Protein AF-0000000072324370 (afdb_homodimer)

InterPro domains:
  IPR004619 Type III pantothenate kinase [MF_01274] (1-252)
  IPR004619 Type III pantothenate kinase [PF03309] (3-207)
  IPR004619 Type III pantothenate kinase [PTHR34265] (1-249)
  IPR004619 Type III pantothenate kinase [TIGR00671] (3-248)
  IPR043129 ATPase, nucleotide binding domain [SSF53067] (1-124)
  IPR043129 ATPase, nucleotide binding domain [SSF53067] (126-250)

Organism: Xylanibacter ruminicola (strain ATCC 19189 / DSM 19721 / CIP 105475 / JCM 8958 / 23) (NCBI:txid264731)

Radius of gyration: 25.78 Å; Cα contacts (8 Å, |Δi|>4): 1146; chains: 2; bounding box: 40×77×63 Å

Nearest PDB structures (foldseek):
  9b78-assembly1_A  TM=9.210E-01  e=8.647E-25  Mycobacterium tuberculosis
  3djc-assembly2_C  TM=9.187E-01  e=6.298E-24  Legionella pneumophila subsp. pneumophila str. Philadelphia 1
  3djc-assembly2_E  TM=9.188E-01  e=9.079E-23  Legionella pneumophila subsp. pneumophila str. Philadelphia 1
  3djc-assembly2_D  TM=9.187E-01  e=5.880E-23  Legionella pneumophila subsp. pneumophila str. Philadelphia 1
  9cku-assembly1_F  TM=8.834E-01  e=1.028E-22  Mycobacterium tuberculosis

pLDDT: mean 96.61, std 3.07, range [70.56, 98.94]

Secondary structure (DSSP, 8-state):
-EEEEEE-SSEEEEEEE-TTS-EEEEEEEE--TT--HHHHHHHHHHHHHHTT--GGG--EEEEEES-HHHHHHHHHHHHHHHSPPPEE--GGGGTTT-EE-SS-GGGS-HHHHHHHHHHHHHT-SSEEEEEESSEEEEEEE-TTSEEEEEEEEE-HHHHHHHHHHH-TT---------S-SSBSSHHHHHHIIIIIHHHHHHHHHHHHHGGGSSSPPEEEEEETTHHHHHTT-SS--EE-TTHHHHHHHHT-/-EEEEEE-SSEEEEEEE-TTS-EEEEEEEE--TT--HHHHHHHHHHHHHHTT--GGG--EEEEEES-HHHHHHHHHHHHHHHSPPPEE--GGGGTTT-EE-SS-GGGS-HHHHHHHHHHHHHT-SSEEEEEESSEEEEEEE-TTSEEEEEEEEE-HHHHHHHHHHH-TT---------S-SSBSSHHHHHHIIIIIHHHHHHHHHHHHHGGGSSSPPEEEEEETTHHHHHTT-SS--EE-TTHHHHHHHHT-

Structure (mmCIF, N/CA/C/O backbone):
data_AF-0000000072324370-model_v1
#
loop_
_entity.id
_entity.type
_entity.pdbx_description
1 polymer 'Type III pantothenate kinase'
#
loop_
_atom_site.group_PDB
_atom_site.id
_atom_site.type_symbol
_atom_site.label_atom_id
_atom_site.label_alt_id
_atom_site.label_comp_id
_atom_site.label_asym_id
_atom_site.label_entity_id
_atom_site.label_seq_id
_atom_site.pdbx_PDB_ins_code
_atom_site.Cartn_x
_atom_site.Cartn_y
_atom_site.Cartn_z
_atom_site.occupancy
_atom_site.B_iso_or_equiv
_atom_site.auth_seq_id
_atom_site.auth_comp_id
_atom_site.auth_asym_id
_atom_site.auth_atom_id
_atom_site.pdbx_PDB_model_num
ATOM 1 N N . MET A 1 1 ? 8.258 -31.766 -23.531 1 94.06 1 MET A N 1
ATOM 2 C CA . MET A 1 1 ? 8.375 -30.547 -22.734 1 94.06 1 MET A CA 1
ATOM 3 C C . MET A 1 1 ? 7.016 -29.875 -22.562 1 94.06 1 MET A C 1
ATOM 5 O O . MET A 1 1 ? 6.211 -29.844 -23.5 1 94.06 1 MET A O 1
ATOM 9 N N . HIS A 1 2 ? 6.73 -29.484 -21.391 1 97.06 2 HIS A N 1
ATOM 10 C CA . HIS A 1 2 ? 5.496 -28.781 -21.062 1 97.06 2 HIS A CA 1
ATOM 11 C C . HIS A 1 2 ? 5.758 -27.297 -20.844 1 97.06 2 HIS A C 1
ATOM 13 O O . HIS A 1 2 ? 6.574 -26.922 -20 1 97.06 2 HIS A O 1
ATOM 19 N N . ILE A 1 3 ? 5.121 -26.422 -21.625 1 98 3 ILE A N 1
ATOM 20 C CA . ILE A 1 3 ? 5.238 -24.969 -21.438 1 98 3 ILE A CA 1
ATOM 21 C C . ILE A 1 3 ? 4.121 -24.469 -20.531 1 98 3 ILE A C 1
ATOM 23 O O . ILE A 1 3 ? 2.947 -24.797 -20.75 1 98 3 ILE A O 1
ATOM 27 N N . LEU A 1 4 ? 4.5 -23.812 -19.531 1 98.5 4 LEU A N 1
ATOM 28 C CA . LEU A 1 4 ? 3.57 -23.188 -18.594 1 98.5 4 LEU A CA 1
ATOM 29 C C . LEU A 1 4 ? 3.646 -21.672 -18.656 1 98.5 4 LEU A C 1
ATOM 31 O O . LEU A 1 4 ? 4.738 -21.094 -18.656 1 98.5 4 LEU A O 1
ATOM 35 N N . ILE A 1 5 ? 2.482 -21 -18.781 1 98.69 5 ILE A N 1
ATOM 36 C CA . ILE A 1 5 ? 2.457 -19.547 -18.969 1 98.69 5 ILE A CA 1
ATOM 37 C C . ILE A 1 5 ? 1.538 -18.906 -17.938 1 98.69 5 ILE A C 1
ATOM 39 O O . ILE A 1 5 ? 0.413 -19.375 -17.719 1 98.69 5 ILE A O 1
ATOM 43 N N . ASP A 1 6 ? 2.023 -17.953 -17.281 1 98.5 6 ASP A N 1
ATOM 44 C CA . ASP A 1 6 ? 1.23 -17.109 -16.391 1 98.5 6 ASP A CA 1
ATOM 45 C C . ASP A 1 6 ? 1.073 -15.703 -16.953 1 98.5 6 ASP A C 1
ATOM 47 O O . ASP A 1 6 ? 2.043 -14.945 -17.031 1 98.5 6 ASP A O 1
ATOM 51 N N . ILE A 1 7 ? -0.132 -15.398 -17.312 1 98.25 7 ILE A N 1
ATOM 52 C CA . ILE A 1 7 ? -0.44 -14.078 -17.844 1 98.25 7 ILE A CA 1
ATOM 53 C C . ILE A 1 7 ? -1.009 -13.195 -16.734 1 98.25 7 ILE A C 1
ATOM 55 O O . ILE A 1 7 ? -2.201 -13.258 -16.422 1 98.25 7 ILE A O 1
ATOM 59 N N . GLY A 1 8 ? -0.142 -12.367 -16.203 1 96.75 8 GLY A N 1
ATOM 60 C CA . GLY A 1 8 ? -0.555 -11.383 -15.211 1 96.75 8 GLY A CA 1
ATOM 61 C C . GLY A 1 8 ? -0.783 -10 -15.797 1 96.75 8 GLY A C 1
ATOM 62 O O . GLY A 1 8 ? -0.516 -9.773 -16.984 1 96.75 8 GLY A O 1
ATOM 63 N N . ASN A 1 9 ? -1.2 -9.055 -14.992 1 95.19 9 ASN A N 1
ATOM 64 C CA . ASN A 1 9 ? -1.53 -7.699 -15.43 1 95.19 9 ASN A CA 1
ATOM 65 C C . ASN A 1 9 ? -0.285 -6.934 -15.867 1 95.19 9 ASN A C 1
ATOM 67 O O . ASN A 1 9 ? -0.354 -6.086 -16.766 1 95.19 9 ASN A O 1
ATOM 71 N N . SER A 1 10 ? 0.785 -7.27 -15.25 1 94.69 10 SER A N 1
ATOM 72 C CA . SER A 1 10 ? 2.018 -6.531 -15.508 1 94.69 10 SER A CA 1
ATOM 73 C C . SER A 1 10 ? 2.939 -7.309 -16.438 1 94.69 10 SER A C 1
ATOM 75 O O . SER A 1 10 ? 3.525 -6.738 -17.359 1 94.69 10 SER A O 1
ATOM 77 N N . THR A 1 11 ? 3.021 -8.594 -16.141 1 96.31 11 THR A N 1
ATOM 78 C CA . THR A 1 11 ? 4.027 -9.391 -16.844 1 96.31 11 THR A CA 1
ATOM 79 C C . THR A 1 11 ? 3.463 -10.75 -17.234 1 96.31 11 THR A C 1
ATOM 81 O O . THR A 1 11 ? 2.547 -11.266 -16.594 1 96.31 11 THR A O 1
ATOM 84 N N . VAL A 1 12 ? 3.957 -11.258 -18.328 1 98.19 12 VAL A N 1
ATOM 85 C CA . VAL A 1 12 ? 3.785 -12.648 -18.719 1 98.19 12 VAL A CA 1
ATOM 86 C C . VAL A 1 12 ? 5.043 -13.445 -18.359 1 98.19 12 VAL A C 1
ATOM 88 O O . VAL A 1 12 ? 6.156 -13.047 -18.719 1 98.19 12 VAL A O 1
ATOM 91 N N . VAL A 1 13 ? 4.82 -14.477 -17.625 1 98.44 13 VAL A N 1
ATOM 92 C CA . VAL A 1 13 ? 5.945 -15.344 -17.281 1 98.44 13 VAL A CA 1
ATOM 93 C C . VAL A 1 13 ? 5.766 -16.703 -17.938 1 98.44 13 VAL A C 1
ATOM 95 O O . VAL A 1 13 ? 4.688 -17.297 -17.875 1 98.44 13 VAL A O 1
ATOM 98 N N . VAL A 1 14 ? 6.824 -17.172 -18.594 1 98.62 14 VAL A N 1
ATOM 99 C CA . VAL A 1 14 ? 6.824 -18.453 -19.281 1 98.62 14 VAL A CA 1
ATOM 100 C C . VAL A 1 14 ? 7.828 -19.391 -18.609 1 98.62 14 VAL A C 1
ATOM 102 O O . VAL A 1 14 ? 8.961 -19 -18.328 1 98.62 14 VAL A O 1
ATOM 105 N N . ALA A 1 15 ? 7.375 -20.594 -18.359 1 98.5 15 ALA A N 1
ATOM 106 C CA . ALA A 1 15 ? 8.242 -21.609 -17.766 1 98.5 15 ALA A CA 1
ATOM 107 C C . ALA A 1 15 ? 8.305 -22.875 -18.609 1 98.5 15 ALA A C 1
ATOM 109 O O . ALA A 1 15 ? 7.293 -23.281 -19.188 1 98.5 15 ALA A O 1
ATOM 110 N N . LEU A 1 16 ? 9.469 -23.453 -18.75 1 98 16 LEU A N 1
ATOM 111 C CA . LEU A 1 16 ? 9.695 -24.75 -19.391 1 98 16 LEU A CA 1
ATOM 112 C C . LEU A 1 16 ? 9.797 -25.859 -18.344 1 98 16 LEU A C 1
ATOM 114 O O . LEU A 1 16 ? 10.711 -25.859 -17.516 1 98 16 LEU A O 1
ATOM 118 N N . ALA A 1 17 ? 8.852 -26.781 -18.359 1 97.44 17 ALA A N 1
ATOM 119 C CA . ALA A 1 17 ? 8.852 -27.891 -17.406 1 97.44 17 ALA A CA 1
ATOM 120 C C . ALA A 1 17 ? 9.211 -29.203 -18.094 1 97.44 17 ALA A C 1
ATOM 122 O O . ALA A 1 17 ? 8.758 -29.469 -19.219 1 97.44 17 ALA A O 1
ATOM 123 N N . ASP A 1 18 ? 10.008 -30.031 -17.422 1 95.31 18 ASP A N 1
ATOM 124 C CA . ASP A 1 18 ? 10.289 -31.359 -17.953 1 95.31 18 ASP A CA 1
ATOM 125 C C . ASP A 1 18 ? 9.195 -32.344 -17.578 1 95.31 18 ASP A C 1
ATOM 127 O O . ASP A 1 18 ? 8.156 -31.969 -17.031 1 95.31 18 ASP A O 1
ATOM 131 N N . ASP A 1 19 ? 9.461 -33.656 -17.875 1 92.44 19 ASP A N 1
ATOM 132 C CA . ASP A 1 19 ? 8.43 -34.688 -17.734 1 92.44 19 ASP A CA 1
ATOM 133 C C . ASP A 1 19 ? 8.109 -34.938 -16.266 1 92.44 19 ASP A C 1
ATOM 135 O O . ASP A 1 19 ? 7.047 -35.469 -15.93 1 92.44 19 ASP A O 1
ATOM 139 N N . GLN A 1 20 ? 9 -34.531 -15.352 1 93.38 20 GLN A N 1
ATOM 140 C CA . GLN A 1 20 ? 8.812 -34.75 -13.922 1 93.38 20 GLN A CA 1
ATOM 141 C C . GLN A 1 20 ? 8.258 -33.5 -13.25 1 93.38 20 GLN A C 1
ATOM 143 O O . GLN A 1 20 ? 7.973 -33.5 -12.047 1 93.38 20 GLN A O 1
ATOM 148 N N . GLY A 1 21 ? 8.07 -32.406 -13.984 1 93.69 21 GLY A N 1
ATOM 149 C CA . GLY A 1 21 ? 7.5 -31.188 -13.445 1 93.69 21 GLY A CA 1
ATOM 150 C C . GLY A 1 21 ? 8.547 -30.219 -12.945 1 93.69 21 GLY A C 1
ATOM 151 O O . GLY A 1 21 ? 8.211 -29.156 -12.406 1 93.69 21 GLY A O 1
ATOM 152 N N . ASN A 1 22 ? 9.797 -30.562 -13.148 1 95.94 22 ASN A N 1
ATOM 153 C CA . ASN A 1 22 ? 10.859 -29.641 -12.781 1 95.94 22 ASN A CA 1
ATOM 154 C C . ASN A 1 22 ? 10.938 -28.453 -13.75 1 95.94 22 ASN A C 1
ATOM 156 O O . ASN A 1 22 ? 10.891 -28.641 -14.969 1 95.94 22 ASN A O 1
ATOM 160 N N . ILE A 1 23 ? 11.047 -27.25 -13.18 1 96.94 23 ILE A N 1
ATOM 161 C CA . ILE A 1 23 ? 11.148 -26.047 -14.016 1 96.94 23 ILE A CA 1
ATOM 162 C C . ILE A 1 23 ? 12.594 -25.844 -14.453 1 96.94 23 ILE A C 1
ATOM 164 O O . ILE A 1 23 ? 13.469 -25.578 -13.625 1 96.94 23 ILE A O 1
ATOM 168 N N . ALA A 1 24 ? 12.828 -25.906 -15.695 1 94.5 24 ALA A N 1
ATOM 169 C CA . ALA A 1 24 ? 14.172 -25.797 -16.25 1 94.5 24 ALA A CA 1
ATOM 170 C C . ALA A 1 24 ? 14.578 -24.344 -16.453 1 94.5 24 ALA A C 1
ATOM 172 O O . ALA A 1 24 ? 15.672 -23.938 -16.062 1 94.5 24 ALA A O 1
ATOM 173 N N . ASP A 1 25 ? 13.734 -23.625 -17.125 1 96.25 25 ASP A N 1
ATOM 174 C CA . ASP A 1 25 ? 14 -22.234 -17.469 1 96.25 25 ASP A CA 1
ATOM 175 C C . ASP A 1 25 ? 12.719 -21.406 -17.438 1 96.25 25 ASP A C 1
ATOM 177 O O . ASP A 1 25 ? 11.617 -21.938 -17.562 1 96.25 25 ASP A O 1
ATOM 181 N N . THR A 1 26 ? 12.945 -20.172 -17.172 1 98 26 THR A N 1
ATOM 182 C CA . THR A 1 26 ? 11.844 -19.219 -17.25 1 98 26 THR A CA 1
ATOM 183 C C . THR A 1 26 ? 12.281 -17.922 -17.938 1 98 26 THR A C 1
ATOM 185 O O . THR A 1 26 ? 13.469 -17.625 -17.984 1 98 26 THR A O 1
ATOM 188 N N . TRP A 1 27 ? 11.336 -17.219 -18.562 1 97.75 27 TRP A N 1
ATOM 189 C CA . TRP A 1 27 ? 11.523 -15.844 -19 1 97.75 27 TRP A CA 1
ATOM 190 C C . TRP A 1 27 ? 10.227 -15.055 -18.891 1 97.75 27 TRP A C 1
ATOM 192 O O . TRP A 1 27 ? 9.164 -15.625 -18.625 1 97.75 27 TRP A O 1
ATOM 202 N N . ARG A 1 28 ? 10.336 -13.773 -18.922 1 97.69 28 ARG A N 1
ATOM 203 C CA . ARG A 1 28 ? 9.148 -12.93 -18.766 1 97.69 28 ARG A CA 1
ATOM 204 C C . ARG A 1 28 ? 9.195 -11.734 -19.719 1 97.69 28 ARG A C 1
ATOM 206 O O . ARG A 1 28 ? 10.266 -11.359 -20.188 1 97.69 28 ARG A O 1
ATOM 213 N N . PHE A 1 29 ? 8.141 -11.195 -20.031 1 97.81 29 PHE A N 1
ATOM 214 C CA . PHE A 1 29 ? 7.98 -9.961 -20.797 1 97.81 29 PHE A CA 1
ATOM 215 C C . PHE A 1 29 ? 6.707 -9.234 -20.375 1 97.81 29 PHE A C 1
ATOM 217 O O . PHE A 1 29 ? 5.859 -9.805 -19.688 1 97.81 29 PHE A O 1
ATOM 224 N N . LYS A 1 30 ? 6.578 -7.965 -20.734 1 96.69 30 LYS A N 1
ATOM 225 C CA . LYS A 1 30 ? 5.473 -7.117 -20.312 1 96.69 30 LYS A CA 1
ATOM 226 C C . LYS A 1 30 ? 4.152 -7.57 -20.922 1 96.69 30 LYS A C 1
ATOM 228 O O . LYS A 1 30 ? 4.109 -7.941 -22.109 1 96.69 30 LYS A O 1
ATOM 233 N N . THR A 1 31 ? 3.158 -7.578 -20.125 1 97.12 31 THR A N 1
ATOM 234 C CA . THR A 1 31 ? 1.815 -7.758 -20.672 1 97.12 31 THR A CA 1
ATOM 235 C C . THR A 1 31 ? 1.363 -6.512 -21.422 1 97.12 31 THR A C 1
ATOM 237 O O . THR A 1 31 ? 1.278 -5.426 -20.844 1 97.12 31 THR A O 1
ATOM 240 N N . LYS A 1 32 ? 1.104 -6.637 -22.719 1 96.19 32 LYS A N 1
ATOM 241 C CA . LYS A 1 32 ? 0.636 -5.523 -23.531 1 96.19 32 LYS A CA 1
ATOM 242 C C . LYS A 1 32 ? -0.744 -5.812 -24.125 1 96.19 32 LYS A C 1
ATOM 244 O O . LYS A 1 32 ? -0.862 -6.5 -25.141 1 96.19 32 LYS A O 1
ATOM 249 N N . LYS A 1 33 ? -1.77 -5.242 -23.609 1 94 33 LYS A N 1
ATOM 250 C CA . LYS A 1 33 ? -3.164 -5.535 -23.922 1 94 33 LYS A CA 1
ATOM 251 C C . LYS A 1 33 ? -3.521 -5.039 -25.328 1 94 33 LYS A C 1
ATOM 253 O O . LYS A 1 33 ? -4.477 -5.527 -25.938 1 94 33 LYS A O 1
ATOM 258 N N . GLU A 1 34 ? -2.732 -4.055 -25.75 1 94.62 34 GLU A N 1
ATOM 259 C CA . GLU A 1 34 ? -3.062 -3.414 -27.016 1 94.62 34 GLU A CA 1
ATOM 260 C C . GLU A 1 34 ? -2.295 -4.055 -28.172 1 94.62 34 GLU A C 1
ATOM 262 O O . GLU A 1 34 ? -2.477 -3.672 -29.328 1 94.62 34 GLU A O 1
ATOM 267 N N . GLU A 1 35 ? -1.523 -5.012 -27.875 1 95.12 35 GLU A N 1
ATOM 268 C CA . GLU A 1 35 ? -0.708 -5.641 -28.906 1 95.12 35 GLU A CA 1
ATOM 269 C C . GLU A 1 35 ? -1.427 -6.836 -29.531 1 95.12 35 GLU A C 1
ATOM 271 O O . GLU A 1 35 ? -2.49 -7.242 -29.047 1 95.12 35 GLU A O 1
ATOM 276 N N . THR A 1 36 ? -0.885 -7.324 -30.641 1 95.75 36 THR A N 1
ATOM 277 C CA . THR A 1 36 ? -1.5 -8.398 -31.422 1 95.75 36 THR A CA 1
ATOM 278 C C . THR A 1 36 ? -0.78 -9.719 -31.172 1 95.75 36 THR A C 1
ATOM 280 O O . THR A 1 36 ? 0.209 -9.773 -30.438 1 95.75 36 THR A O 1
ATOM 283 N N . ALA A 1 37 ? -1.317 -10.742 -31.859 1 97.75 37 ALA A N 1
ATOM 284 C CA . ALA A 1 37 ? -0.711 -12.07 -31.797 1 97.75 37 ALA A CA 1
ATOM 285 C C . ALA A 1 37 ? 0.749 -12.031 -32.25 1 97.75 37 ALA A C 1
ATOM 287 O O . ALA A 1 37 ? 1.582 -12.773 -31.719 1 97.75 37 ALA A O 1
ATOM 288 N N . SER A 1 38 ? 1.112 -11.109 -33.156 1 97.94 38 SER A N 1
ATOM 289 C CA . SER A 1 38 ? 2.479 -10.992 -33.656 1 97.94 38 SER A CA 1
ATOM 290 C C . SER A 1 38 ? 3.447 -10.641 -32.531 1 97.94 38 SER A C 1
ATOM 292 O O . SER A 1 38 ? 4.574 -11.141 -32.5 1 97.94 38 SER A O 1
ATOM 294 N N . PHE A 1 39 ? 3.025 -9.75 -31.672 1 98.12 39 PHE A N 1
ATOM 295 C CA . PHE A 1 39 ? 3.85 -9.359 -30.531 1 98.12 39 PHE A CA 1
ATOM 296 C C . PHE A 1 39 ? 4.133 -10.555 -29.641 1 98.12 39 PHE A C 1
ATOM 298 O O . PHE A 1 39 ? 5.289 -10.812 -29.281 1 98.12 39 PHE A O 1
ATOM 305 N N . TYR A 1 40 ? 3.135 -11.289 -29.266 1 98.31 40 TYR A N 1
ATOM 306 C CA . TYR A 1 40 ? 3.279 -12.43 -28.359 1 98.31 40 TYR A CA 1
ATOM 307 C C . TYR A 1 40 ? 4.059 -13.555 -29.016 1 98.31 40 TYR A C 1
ATOM 309 O O . TYR A 1 40 ? 4.84 -14.25 -28.359 1 98.31 40 TYR A O 1
ATOM 317 N N . ARG A 1 41 ? 3.805 -13.797 -30.297 1 98.06 41 ARG A N 1
ATOM 318 C CA . ARG A 1 41 ? 4.578 -14.781 -31.047 1 98.06 41 ARG A CA 1
ATOM 319 C C . ARG A 1 41 ? 6.066 -14.453 -31 1 98.06 41 ARG A C 1
ATOM 321 O O . ARG A 1 41 ? 6.895 -15.344 -30.812 1 98.06 41 ARG A O 1
ATOM 328 N N . TYR A 1 42 ? 6.355 -13.156 -31.188 1 98.25 42 TYR A N 1
ATOM 329 C CA . TYR A 1 42 ? 7.742 -12.711 -31.156 1 98.25 42 TYR A CA 1
ATOM 330 C C . TYR A 1 42 ? 8.375 -12.977 -29.781 1 98.25 42 TYR A C 1
ATOM 332 O O . TYR A 1 42 ? 9.453 -13.555 -29.703 1 98.25 42 TYR A O 1
ATOM 340 N N . GLU A 1 43 ? 7.711 -12.562 -28.719 1 98.31 43 GLU A N 1
ATOM 341 C CA . GLU A 1 43 ? 8.234 -12.719 -27.359 1 98.31 43 GLU A CA 1
ATOM 342 C C . GLU A 1 43 ? 8.414 -14.188 -27 1 98.31 43 GLU A C 1
ATOM 344 O O . GLU A 1 43 ? 9.414 -14.562 -26.391 1 98.31 43 GLU A O 1
ATOM 349 N N . LEU A 1 44 ? 7.445 -15.016 -27.391 1 98.19 44 LEU A N 1
ATOM 350 C CA . LEU A 1 44 ? 7.543 -16.453 -27.141 1 98.19 44 LEU A CA 1
ATOM 351 C C . LEU A 1 44 ? 8.711 -17.062 -27.906 1 98.19 44 LEU A C 1
ATOM 353 O O . LEU A 1 44 ? 9.477 -17.844 -27.359 1 98.19 44 LEU A O 1
ATOM 357 N N . ARG A 1 45 ? 8.82 -16.688 -29.141 1 97.69 45 ARG A N 1
ATOM 358 C CA . ARG A 1 45 ? 9.883 -17.203 -29.984 1 97.69 45 ARG A CA 1
ATOM 359 C C . ARG A 1 45 ? 11.25 -16.844 -29.438 1 97.69 45 ARG A C 1
ATOM 361 O O . ARG A 1 45 ? 12.188 -17.641 -29.5 1 97.69 45 ARG A O 1
ATOM 368 N N . GLN A 1 46 ? 11.375 -15.641 -28.984 1 97.75 46 GLN A N 1
ATOM 369 C CA . GLN A 1 46 ? 12.648 -15.188 -28.438 1 97.75 46 GLN A CA 1
ATOM 370 C C . GLN A 1 46 ? 13.086 -16.078 -27.266 1 97.75 46 GLN A C 1
ATOM 372 O O . GLN A 1 46 ? 14.258 -16.438 -27.172 1 97.75 46 GLN A O 1
ATOM 377 N N . GLY A 1 47 ? 12.188 -16.391 -26.422 1 97.31 47 GLY A N 1
ATOM 378 C CA . GLY A 1 47 ? 12.508 -17.266 -25.297 1 97.31 47 GLY A CA 1
ATOM 379 C C . GLY A 1 47 ? 12.836 -18.688 -25.719 1 97.31 47 GLY A C 1
ATOM 380 O O . GLY A 1 47 ? 13.797 -19.281 -25.219 1 97.31 47 GLY A O 1
ATOM 381 N N . LEU A 1 48 ? 12.047 -19.234 -26.594 1 97 48 LEU A N 1
ATOM 382 C CA . LEU A 1 48 ? 12.297 -20.594 -27.094 1 97 48 LEU A CA 1
ATOM 383 C C . LEU A 1 48 ? 13.672 -20.688 -27.75 1 97 48 LEU A C 1
ATOM 385 O O . LEU A 1 48 ? 14.398 -21.656 -27.516 1 97 48 LEU A O 1
ATOM 389 N N . ARG A 1 49 ? 13.977 -19.672 -28.531 1 97.25 49 ARG A N 1
ATOM 390 C CA . ARG A 1 49 ? 15.281 -19.641 -29.188 1 97.25 49 ARG A CA 1
ATOM 391 C C . ARG A 1 49 ? 16.406 -19.531 -28.156 1 97.25 49 ARG A C 1
ATOM 393 O O . ARG A 1 49 ? 17.422 -20.219 -28.281 1 97.25 49 ARG A O 1
ATOM 400 N N . LYS A 1 50 ? 16.219 -18.703 -27.25 1 97.62 50 LYS A N 1
ATOM 401 C CA . LYS A 1 50 ? 17.234 -18.484 -26.219 1 97.62 50 LYS A CA 1
ATOM 402 C C . LYS A 1 50 ? 17.578 -19.797 -25.531 1 97.62 50 LYS A C 1
ATOM 404 O O . LYS A 1 50 ? 18.75 -20.031 -25.203 1 97.62 50 LYS A O 1
ATOM 409 N N . TYR A 1 51 ? 16.562 -20.625 -25.344 1 96.88 51 TYR A N 1
ATOM 410 C CA . TYR A 1 51 ? 16.797 -21.828 -24.547 1 96.88 51 TYR A CA 1
ATOM 411 C C . TYR A 1 51 ? 16.891 -23.062 -25.438 1 96.88 51 TYR A C 1
ATOM 413 O O . TYR A 1 51 ? 16.875 -24.188 -24.938 1 96.88 51 TYR A O 1
ATOM 421 N N . GLY A 1 52 ? 16.859 -22.859 -26.719 1 96.12 52 GLY A N 1
ATOM 422 C CA . GLY A 1 52 ? 17.078 -23.922 -27.672 1 96.12 52 GLY A CA 1
ATOM 423 C C . GLY A 1 52 ? 15.93 -24.906 -27.766 1 96.12 52 GLY A C 1
ATOM 424 O O . GLY A 1 52 ? 16.141 -26.109 -27.953 1 96.12 52 GLY A O 1
ATOM 425 N N . VAL A 1 53 ? 14.758 -24.453 -27.578 1 96 53 VAL A N 1
ATOM 426 C CA . VAL A 1 53 ? 13.578 -25.312 -27.625 1 96 53 VAL A CA 1
ATOM 427 C C . VAL A 1 53 ? 12.906 -25.203 -28.984 1 96 53 VAL A C 1
ATOM 429 O O . VAL A 1 53 ? 12.602 -24.094 -29.453 1 96 53 VAL A O 1
ATOM 432 N N . GLU A 1 54 ? 12.672 -26.25 -29.641 1 95.5 54 GLU A N 1
ATOM 433 C CA . GLU A 1 54 ? 11.969 -26.281 -30.922 1 95.5 54 GLU A CA 1
ATOM 434 C C . GLU A 1 54 ? 10.492 -26.609 -30.734 1 95.5 54 GLU A C 1
ATOM 436 O O . GLU A 1 54 ? 10.109 -27.219 -29.734 1 95.5 54 GLU A O 1
ATOM 441 N N . ALA A 1 55 ? 9.742 -26.188 -31.688 1 92.12 55 ALA A N 1
ATOM 442 C CA . ALA A 1 55 ? 8.305 -26.422 -31.625 1 92.12 55 ALA A CA 1
ATOM 443 C C . ALA A 1 55 ? 8 -27.906 -31.422 1 92.12 55 ALA A C 1
ATOM 445 O O . ALA A 1 55 ? 7.07 -28.25 -30.688 1 92.12 55 ALA A O 1
ATOM 446 N N . ALA A 1 56 ? 8.766 -28.734 -32.094 1 91.88 56 ALA A N 1
ATOM 447 C CA . ALA A 1 56 ? 8.539 -30.188 -32.062 1 91.88 56 ALA A CA 1
ATOM 448 C C . ALA A 1 56 ? 8.789 -30.75 -30.656 1 91.88 56 ALA A C 1
ATOM 450 O O . ALA A 1 56 ? 8.305 -31.828 -30.328 1 91.88 56 ALA A O 1
ATOM 451 N N . ASP A 1 57 ? 9.5 -30.047 -29.797 1 94.25 57 ASP A N 1
ATOM 452 C CA . ASP A 1 57 ? 9.836 -30.469 -28.438 1 94.25 57 ASP A CA 1
ATOM 453 C C . ASP A 1 57 ? 8.664 -30.219 -27.484 1 94.25 57 ASP A C 1
ATOM 455 O O . ASP A 1 57 ? 8.641 -30.75 -26.375 1 94.25 57 ASP A O 1
ATOM 459 N N . ILE A 1 58 ? 7.742 -29.422 -27.906 1 95.88 58 ILE A N 1
ATOM 460 C CA . ILE A 1 58 ? 6.668 -28.969 -27.031 1 95.88 58 ILE A CA 1
ATOM 461 C C . ILE A 1 58 ? 5.492 -29.938 -27.125 1 95.88 58 ILE A C 1
ATOM 463 O O . ILE A 1 58 ? 4.953 -30.172 -28.203 1 95.88 58 ILE A O 1
ATOM 467 N N . GLN A 1 59 ? 5.07 -30.484 -26.016 1 95.56 59 GLN A N 1
ATOM 468 C CA . GLN A 1 59 ? 4.004 -31.484 -25.984 1 95.56 59 GLN A CA 1
ATOM 469 C C . GLN A 1 59 ? 2.691 -30.875 -25.5 1 95.56 59 GLN A C 1
ATOM 471 O O . GLN A 1 59 ? 1.61 -31.312 -25.891 1 95.56 59 GLN A O 1
ATOM 476 N N . LYS A 1 60 ? 2.811 -29.969 -24.609 1 96.19 60 LYS A N 1
ATOM 477 C CA . LYS A 1 60 ? 1.643 -29.391 -23.953 1 96.19 60 LYS A CA 1
ATOM 478 C C . LYS A 1 60 ? 1.914 -27.938 -23.547 1 96.19 60 LYS A C 1
ATOM 480 O O . LYS A 1 60 ? 3.053 -27.578 -23.234 1 96.19 60 LYS A O 1
ATOM 485 N N . ILE A 1 61 ? 0.904 -27.094 -23.641 1 97.94 61 ILE A N 1
ATOM 486 C CA . ILE A 1 61 ? 0.983 -25.719 -23.172 1 97.94 61 ILE A CA 1
ATOM 487 C C . ILE A 1 61 ? -0.205 -25.422 -22.266 1 97.94 61 ILE A C 1
ATOM 489 O O . ILE A 1 61 ? -1.359 -25.609 -22.656 1 97.94 61 ILE A O 1
ATOM 493 N N . THR A 1 62 ? 0.025 -25.047 -21.031 1 98.25 62 THR A N 1
ATOM 494 C CA . THR A 1 62 ? -1.002 -24.656 -20.078 1 98.25 62 THR A CA 1
ATOM 495 C C . THR A 1 62 ? -0.846 -23.188 -19.688 1 98.25 62 THR A C 1
ATOM 497 O O . THR A 1 62 ? 0.267 -22.719 -19.438 1 98.25 62 THR A O 1
ATOM 500 N N . ILE A 1 63 ? -1.977 -22.438 -19.656 1 98.5 63 ILE A N 1
ATOM 501 C CA . ILE A 1 63 ? -1.943 -21 -19.422 1 98.5 63 ILE A CA 1
ATOM 502 C C . ILE A 1 63 ? -2.82 -20.641 -18.219 1 98.5 63 ILE A C 1
ATOM 504 O O . ILE A 1 63 ? -3.992 -21.031 -18.172 1 98.5 63 ILE A O 1
ATOM 508 N N . SER A 1 64 ? -2.264 -20.031 -17.25 1 98.12 64 SER A N 1
ATOM 509 C CA . SER A 1 64 ? -3.016 -19.266 -16.266 1 98.12 64 SER A CA 1
ATOM 510 C C . SER A 1 64 ? -3.105 -17.797 -16.656 1 98.12 64 SER A C 1
ATOM 512 O O . SER A 1 64 ? -2.088 -17.156 -16.922 1 98.12 64 SER A O 1
ATOM 514 N N . SER A 1 65 ? -4.344 -17.25 -16.734 1 97.75 65 SER A N 1
ATOM 515 C CA . SER A 1 65 ? -4.477 -15.867 -17.172 1 97.75 65 SER A CA 1
ATOM 516 C C . SER A 1 65 ? -5.484 -15.109 -16.312 1 97.75 65 SER A C 1
ATOM 518 O O . SER A 1 65 ? -6.578 -15.609 -16.047 1 97.75 65 SER A O 1
ATOM 520 N N . VAL A 1 66 ? -5.059 -13.961 -15.914 1 96.31 66 VAL A N 1
ATOM 521 C CA . VAL A 1 66 ? -5.996 -13.062 -15.258 1 96.31 66 VAL A CA 1
ATOM 522 C C . VAL A 1 66 ? -6.199 -11.812 -16.109 1 96.31 66 VAL A C 1
ATOM 524 O O . VAL A 1 66 ? -6.652 -10.781 -15.609 1 96.31 66 VAL A O 1
ATOM 527 N N . VAL A 1 67 ? -5.801 -11.852 -17.359 1 96.56 67 VAL A N 1
ATOM 528 C CA . VAL A 1 67 ? -5.961 -10.781 -18.328 1 96.56 67 VAL A CA 1
ATOM 529 C C . VAL A 1 67 ? -6.668 -11.305 -19.578 1 96.56 67 VAL A C 1
ATOM 531 O O . VAL A 1 67 ? -6.059 -11.406 -20.641 1 96.56 67 VAL A O 1
ATOM 534 N N . PRO A 1 68 ? -7.918 -11.445 -19.484 1 95.12 68 PRO A N 1
ATOM 535 C CA . PRO A 1 68 ? -8.664 -12.047 -20.594 1 95.12 68 PRO A CA 1
ATOM 536 C C . PRO A 1 68 ? -8.461 -11.305 -21.906 1 95.12 68 PRO A C 1
ATOM 538 O O . PRO A 1 68 ? -8.547 -11.906 -22.984 1 95.12 68 PRO A O 1
ATOM 541 N N . GLU A 1 69 ? -8.109 -10.047 -21.844 1 95.56 69 GLU A N 1
ATOM 542 C CA . GLU A 1 69 ? -7.938 -9.211 -23.016 1 95.56 69 GLU A CA 1
ATOM 543 C C . GLU A 1 69 ? -6.84 -9.75 -23.922 1 95.56 69 GLU A C 1
ATOM 545 O O . GLU A 1 69 ? -6.816 -9.461 -25.125 1 95.56 69 GLU A O 1
ATOM 550 N N . VAL A 1 70 ? -5.965 -10.586 -23.359 1 97.12 70 VAL A N 1
ATOM 551 C CA . VAL A 1 70 ? -4.781 -10.992 -24.109 1 97.12 70 VAL A CA 1
ATOM 552 C C . VAL A 1 70 ? -4.91 -12.461 -24.516 1 97.12 70 VAL A C 1
ATOM 554 O O . VAL A 1 70 ? -4.129 -12.953 -25.328 1 97.12 70 VAL A O 1
ATOM 557 N N . ASN A 1 71 ? -5.938 -13.148 -24.109 1 97.94 71 ASN A N 1
ATOM 558 C CA . ASN A 1 71 ? -6.027 -14.602 -24.219 1 97.94 71 ASN A CA 1
ATOM 559 C C . ASN A 1 71 ? -6.078 -15.047 -25.688 1 97.94 71 ASN A C 1
ATOM 561 O O . ASN A 1 71 ? -5.363 -15.977 -26.078 1 97.94 71 ASN A O 1
ATOM 565 N N . ASP A 1 72 ? -6.906 -14.344 -26.469 1 98.12 72 ASP A N 1
ATOM 566 C CA . ASP A 1 72 ? -7.082 -14.758 -27.859 1 98.12 72 ASP A CA 1
ATOM 567 C C . ASP A 1 72 ? -5.789 -14.586 -28.641 1 98.12 72 ASP A C 1
ATOM 569 O O . ASP A 1 72 ? -5.402 -15.469 -29.406 1 98.12 72 ASP A O 1
ATOM 573 N N . ASP A 1 73 ? -5.156 -13.469 -28.469 1 98.5 73 ASP A N 1
ATOM 574 C CA . ASP A 1 73 ? -3.908 -13.195 -29.172 1 98.5 73 ASP A CA 1
ATOM 575 C C . ASP A 1 73 ? -2.811 -14.164 -28.75 1 98.5 73 ASP A C 1
ATOM 577 O O . ASP A 1 73 ? -2.016 -14.625 -29.562 1 98.5 73 ASP A O 1
ATOM 581 N N . MET A 1 74 ? -2.775 -14.5 -27.516 1 98.62 74 MET A N 1
ATOM 582 C CA . MET A 1 74 ? -1.798 -15.453 -27 1 98.62 74 MET A CA 1
ATOM 583 C C . MET A 1 74 ? -2.035 -16.844 -27.578 1 98.62 74 MET A C 1
ATOM 585 O O . MET A 1 74 ? -1.092 -17.5 -28.016 1 98.62 74 MET A O 1
ATOM 589 N N . ALA A 1 75 ? -3.268 -17.234 -27.562 1 98.56 75 ALA A N 1
ATOM 590 C CA . ALA A 1 75 ? -3.619 -18.547 -28.109 1 98.56 75 ALA A CA 1
ATOM 591 C C . ALA A 1 75 ? -3.225 -18.641 -29.578 1 98.56 75 ALA A C 1
ATOM 593 O O . ALA A 1 75 ? -2.676 -19.656 -30.016 1 98.56 75 ALA A O 1
ATOM 594 N N . GLN A 1 76 ? -3.535 -17.609 -30.312 1 98.62 76 GLN A N 1
ATOM 595 C CA . GLN A 1 76 ? -3.178 -17.594 -31.734 1 98.62 76 GLN A CA 1
ATOM 596 C C . GLN A 1 76 ? -1.664 -17.641 -31.922 1 98.62 76 GLN A C 1
ATOM 598 O O . GLN A 1 76 ? -1.167 -18.359 -32.781 1 98.62 76 GLN A O 1
ATOM 603 N N . ALA A 1 77 ? -0.96 -16.906 -31.109 1 98.44 77 ALA A N 1
ATOM 604 C CA . ALA A 1 77 ? 0.499 -16.891 -31.188 1 98.44 77 ALA A CA 1
ATOM 605 C C . ALA A 1 77 ? 1.068 -18.297 -30.969 1 98.44 77 ALA A C 1
ATOM 607 O O . ALA A 1 77 ? 1.977 -18.719 -31.688 1 98.44 77 ALA A O 1
ATOM 608 N N . ILE A 1 78 ? 0.527 -18.953 -30 1 98.25 78 ILE A N 1
ATOM 609 C CA . ILE A 1 78 ? 0.991 -20.297 -29.641 1 98.25 78 ILE A CA 1
ATOM 610 C C . ILE A 1 78 ? 0.695 -21.266 -30.781 1 98.25 78 ILE A C 1
ATOM 612 O O . ILE A 1 78 ? 1.564 -22.031 -31.188 1 98.25 78 ILE A O 1
ATOM 616 N N . THR A 1 79 ? -0.499 -21.188 -31.297 1 97.88 79 THR A N 1
ATOM 617 C CA . THR A 1 79 ? -0.893 -22.062 -32.375 1 97.88 79 THR A CA 1
ATOM 618 C C . THR A 1 79 ? -0.006 -21.844 -33.594 1 97.88 79 THR A C 1
ATOM 620 O O . THR A 1 79 ? 0.443 -22.797 -34.25 1 97.88 79 THR A O 1
ATOM 623 N N . ASP A 1 80 ? 0.237 -20.625 -33.875 1 97.31 80 ASP A N 1
ATOM 624 C CA . ASP A 1 80 ? 1.094 -20.281 -35 1 97.31 80 ASP A CA 1
ATOM 625 C C . ASP A 1 80 ? 2.496 -20.859 -34.844 1 97.31 80 ASP A C 1
ATOM 627 O O . ASP A 1 80 ? 3.107 -21.312 -35.781 1 97.31 80 ASP A O 1
ATOM 631 N N . LEU A 1 81 ? 2.977 -20.797 -33.688 1 96.44 81 LEU A N 1
ATOM 632 C CA . LEU A 1 81 ? 4.367 -21.125 -33.406 1 96.44 81 LEU A CA 1
ATOM 633 C C . LEU A 1 81 ? 4.547 -22.641 -33.25 1 96.44 81 LEU A C 1
ATOM 635 O O . LEU A 1 81 ? 5.602 -23.172 -33.594 1 96.44 81 LEU A O 1
ATOM 639 N N . THR A 1 82 ? 3.535 -23.375 -32.75 1 96.5 82 THR A N 1
ATOM 640 C CA . THR A 1 82 ? 3.783 -24.734 -32.312 1 96.5 82 THR A CA 1
ATOM 641 C C . THR A 1 82 ? 2.814 -25.703 -33 1 96.5 82 THR A C 1
ATOM 643 O O . THR A 1 82 ? 3.029 -26.922 -32.969 1 96.5 82 THR A O 1
ATOM 646 N N . GLY A 1 83 ? 1.72 -25.172 -33.469 1 96.44 83 GLY A N 1
ATOM 647 C CA . GLY A 1 83 ? 0.664 -26.016 -34 1 96.44 83 GLY A CA 1
ATOM 648 C C . GLY A 1 83 ? -0.238 -26.594 -32.938 1 96.44 83 GLY A C 1
ATOM 649 O O . GLY A 1 83 ? -1.201 -27.297 -33.25 1 96.44 83 GLY A O 1
ATOM 650 N N . LEU A 1 84 ? 0.002 -26.297 -31.703 1 97.38 84 LEU A N 1
ATOM 651 C CA . LEU A 1 84 ? -0.77 -26.828 -30.578 1 97.38 84 LEU A CA 1
ATOM 652 C C . LEU A 1 84 ? -1.797 -25.812 -30.109 1 97.38 84 LEU A C 1
ATOM 654 O O . LEU A 1 84 ? -1.583 -24.609 -30.219 1 97.38 84 LEU A O 1
ATOM 658 N N . GLN A 1 85 ? -2.93 -26.281 -29.594 1 97.31 85 GLN A N 1
ATOM 659 C CA . GLN A 1 85 ? -3.883 -25.453 -28.875 1 97.31 85 GLN A CA 1
ATOM 660 C C . GLN A 1 85 ? -3.566 -25.422 -27.391 1 97.31 85 GLN A C 1
ATOM 662 O O . GLN A 1 85 ? -3.479 -26.469 -26.734 1 97.31 85 GLN A O 1
ATOM 667 N N . PRO A 1 86 ? -3.387 -24.266 -26.859 1 97.94 86 PRO A N 1
ATOM 668 C CA . PRO A 1 86 ? -3.096 -24.219 -25.422 1 97.94 86 PRO A CA 1
ATOM 669 C C . PRO A 1 86 ? -4.309 -24.547 -24.562 1 97.94 86 PRO A C 1
ATOM 671 O O . PRO A 1 86 ? -5.449 -24.359 -25 1 97.94 86 PRO A O 1
ATOM 674 N N . HIS A 1 87 ? -4.051 -25.109 -23.422 1 97.75 87 HIS A N 1
ATOM 675 C CA . HIS A 1 87 ? -5.074 -25.344 -22.406 1 97.75 87 HIS A CA 1
ATOM 676 C C . HIS A 1 87 ? -5.141 -24.188 -21.422 1 97.75 87 HIS A C 1
ATOM 678 O O . HIS A 1 87 ? -4.16 -23.891 -20.734 1 97.75 87 HIS A O 1
ATOM 684 N N . PHE A 1 88 ? -6.289 -23.469 -21.359 1 97.75 88 PHE A N 1
ATOM 685 C CA . PHE A 1 88 ? -6.477 -22.422 -20.375 1 97.75 88 PHE A CA 1
ATOM 686 C C . PHE A 1 88 ? -6.945 -23.016 -19.047 1 97.75 88 PHE A C 1
ATOM 688 O O . PHE A 1 88 ? -8.039 -23.578 -18.969 1 97.75 88 PHE A O 1
ATOM 695 N N . PHE A 1 89 ? -6.078 -22.875 -18.047 1 97.19 89 PHE A N 1
ATOM 696 C CA . PHE A 1 89 ? -6.305 -23.359 -16.703 1 97.19 89 PHE A CA 1
ATOM 697 C C . PHE A 1 89 ? -7.598 -22.781 -16.125 1 97.19 89 PHE A C 1
ATOM 699 O O . PHE A 1 89 ? -7.883 -21.594 -16.297 1 97.19 89 PHE A O 1
ATOM 706 N N . SER A 1 90 ? -8.422 -23.672 -15.531 1 95.12 90 SER A N 1
ATOM 707 C CA . SER A 1 90 ? -9.711 -23.266 -14.984 1 95.12 90 SER A CA 1
ATOM 708 C C . SER A 1 90 ? -10 -23.969 -13.664 1 95.12 90 SER A C 1
ATOM 710 O O . SER A 1 90 ? -9.18 -24.75 -13.18 1 95.12 90 SER A O 1
ATOM 712 N N . ILE A 1 91 ? -11.086 -23.625 -13.102 1 94.56 91 ILE A N 1
ATOM 713 C CA . ILE A 1 91 ? -11.484 -24.188 -11.812 1 94.56 91 ILE A CA 1
ATOM 714 C C . ILE A 1 91 ? -11.68 -25.703 -11.945 1 94.56 91 ILE A C 1
ATOM 716 O O . ILE A 1 91 ? -11.414 -26.453 -11 1 94.56 91 ILE A O 1
ATOM 720 N N . ALA A 1 92 ? -12.078 -26.125 -13.102 1 94.81 92 ALA A N 1
ATOM 721 C CA . ALA A 1 92 ? -12.297 -27.547 -13.352 1 94.81 92 ALA A CA 1
ATOM 722 C C . ALA A 1 92 ? -11.008 -28.344 -13.172 1 94.81 92 ALA A C 1
ATOM 724 O O . ALA A 1 92 ? -11.047 -29.516 -12.773 1 94.81 92 ALA A O 1
ATOM 725 N N . ASP A 1 93 ? -9.914 -27.703 -13.359 1 96.12 93 ASP A N 1
ATOM 726 C CA . ASP A 1 93 ? -8.617 -28.375 -13.297 1 96.12 93 ASP A CA 1
ATOM 727 C C . ASP A 1 93 ? -8.219 -28.641 -11.844 1 96.12 93 ASP A C 1
ATOM 729 O O . ASP A 1 93 ? -7.293 -29.422 -11.594 1 96.12 93 ASP A O 1
ATOM 733 N N . ALA A 1 94 ? -8.883 -28.031 -10.93 1 95.5 94 ALA A N 1
ATOM 734 C CA . ALA A 1 94 ? -8.578 -28.203 -9.508 1 95.5 94 ALA A CA 1
ATOM 735 C C . ALA A 1 94 ? -9.297 -29.422 -8.945 1 95.5 94 ALA A C 1
ATOM 737 O O . ALA A 1 94 ? -9.023 -29.844 -7.816 1 95.5 94 ALA A O 1
ATOM 738 N N . GLN A 1 95 ? -10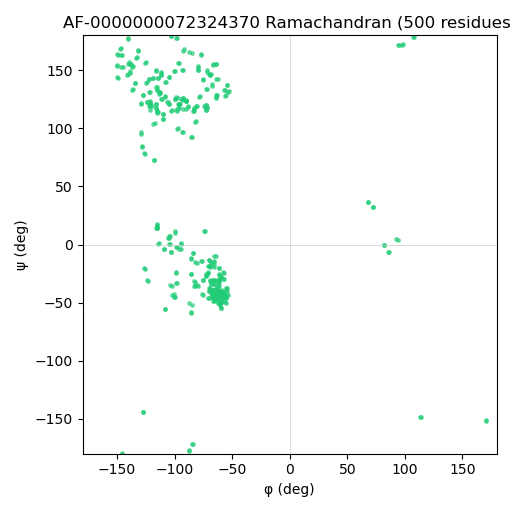.258 -29.953 -9.727 1 93.56 95 GLN A N 1
ATOM 739 C CA . GLN A 1 95 ? -11.07 -31.078 -9.25 1 93.56 95 GLN A CA 1
ATOM 740 C C . GLN A 1 95 ? -10.188 -32.25 -8.82 1 93.56 95 GLN A C 1
ATOM 742 O O . GLN A 1 95 ? -9.289 -32.656 -9.555 1 93.56 95 GLN A O 1
ATOM 747 N N . GLY A 1 96 ? -10.453 -32.719 -7.594 1 94.44 96 GLY A N 1
ATOM 748 C CA . GLY A 1 96 ? -9.719 -33.875 -7.09 1 94.44 96 GLY A CA 1
ATOM 749 C C . GLY A 1 96 ? -8.398 -33.5 -6.441 1 94.44 96 GLY A C 1
ATOM 750 O O . GLY A 1 96 ? -7.723 -34.344 -5.859 1 94.44 96 GLY A O 1
ATOM 751 N N . ILE A 1 97 ? -7.992 -32.281 -6.5 1 97.19 97 ILE A N 1
ATOM 752 C CA . ILE A 1 97 ? -6.734 -31.828 -5.91 1 97.19 97 ILE A CA 1
ATOM 753 C C . ILE A 1 97 ? -7.02 -30.984 -4.672 1 97.19 97 ILE A C 1
ATOM 755 O O . ILE A 1 97 ? -6.547 -31.297 -3.576 1 97.19 97 ILE A O 1
ATOM 759 N N . ILE A 1 98 ? -7.816 -29.938 -4.848 1 97.31 98 ILE A N 1
ATOM 760 C CA . ILE A 1 98 ? -8.32 -29.156 -3.727 1 97.31 98 ILE A CA 1
ATOM 761 C C . ILE A 1 98 ? -9.789 -28.812 -3.955 1 97.31 98 ILE A C 1
ATOM 763 O O . ILE A 1 98 ? -10.266 -28.812 -5.094 1 97.31 98 ILE A O 1
ATOM 767 N N . SER A 1 99 ? -10.477 -28.578 -2.896 1 97.62 99 SER A N 1
ATOM 768 C CA . SER A 1 99 ? -11.828 -28.031 -2.961 1 97.62 99 SER A CA 1
ATOM 769 C C . SER A 1 99 ? -11.82 -26.516 -2.844 1 97.62 99 SER A C 1
ATOM 771 O O . SER A 1 99 ? -10.891 -25.938 -2.275 1 97.62 99 SER A O 1
ATOM 773 N N . ILE A 1 100 ? -12.781 -25.891 -3.453 1 97.5 100 ILE A N 1
ATOM 774 C CA . ILE A 1 100 ? -12.883 -24.438 -3.441 1 97.5 100 ILE A CA 1
ATOM 775 C C . ILE A 1 100 ? -14.148 -24.016 -2.703 1 97.5 100 ILE A C 1
ATOM 777 O O . ILE A 1 100 ? -15.258 -24.359 -3.121 1 97.5 100 ILE A O 1
ATOM 781 N N . ASP A 1 101 ? -13.984 -23.359 -1.599 1 97.06 101 ASP A N 1
ATOM 782 C CA . ASP A 1 101 ? -15.109 -22.891 -0.795 1 97.06 101 ASP A CA 1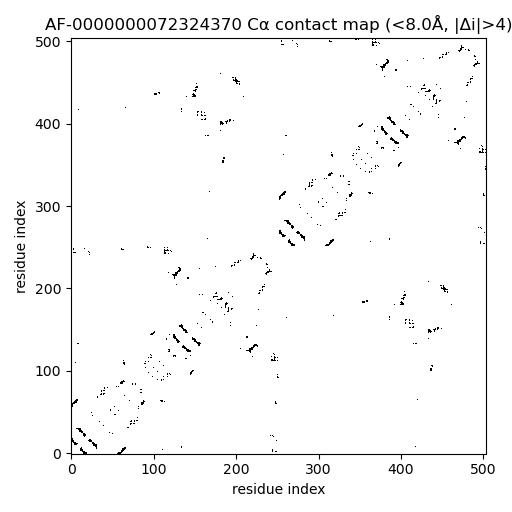
ATOM 783 C C . ASP A 1 101 ? -15.125 -21.359 -0.689 1 97.06 101 ASP A C 1
ATOM 785 O O . ASP A 1 101 ? -14.859 -20.812 0.378 1 97.06 101 ASP A O 1
ATOM 789 N N . VAL A 1 102 ? -15.5 -20.688 -1.825 1 96.25 102 VAL A N 1
ATOM 790 C CA . VAL A 1 102 ? -15.68 -19.25 -1.878 1 96.25 102 VAL A CA 1
ATOM 791 C C . VAL A 1 102 ? -17 -18.906 -2.557 1 96.25 102 VAL A C 1
ATOM 793 O O . VAL A 1 102 ? -17.672 -19.797 -3.105 1 96.25 102 VAL A O 1
ATOM 796 N N . GLU A 1 103 ? -17.453 -17.734 -2.475 1 95.12 103 GLU A N 1
ATOM 797 C CA . GLU A 1 103 ? -18.781 -17.328 -2.941 1 95.12 103 GLU A CA 1
ATOM 798 C C . GLU A 1 103 ? -18.891 -17.422 -4.461 1 95.12 103 GLU A C 1
ATOM 800 O O . GLU A 1 103 ? -19.906 -17.859 -4.992 1 95.12 103 GLU A O 1
ATOM 805 N N . SER A 1 104 ? -17.875 -16.953 -5.215 1 89.62 104 SER A N 1
ATOM 806 C CA . SER A 1 104 ? -17.875 -17.016 -6.676 1 89.62 104 SER A CA 1
ATOM 807 C C . SER A 1 104 ? -16.594 -17.656 -7.199 1 89.62 104 SER A C 1
ATOM 809 O O . SER A 1 104 ? -15.734 -16.984 -7.766 1 89.62 104 SER A O 1
ATOM 811 N N . PRO A 1 105 ? -16.656 -18.953 -7.227 1 92.25 105 PRO A N 1
ATOM 812 C CA . PRO A 1 105 ? -15.445 -19.688 -7.605 1 92.25 105 PRO A CA 1
ATOM 813 C C . PRO A 1 105 ? -14.977 -19.344 -9.023 1 92.25 105 PRO A C 1
ATOM 815 O O . PRO A 1 105 ? -13.773 -19.359 -9.297 1 92.25 105 PRO A O 1
ATOM 818 N N . THR A 1 106 ? -15.883 -19.031 -9.875 1 86.75 106 THR A N 1
ATOM 819 C CA . THR A 1 106 ? -15.539 -18.75 -11.266 1 86.75 106 THR A CA 1
ATOM 820 C C . THR A 1 106 ? -14.766 -17.453 -11.391 1 86.75 106 THR A C 1
ATOM 822 O O . THR A 1 106 ? -14.078 -17.219 -12.383 1 86.75 106 THR A O 1
ATOM 825 N N . GLN A 1 107 ? -14.859 -16.594 -10.367 1 88.31 107 GLN A N 1
ATOM 826 C CA . GLN A 1 107 ? -14.195 -15.297 -10.391 1 88.31 107 GLN A CA 1
ATOM 827 C C . GLN A 1 107 ? -12.836 -15.359 -9.703 1 88.31 107 GLN A C 1
ATOM 829 O O . GLN A 1 107 ? -12.07 -14.398 -9.734 1 88.31 107 GLN A O 1
ATOM 834 N N . LEU A 1 108 ? -12.594 -16.516 -9.172 1 94 108 LEU A N 1
ATOM 835 C CA . LEU A 1 108 ? -11.312 -16.703 -8.5 1 94 108 LEU A CA 1
ATOM 836 C C . LEU A 1 108 ? -10.164 -16.578 -9.5 1 94 108 LEU A C 1
ATOM 838 O O . LEU A 1 108 ? -10.188 -17.188 -10.57 1 94 108 LEU A O 1
ATOM 842 N N . GLY A 1 109 ? -9.211 -15.688 -9.172 1 95.25 109 GLY A N 1
ATOM 843 C CA . GLY A 1 109 ? -8.031 -15.57 -10.016 1 95.25 109 GLY A CA 1
ATOM 844 C C . GLY A 1 109 ? -7.336 -16.891 -10.258 1 95.25 109 GLY A C 1
ATOM 845 O O . GLY A 1 109 ? -7.047 -17.625 -9.312 1 95.25 109 GLY A O 1
ATOM 846 N N . LYS A 1 110 ? -7.055 -17.125 -11.469 1 96.81 110 LYS A N 1
ATOM 847 C CA . LYS A 1 110 ? -6.441 -18.406 -11.844 1 96.81 110 LYS A CA 1
ATOM 848 C C . LYS A 1 110 ? -5.043 -18.531 -11.25 1 96.81 110 LYS A C 1
ATOM 850 O O . LYS A 1 110 ? -4.598 -19.641 -10.93 1 96.81 110 LYS A O 1
ATOM 855 N N . ASP A 1 111 ? -4.383 -17.438 -11.102 1 97.5 111 ASP A N 1
ATOM 856 C CA . ASP A 1 111 ? -3.061 -17.438 -10.484 1 97.5 111 ASP A CA 1
ATOM 857 C C . ASP A 1 111 ? -3.145 -17.859 -9.016 1 97.5 111 ASP A C 1
ATOM 859 O O . ASP A 1 111 ? -2.324 -18.641 -8.539 1 97.5 111 ASP A O 1
ATOM 863 N N . ARG A 1 112 ? -4.133 -17.375 -8.312 1 97.94 112 ARG A N 1
ATOM 864 C CA . ARG A 1 112 ? -4.32 -17.719 -6.906 1 97.94 112 ARG A CA 1
ATOM 865 C C . ARG A 1 112 ? -4.645 -19.203 -6.754 1 97.94 112 ARG A C 1
ATOM 867 O O . ARG A 1 112 ? -4.164 -19.859 -5.828 1 97.94 112 ARG A O 1
ATOM 874 N N . LEU A 1 113 ? -5.504 -19.656 -7.664 1 98 113 LEU A N 1
ATOM 875 C CA . LEU A 1 113 ? -5.855 -21.078 -7.648 1 98 113 LEU A CA 1
ATOM 876 C C . LEU A 1 113 ? -4.629 -21.938 -7.918 1 98 113 LEU A C 1
ATOM 878 O O . LEU A 1 113 ? -4.41 -22.953 -7.234 1 98 113 LEU A O 1
ATOM 882 N N . ALA A 1 114 ? -3.855 -21.578 -8.875 1 98.56 114 ALA A N 1
ATOM 883 C CA . ALA A 1 114 ? -2.635 -22.312 -9.195 1 98.56 114 ALA A CA 1
ATOM 884 C C . ALA A 1 114 ? -1.673 -22.328 -8.016 1 98.56 114 ALA A C 1
ATOM 886 O O . ALA A 1 114 ? -1.067 -23.359 -7.707 1 98.56 114 ALA A O 1
ATOM 887 N N . ASP A 1 115 ? -1.51 -21.203 -7.383 1 98.75 115 ASP A N 1
ATOM 888 C CA . ASP A 1 115 ? -0.676 -21.109 -6.191 1 98.75 115 ASP A CA 1
ATOM 889 C C . ASP A 1 115 ? -1.157 -22.078 -5.105 1 98.75 115 ASP A C 1
ATOM 891 O O . ASP A 1 115 ? -0.349 -22.734 -4.457 1 98.75 115 ASP A O 1
ATOM 895 N N . ALA A 1 116 ? -2.465 -22.094 -4.902 1 98.69 116 ALA A N 1
ATOM 896 C CA . ALA A 1 116 ? -3.053 -22.953 -3.883 1 98.69 116 ALA A CA 1
ATOM 897 C C . ALA A 1 116 ? -2.754 -24.422 -4.168 1 98.69 116 ALA A C 1
ATOM 899 O O . ALA A 1 116 ? -2.379 -25.172 -3.264 1 98.69 116 ALA A O 1
ATOM 900 N N . ILE A 1 117 ? -2.934 -24.812 -5.398 1 98.69 117 ILE A N 1
ATOM 901 C CA . ILE A 1 117 ? -2.658 -26.188 -5.805 1 98.69 117 ILE A CA 1
ATOM 902 C C . ILE A 1 117 ? -1.181 -26.5 -5.59 1 98.69 117 ILE A C 1
ATOM 904 O O . ILE A 1 117 ? -0.838 -27.547 -5.043 1 98.69 117 ILE A O 1
ATOM 908 N N . GLY A 1 118 ? -0.298 -25.547 -6.008 1 98.62 118 GLY A N 1
ATOM 909 C CA . GLY A 1 118 ? 1.127 -25.734 -5.785 1 98.62 118 GLY A CA 1
ATOM 910 C C . GLY A 1 118 ? 1.484 -25.922 -4.324 1 98.62 118 GLY A C 1
ATOM 911 O O . GLY A 1 118 ? 2.271 -26.797 -3.98 1 98.62 118 GLY A O 1
ATOM 912 N N . ALA A 1 119 ? 0.895 -25.172 -3.469 1 98.81 119 ALA A N 1
ATOM 913 C CA . ALA A 1 119 ? 1.168 -25.25 -2.037 1 98.81 119 ALA A CA 1
ATOM 914 C C . ALA A 1 119 ? 0.704 -26.594 -1.471 1 98.81 119 ALA A C 1
ATOM 916 O O . ALA A 1 119 ? 1.463 -27.281 -0.782 1 98.81 119 ALA A O 1
ATOM 917 N N . ALA A 1 120 ? -0.51 -26.953 -1.802 1 98.5 120 ALA A N 1
ATOM 918 C CA . ALA A 1 120 ? -1.101 -28.172 -1.258 1 98.5 120 ALA A CA 1
ATOM 919 C C . ALA A 1 120 ? -0.332 -29.406 -1.72 1 98.5 120 ALA A C 1
ATOM 921 O O . ALA A 1 120 ? -0.101 -30.328 -0.937 1 98.5 120 ALA A O 1
ATOM 922 N N . CYS A 1 121 ? 0.089 -29.406 -2.914 1 97.94 121 CYS A N 1
ATOM 923 C CA . CYS A 1 121 ? 0.695 -30.594 -3.502 1 97.94 121 CYS A CA 1
ATOM 924 C C . CYS A 1 121 ? 2.168 -30.703 -3.125 1 97.94 121 CYS A C 1
ATOM 926 O O . CYS A 1 121 ? 2.682 -31.797 -2.908 1 97.94 121 CYS A O 1
ATOM 928 N N . CYS A 1 122 ? 2.863 -29.578 -3.021 1 97.94 122 CYS A N 1
ATOM 929 C CA . CYS A 1 122 ? 4.316 -29.625 -2.879 1 97.94 122 CYS A CA 1
ATOM 930 C C . CYS A 1 122 ? 4.723 -29.469 -1.418 1 97.94 122 CYS A C 1
ATOM 932 O O . CYS A 1 122 ? 5.812 -29.906 -1.029 1 97.94 122 CYS A O 1
ATOM 934 N N . TYR A 1 123 ? 3.91 -28.875 -0.569 1 98.44 123 TYR A N 1
ATOM 935 C CA . TYR A 1 123 ? 4.32 -28.594 0.801 1 98.44 123 TYR A CA 1
ATOM 936 C C . TYR A 1 123 ? 3.357 -29.219 1.802 1 98.44 123 TYR A C 1
ATOM 938 O O . TYR A 1 123 ? 3.752 -29.578 2.914 1 98.44 123 TYR A O 1
ATOM 946 N N . GLY A 1 124 ? 2.094 -29.312 1.377 1 98.31 124 GLY A N 1
ATOM 947 C CA . GLY A 1 124 ? 1.096 -29.875 2.273 1 98.31 124 GLY A CA 1
ATOM 948 C C . GLY A 1 124 ? 0.141 -28.828 2.83 1 98.31 124 GLY A C 1
ATOM 949 O O . GLY A 1 124 ? 0.178 -27.672 2.426 1 98.31 124 GLY A O 1
ATOM 950 N N . VAL A 1 125 ? -0.833 -29.266 3.656 1 98.38 125 VAL A N 1
ATOM 951 C CA . VAL A 1 125 ? -1.863 -28.422 4.242 1 98.38 125 VAL A CA 1
ATOM 952 C C . VAL A 1 125 ? -1.864 -28.578 5.762 1 98.38 125 VAL A C 1
ATOM 954 O O . VAL A 1 125 ? -1.408 -29.594 6.285 1 98.38 125 VAL A O 1
ATOM 957 N N . PRO A 1 126 ? -2.357 -27.609 6.547 1 98.69 126 PRO A N 1
ATOM 958 C CA . PRO A 1 126 ? -2.828 -26.297 6.078 1 98.69 126 PRO A CA 1
ATOM 959 C C . PRO A 1 126 ? -1.701 -25.438 5.523 1 98.69 126 PRO A C 1
ATOM 961 O O . PRO A 1 126 ? -0.533 -25.641 5.859 1 98.69 126 PRO A O 1
ATOM 964 N N . ALA A 1 127 ? -2.059 -24.5 4.637 1 98.88 127 ALA A N 1
ATOM 965 C CA . ALA A 1 127 ? -1.043 -23.656 4.012 1 98.88 127 ALA A CA 1
ATOM 966 C C . ALA A 1 127 ? -1.537 -22.219 3.867 1 98.88 127 ALA A C 1
ATOM 968 O O . ALA A 1 127 ? -2.738 -21.984 3.717 1 98.88 127 ALA A O 1
ATOM 969 N N . ILE A 1 128 ? -0.686 -21.281 3.979 1 98.94 128 ILE A N 1
ATOM 970 C CA . ILE A 1 128 ? -0.859 -19.875 3.648 1 98.94 128 ILE A CA 1
ATOM 971 C C . ILE A 1 128 ? 0.08 -19.484 2.508 1 98.94 128 ILE A C 1
ATOM 973 O O . ILE A 1 128 ? 1.296 -19.672 2.607 1 98.94 128 ILE A O 1
ATOM 977 N N . VAL A 1 129 ? -0.493 -19.016 1.427 1 98.94 129 VAL A N 1
ATOM 978 C CA . VAL A 1 129 ? 0.301 -18.641 0.263 1 98.94 129 VAL A CA 1
ATOM 979 C C . VAL A 1 129 ? 0.312 -17.125 0.121 1 98.94 129 VAL A C 1
ATOM 981 O O . VAL A 1 129 ? -0.745 -16.484 0.104 1 98.94 129 VAL A O 1
ATOM 984 N N . ILE A 1 130 ? 1.46 -16.531 0.026 1 98.94 130 ILE A N 1
ATOM 985 C CA . ILE A 1 130 ? 1.63 -15.102 -0.183 1 98.94 130 ILE A CA 1
ATOM 986 C C . ILE A 1 130 ? 2.277 -14.852 -1.543 1 98.94 130 ILE A C 1
ATOM 988 O O . ILE A 1 130 ? 3.434 -15.219 -1.764 1 98.94 130 ILE A O 1
ATOM 992 N N . ASP A 1 131 ? 1.588 -14.266 -2.43 1 98.75 131 ASP A N 1
ATOM 993 C CA . ASP A 1 131 ? 2.088 -13.984 -3.771 1 98.75 131 ASP A CA 1
ATOM 994 C C . ASP A 1 131 ? 2.309 -12.484 -3.973 1 98.75 131 ASP A C 1
ATOM 996 O O . ASP A 1 131 ? 1.349 -11.727 -4.113 1 98.75 131 ASP A O 1
ATOM 1000 N N . PHE A 1 132 ? 3.557 -12.094 -4.023 1 98.12 132 PHE A N 1
ATOM 1001 C CA . PHE A 1 132 ? 3.92 -10.688 -4.219 1 98.12 132 PHE A CA 1
ATOM 1002 C C . PHE A 1 132 ? 3.953 -10.344 -5.703 1 98.12 132 PHE A C 1
ATOM 1004 O O . PHE A 1 132 ? 4.996 -10.453 -6.348 1 98.12 132 PHE A O 1
ATOM 1011 N N . GLY A 1 133 ? 2.883 -9.859 -6.273 1 95.62 133 GLY A N 1
ATOM 1012 C CA . GLY A 1 133 ? 2.785 -9.445 -7.664 1 95.62 133 GLY A CA 1
ATOM 1013 C C . GLY A 1 133 ? 2.246 -8.039 -7.832 1 95.62 133 GLY A C 1
ATOM 1014 O O . GLY A 1 133 ? 2.605 -7.137 -7.074 1 95.62 133 GLY A O 1
ATOM 1015 N N . THR A 1 134 ? 1.435 -7.875 -8.961 1 95.25 134 THR A N 1
ATOM 1016 C CA . THR A 1 134 ? 0.724 -6.617 -9.148 1 95.25 134 THR A CA 1
ATOM 1017 C C . THR A 1 134 ? -0.112 -6.281 -7.918 1 95.25 134 THR A C 1
ATOM 1019 O O . THR A 1 134 ? -0.173 -5.121 -7.5 1 95.25 134 THR A O 1
ATOM 1022 N N . ALA A 1 135 ? -0.72 -7.254 -7.465 1 97.06 135 ALA A N 1
ATOM 1023 C CA . ALA A 1 135 ? -1.287 -7.277 -6.121 1 97.06 135 ALA A CA 1
ATOM 1024 C C . ALA A 1 135 ? -0.548 -8.273 -5.23 1 97.06 135 ALA A C 1
ATOM 1026 O O . ALA A 1 135 ? 0.054 -9.234 -5.727 1 97.06 135 ALA A O 1
ATOM 1027 N N . THR A 1 136 ? -0.453 -8.008 -3.988 1 98.44 136 THR A N 1
ATOM 1028 C CA . THR A 1 136 ? -0.052 -9.047 -3.039 1 98.44 136 THR A CA 1
ATOM 1029 C C . THR A 1 136 ? -1.268 -9.82 -2.539 1 98.44 136 THR A C 1
ATOM 1031 O O . THR A 1 136 ? -2.188 -9.234 -1.962 1 98.44 136 THR A O 1
ATOM 1034 N N . THR A 1 137 ? -1.295 -11.086 -2.793 1 98.56 137 THR A N 1
ATOM 1035 C CA . THR A 1 137 ? -2.436 -11.898 -2.379 1 98.56 137 THR A CA 1
ATOM 1036 C C . THR A 1 137 ? -2.021 -12.914 -1.32 1 98.56 137 THR A C 1
ATOM 1038 O O . THR A 1 137 ? -0.899 -13.422 -1.349 1 98.56 137 THR A O 1
ATOM 1041 N N . ILE A 1 138 ? -2.906 -13.125 -0.419 1 98.88 138 ILE A N 1
ATOM 1042 C CA . ILE A 1 138 ? -2.762 -14.195 0.56 1 98.88 138 ILE A CA 1
ATOM 1043 C C . ILE A 1 138 ? -3.887 -15.219 0.379 1 98.88 138 ILE A C 1
ATOM 1045 O O . ILE A 1 138 ? -5.066 -14.859 0.412 1 98.88 138 ILE A O 1
ATOM 1049 N N . GLY A 1 139 ? -3.521 -16.391 0.063 1 98.75 139 GLY A N 1
ATOM 1050 C CA . GLY A 1 139 ? -4.469 -17.484 -0.03 1 98.75 139 GLY A CA 1
ATOM 1051 C C . GLY A 1 139 ? -4.391 -18.453 1.146 1 98.75 139 GLY A C 1
ATOM 1052 O O . GLY A 1 139 ? -3.305 -18.734 1.655 1 98.75 139 GLY A O 1
ATOM 1053 N N . VAL A 1 140 ? -5.551 -18.969 1.544 1 98.88 140 VAL A N 1
ATOM 1054 C CA . VAL A 1 140 ? -5.621 -19.844 2.713 1 98.88 140 VAL A CA 1
ATOM 1055 C C . VAL A 1 140 ? -6.203 -21.203 2.314 1 98.88 140 VAL A C 1
ATOM 1057 O O . VAL A 1 140 ? -7.316 -21.266 1.787 1 98.88 140 VAL A O 1
ATOM 1060 N N . ILE A 1 141 ? -5.441 -22.203 2.5 1 98.81 141 ILE A N 1
ATOM 1061 C CA . ILE A 1 141 ? -5.887 -23.578 2.33 1 98.81 141 ILE A CA 1
ATOM 1062 C C . ILE A 1 141 ? -5.93 -24.281 3.689 1 98.81 141 ILE A C 1
ATOM 1064 O O . ILE A 1 141 ? -4.922 -24.344 4.391 1 98.81 141 ILE A O 1
ATOM 1068 N N . ASP A 1 142 ? -7.047 -24.844 4.055 1 98.69 142 ASP A N 1
ATOM 1069 C CA . ASP A 1 142 ? -7.168 -25.391 5.398 1 98.69 142 ASP A CA 1
ATOM 1070 C C . ASP A 1 142 ? -6.668 -26.844 5.438 1 98.69 142 ASP A C 1
ATOM 1072 O O . ASP A 1 142 ? -6.148 -27.344 4.445 1 98.69 142 ASP A O 1
ATOM 1076 N N . GLU A 1 143 ? -6.773 -27.484 6.582 1 98.31 143 GLU A N 1
ATOM 1077 C CA . GLU A 1 143 ? -6.215 -28.812 6.84 1 98.31 143 GLU A CA 1
ATOM 1078 C C . GLU A 1 143 ? -6.941 -29.891 6.039 1 98.31 143 GLU A C 1
ATOM 1080 O O . GLU A 1 143 ? -6.449 -31 5.895 1 98.31 143 GLU A O 1
ATOM 1085 N N . ASN A 1 144 ? -8.086 -29.578 5.504 1 98.31 144 ASN A N 1
ATOM 1086 C CA . ASN A 1 144 ? -8.867 -30.516 4.703 1 98.31 144 ASN A CA 1
ATOM 1087 C C . ASN A 1 144 ? -8.672 -30.281 3.209 1 98.31 144 ASN A C 1
ATOM 1089 O O . ASN A 1 144 ? -9.477 -30.734 2.395 1 98.31 144 ASN A O 1
ATOM 1093 N N . ARG A 1 145 ? -7.711 -29.453 2.811 1 98.31 145 ARG A N 1
ATOM 1094 C CA . ARG A 1 145 ? -7.383 -29.125 1.427 1 98.31 145 ARG A CA 1
ATOM 1095 C C . ARG A 1 145 ? -8.5 -28.312 0.779 1 98.31 145 ARG A C 1
ATOM 1097 O O . ARG A 1 145 ? -8.844 -28.531 -0.383 1 98.31 145 ARG A O 1
ATOM 1104 N N . VAL A 1 146 ? -9.062 -27.484 1.534 1 98.44 146 VAL A N 1
ATOM 1105 C CA . VAL A 1 146 ? -10.094 -26.562 1.037 1 98.44 146 VAL A CA 1
ATOM 1106 C C . VAL A 1 146 ? -9.523 -25.156 0.93 1 98.44 146 VAL A C 1
ATOM 1108 O O . VAL A 1 146 ? -9.008 -24.609 1.908 1 98.44 146 VAL A O 1
ATOM 1111 N N . PHE A 1 147 ? -9.609 -24.641 -0.266 1 98.56 147 PHE A N 1
ATOM 1112 C CA . PHE A 1 147 ? -9.305 -23.219 -0.439 1 98.56 147 PHE A CA 1
ATOM 1113 C C . PHE A 1 147 ? -10.414 -22.359 0.138 1 98.56 147 PHE A C 1
ATOM 1115 O O . PHE A 1 147 ? -11.539 -22.359 -0.371 1 98.56 147 PHE A O 1
ATOM 1122 N N . ARG A 1 148 ? -10.07 -21.547 1.085 1 98.25 148 ARG A N 1
ATOM 1123 C CA . ARG A 1 148 ? -11.086 -20.844 1.866 1 98.25 148 ARG A CA 1
ATOM 1124 C C . ARG A 1 148 ? -11.203 -19.391 1.427 1 98.25 148 ARG A C 1
ATOM 1126 O O . ARG A 1 148 ? -12.094 -18.672 1.883 1 98.25 148 ARG A O 1
ATOM 1133 N N . GLY A 1 149 ? -10.344 -18.922 0.543 1 98.06 149 GLY A N 1
ATOM 1134 C CA . GLY A 1 149 ? -10.258 -17.531 0.165 1 98.06 149 GLY A CA 1
ATOM 1135 C C . GLY A 1 149 ? -8.969 -16.875 0.597 1 98.06 149 GLY A C 1
ATOM 1136 O O . GLY A 1 149 ? -7.906 -17.5 0.574 1 98.06 149 GLY A O 1
ATOM 1137 N N . GLY A 1 150 ? -9.117 -15.57 0.876 1 98.25 150 GLY A N 1
ATOM 1138 C CA . GLY A 1 150 ? -7.867 -14.93 1.248 1 98.25 150 GLY A CA 1
ATOM 1139 C C . GLY A 1 150 ? -7.969 -13.422 1.344 1 98.25 150 GLY A C 1
ATOM 1140 O O . GLY A 1 150 ? -8.977 -12.891 1.809 1 98.25 150 GLY A O 1
ATOM 1141 N N . ILE A 1 151 ? -6.887 -12.836 1.098 1 98.62 151 ILE A N 1
ATOM 1142 C CA . ILE A 1 151 ? -6.688 -11.398 1.262 1 98.62 151 ILE A CA 1
ATOM 1143 C C . ILE A 1 151 ? -5.977 -10.828 0.037 1 98.62 151 ILE A C 1
ATOM 1145 O O . ILE A 1 151 ? -5.059 -11.453 -0.502 1 98.62 151 ILE A O 1
ATOM 1149 N N . ILE A 1 152 ? -6.391 -9.648 -0.43 1 98.06 152 ILE A N 1
ATOM 1150 C CA . ILE A 1 152 ? -5.742 -8.961 -1.544 1 98.06 152 ILE A CA 1
ATOM 1151 C C . ILE A 1 152 ? -5.266 -7.582 -1.097 1 98.06 152 ILE A C 1
ATOM 1153 O O . ILE A 1 152 ? -6.055 -6.785 -0.582 1 98.06 152 ILE A O 1
ATOM 1157 N N . ILE A 1 153 ? -4.016 -7.312 -1.24 1 98.25 153 ILE A N 1
ATOM 1158 C CA . ILE A 1 153 ? -3.354 -6.066 -0.871 1 98.25 153 ILE A CA 1
ATOM 1159 C C . ILE A 1 153 ? -2.742 -5.418 -2.111 1 98.25 153 ILE A C 1
ATOM 1161 O O . ILE A 1 153 ? -2.266 -6.113 -3.012 1 98.25 153 ILE A O 1
ATOM 1165 N N . PRO A 1 154 ? -2.773 -4.09 -2.184 1 97.88 154 PRO A N 1
ATOM 1166 C CA . PRO A 1 154 ? -2.021 -3.486 -3.285 1 97.88 154 PRO A CA 1
ATOM 1167 C C . PRO A 1 154 ? -0.562 -3.934 -3.318 1 97.88 154 PRO A C 1
ATOM 1169 O O . PRO A 1 154 ? 0.081 -4.035 -2.27 1 97.88 154 PRO A O 1
ATOM 1172 N N . GLY A 1 155 ? -0.061 -4.219 -4.453 1 98 155 GLY A N 1
ATOM 1173 C CA . GLY A 1 155 ? 1.295 -4.723 -4.602 1 98 155 GLY A CA 1
ATOM 1174 C C . GLY A 1 155 ? 2.352 -3.729 -4.164 1 98 155 GLY A C 1
ATOM 1175 O O . GLY A 1 155 ? 2.154 -2.516 -4.27 1 98 155 GLY A O 1
ATOM 1176 N N . VAL A 1 156 ? 3.461 -4.223 -3.803 1 97.94 156 VAL A N 1
ATOM 1177 C CA . VAL A 1 156 ? 4.559 -3.416 -3.281 1 97.94 156 VAL A CA 1
ATOM 1178 C C . VAL A 1 156 ? 4.988 -2.387 -4.328 1 97.94 156 VAL A C 1
ATOM 1180 O O . VAL A 1 156 ? 4.973 -1.183 -4.062 1 97.94 156 VAL A O 1
ATOM 1183 N N . LYS A 1 157 ? 5.309 -2.797 -5.488 1 96.94 157 LYS A N 1
ATOM 1184 C CA . LYS A 1 157 ? 5.762 -1.901 -6.551 1 96.94 157 LYS A CA 1
ATOM 1185 C C . LYS A 1 157 ? 4.617 -1.03 -7.059 1 96.94 157 LYS A C 1
ATOM 1187 O O . LYS A 1 157 ? 4.816 0.145 -7.375 1 96.94 157 LYS A O 1
ATOM 1192 N N . THR A 1 158 ? 3.441 -1.689 -7.16 1 96.81 158 THR A N 1
ATOM 1193 C CA . THR A 1 158 ? 2.256 -0.953 -7.582 1 96.81 158 THR A CA 1
ATOM 1194 C C . THR A 1 158 ? 2.023 0.26 -6.684 1 96.81 158 THR A C 1
ATOM 1196 O O . THR A 1 158 ? 1.818 1.372 -7.176 1 96.81 158 THR A O 1
ATOM 1199 N N . SER A 1 159 ? 2.115 0.073 -5.422 1 97.5 159 SER A N 1
ATOM 1200 C CA . SER A 1 159 ? 1.874 1.127 -4.441 1 97.5 159 SER A CA 1
ATOM 1201 C C . SER A 1 159 ? 2.988 2.168 -4.461 1 97.5 159 SER A C 1
ATOM 1203 O O . SER A 1 159 ? 2.725 3.371 -4.422 1 97.5 159 SER A O 1
ATOM 1205 N N . MET A 1 160 ? 4.195 1.718 -4.48 1 96.69 160 MET A N 1
ATOM 1206 C CA . MET A 1 160 ? 5.34 2.623 -4.469 1 96.69 160 MET A CA 1
ATOM 1207 C C . MET A 1 160 ? 5.348 3.512 -5.707 1 96.69 160 MET A C 1
ATOM 1209 O O . MET A 1 160 ? 5.605 4.715 -5.609 1 96.69 160 MET A O 1
ATOM 1213 N N . ASN A 1 161 ? 5.078 2.922 -6.863 1 96 161 ASN A N 1
ATOM 1214 C CA . ASN A 1 161 ? 5.023 3.688 -8.102 1 96 161 ASN A CA 1
ATOM 1215 C C . ASN A 1 161 ? 3.91 4.727 -8.07 1 96 161 ASN A C 1
ATOM 1217 O O . ASN A 1 161 ? 4.082 5.844 -8.57 1 96 161 ASN A O 1
ATOM 1221 N N . ALA A 1 162 ? 2.812 4.328 -7.516 1 95.88 162 ALA A N 1
ATOM 1222 C CA . ALA A 1 162 ? 1.687 5.25 -7.398 1 95.88 162 ALA A CA 1
ATOM 1223 C C . ALA A 1 162 ? 2.043 6.441 -6.508 1 95.88 162 ALA A C 1
ATOM 1225 O O . ALA A 1 162 ? 1.705 7.582 -6.824 1 95.88 162 ALA A O 1
ATOM 1226 N N . LEU A 1 163 ? 2.721 6.164 -5.402 1 95.75 163 LEU A N 1
ATOM 1227 C CA . LEU A 1 163 ? 3.133 7.219 -4.484 1 95.75 163 LEU A CA 1
ATOM 1228 C C . LEU A 1 163 ? 4.09 8.188 -5.168 1 95.75 163 LEU A C 1
ATOM 1230 O O . LEU A 1 163 ? 3.908 9.406 -5.086 1 95.75 163 LEU A O 1
ATOM 1234 N N . SER A 1 164 ? 5.047 7.668 -5.855 1 94.75 164 SER A N 1
ATOM 1235 C CA . SER A 1 164 ? 6.043 8.492 -6.527 1 94.75 164 SER A CA 1
ATOM 1236 C C . SER A 1 164 ? 5.414 9.328 -7.633 1 94.75 164 SER A C 1
ATOM 1238 O O . SER A 1 164 ? 5.848 10.453 -7.887 1 94.75 164 SER A O 1
ATOM 1240 N N . ALA A 1 165 ? 4.449 8.781 -8.273 1 92.31 165 ALA A N 1
ATOM 1241 C CA . ALA A 1 165 ? 3.775 9.484 -9.367 1 92.31 165 ALA A CA 1
ATOM 1242 C C . ALA A 1 165 ? 2.896 10.609 -8.836 1 92.31 165 ALA A C 1
ATOM 1244 O O . ALA A 1 165 ? 2.701 11.625 -9.508 1 92.31 165 ALA A O 1
ATOM 1245 N N . ARG A 1 166 ? 2.398 10.547 -7.637 1 90.31 166 ARG A N 1
ATOM 1246 C CA . ARG A 1 166 ? 1.386 11.469 -7.129 1 90.31 166 ARG A CA 1
ATOM 1247 C C . ARG A 1 166 ? 2.018 12.562 -6.277 1 90.31 166 ARG A C 1
ATOM 1249 O O . ARG A 1 166 ? 1.511 13.68 -6.219 1 90.31 166 ARG A O 1
ATOM 1256 N N . ALA A 1 167 ? 3.055 12.195 -5.617 1 87.56 167 ALA A N 1
ATOM 1257 C CA . ALA A 1 167 ? 3.605 13.125 -4.637 1 87.56 167 ALA A CA 1
ATOM 1258 C C . ALA A 1 167 ? 4.75 13.938 -5.238 1 87.56 167 ALA A C 1
ATOM 1260 O O . ALA A 1 167 ? 5.773 13.383 -5.637 1 87.56 167 ALA A O 1
ATOM 1261 N N . SER A 1 168 ? 4.637 15.281 -5.262 1 84.31 168 SER A N 1
ATOM 1262 C CA . SER A 1 168 ? 5.582 16.203 -5.887 1 84.31 168 SER A CA 1
ATOM 1263 C C . SER A 1 168 ? 6.973 16.062 -5.281 1 84.31 168 SER A C 1
ATOM 1265 O O . SER A 1 168 ? 7.977 16.281 -5.957 1 84.31 168 SER A O 1
ATOM 1267 N N . GLN A 1 169 ? 7.059 15.656 -4.066 1 84.94 169 GLN A N 1
ATOM 1268 C CA . GLN A 1 169 ? 8.352 15.711 -3.393 1 84.94 169 GLN A CA 1
ATOM 1269 C C . GLN A 1 169 ? 8.859 14.305 -3.055 1 84.94 169 GLN A C 1
ATOM 1271 O O . GLN A 1 169 ? 9.742 14.148 -2.217 1 84.94 169 GLN A O 1
ATOM 1276 N N . LEU A 1 170 ? 8.281 13.289 -3.627 1 87.31 170 LEU A N 1
ATOM 1277 C CA . LEU A 1 170 ? 8.703 11.914 -3.344 1 87.31 170 LEU A CA 1
ATOM 1278 C C . LEU A 1 170 ? 9.148 11.211 -4.617 1 87.31 170 LEU A C 1
ATOM 1280 O O . LEU A 1 170 ? 8.336 10.945 -5.504 1 87.31 170 LEU A O 1
ATOM 1284 N N . PRO A 1 171 ? 10.406 10.836 -4.723 1 87.25 171 PRO A N 1
ATOM 1285 C CA . PRO A 1 171 ? 10.977 10.242 -5.934 1 87.25 171 PRO A CA 1
ATOM 1286 C C . PRO A 1 171 ? 10.758 8.727 -6 1 87.25 171 PRO A C 1
ATOM 1288 O O . PRO A 1 171 ? 10.352 8.117 -5.012 1 87.25 171 PRO A O 1
ATOM 1291 N N . ALA A 1 172 ? 10.977 8.211 -7.199 1 89.12 172 ALA A N 1
ATOM 1292 C CA . ALA A 1 172 ? 11.133 6.762 -7.297 1 89.12 172 ALA A CA 1
ATOM 1293 C C . ALA A 1 172 ? 12.344 6.281 -6.504 1 89.12 172 ALA A C 1
ATOM 1295 O O . ALA A 1 172 ? 13.367 6.965 -6.449 1 89.12 172 ALA A O 1
ATOM 1296 N N . ILE A 1 173 ? 12.172 5.148 -5.895 1 90.25 173 ILE A N 1
ATOM 1297 C CA . ILE A 1 173 ? 13.266 4.66 -5.062 1 90.25 173 ILE A CA 1
ATOM 1298 C C . ILE A 1 173 ? 13.523 3.188 -5.367 1 90.25 173 ILE A C 1
ATOM 1300 O O . ILE A 1 173 ? 12.672 2.506 -5.941 1 90.25 173 ILE A O 1
ATOM 1304 N N . THR A 1 174 ? 14.719 2.732 -4.988 1 92.94 174 THR A N 1
ATOM 1305 C CA . THR A 1 174 ? 14.984 1.301 -4.934 1 92.94 174 THR A CA 1
ATOM 1306 C C . THR A 1 174 ? 14.32 0.673 -3.711 1 92.94 174 THR A C 1
ATOM 1308 O O . THR A 1 174 ? 14.312 1.265 -2.629 1 92.94 174 THR A O 1
ATOM 1311 N N . ILE A 1 175 ? 13.812 -0.471 -3.865 1 95.12 175 ILE A N 1
ATOM 1312 C CA . ILE A 1 175 ? 13.164 -1.159 -2.758 1 95.12 175 ILE A CA 1
ATOM 1313 C C . ILE A 1 175 ? 14.164 -2.061 -2.043 1 95.12 175 ILE A C 1
ATOM 1315 O O . ILE A 1 175 ? 14.406 -3.193 -2.469 1 95.12 175 ILE A O 1
ATOM 1319 N N . GLU A 1 176 ? 14.68 -1.562 -1.024 1 95 176 GLU A N 1
ATOM 1320 C CA . GLU A 1 176 ? 15.633 -2.289 -0.192 1 95 176 GLU A CA 1
ATOM 1321 C C . GLU A 1 176 ? 15.547 -1.84 1.264 1 95 176 GLU A C 1
ATOM 1323 O O . GLU A 1 176 ? 15.117 -0.721 1.551 1 95 176 GLU A O 1
ATOM 1328 N N . LYS A 1 177 ? 15.945 -2.787 2.17 1 93.5 177 LYS A N 1
ATOM 1329 C CA . LYS A 1 177 ? 15.891 -2.465 3.592 1 93.5 177 LYS A CA 1
ATOM 1330 C C . LYS A 1 177 ? 16.828 -1.311 3.93 1 93.5 177 LYS A C 1
ATOM 1332 O O . LYS A 1 177 ? 18.016 -1.348 3.594 1 93.5 177 LYS A O 1
ATOM 1337 N N . PRO A 1 178 ? 16.281 -0.281 4.625 1 94.5 178 PRO A N 1
ATOM 1338 C CA . PRO A 1 178 ? 17.156 0.83 5.023 1 94.5 178 PRO A CA 1
ATOM 1339 C C . PRO A 1 178 ? 18.031 0.489 6.227 1 94.5 178 PRO A C 1
ATOM 1341 O O . PRO A 1 178 ? 17.797 -0.521 6.898 1 94.5 178 PRO A O 1
ATOM 1344 N N . GLN A 1 179 ? 19 1.263 6.402 1 92.69 179 GLN A N 1
ATOM 1345 C CA . GLN A 1 179 ? 19.906 1.083 7.535 1 92.69 179 GLN A CA 1
ATOM 1346 C C . GLN A 1 179 ? 19.172 1.269 8.859 1 92.69 179 GLN A C 1
ATOM 1348 O O . GLN A 1 179 ? 19.453 0.569 9.836 1 92.69 179 GLN A O 1
ATOM 1353 N N . HIS A 1 180 ? 18.281 2.227 8.867 1 94.38 180 HIS A N 1
ATOM 1354 C CA . HIS A 1 180 ? 17.547 2.551 10.094 1 94.38 180 HIS A CA 1
ATOM 1355 C C . HIS A 1 180 ? 16.047 2.422 9.883 1 94.38 180 HIS A C 1
ATOM 1357 O O . HIS A 1 180 ? 15.523 2.775 8.82 1 94.38 180 HIS A O 1
ATOM 1363 N N . LEU A 1 181 ? 15.375 1.902 10.969 1 97.44 181 LEU A N 1
ATOM 1364 C CA . LEU A 1 181 ? 13.914 1.858 10.953 1 97.44 181 LEU A CA 1
ATOM 1365 C C . LEU A 1 181 ? 13.328 3.26 10.82 1 97.44 181 LEU A C 1
ATOM 1367 O O . LEU A 1 181 ? 12.469 3.504 9.969 1 97.44 181 LEU A O 1
ATOM 1371 N N . ILE A 1 182 ? 13.836 4.109 11.742 1 98.44 182 ILE A N 1
ATOM 1372 C CA . ILE A 1 182 ? 13.461 5.52 11.664 1 98.44 182 ILE A CA 1
ATOM 1373 C C . ILE A 1 182 ? 14.328 6.227 10.625 1 98.44 182 ILE A C 1
ATOM 1375 O O . ILE A 1 182 ? 15.5 6.504 10.875 1 98.44 182 ILE A O 1
ATOM 1379 N N . GLY A 1 183 ? 13.688 6.523 9.469 1 97.56 183 GLY A N 1
ATOM 1380 C CA . GLY A 1 183 ? 14.43 7.207 8.422 1 97.56 183 GLY A CA 1
ATOM 1381 C C . GLY A 1 183 ? 14.781 8.641 8.773 1 97.56 183 GLY A C 1
ATOM 1382 O O .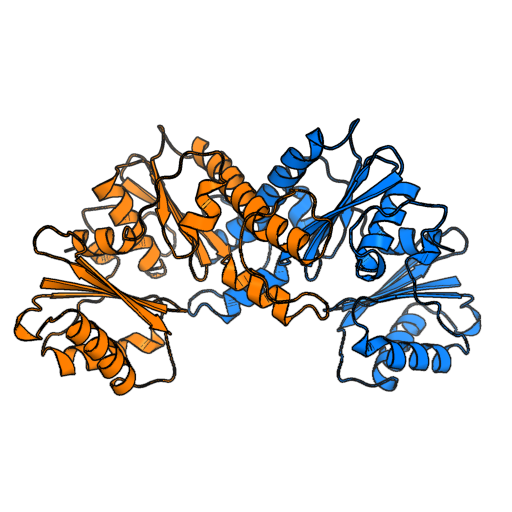 GLY A 1 183 ? 13.984 9.344 9.391 1 97.56 183 GLY A O 1
ATOM 1383 N N . ARG A 1 184 ? 15.953 9.078 8.289 1 96.44 184 ARG A N 1
ATOM 1384 C CA . ARG A 1 184 ? 16.422 10.43 8.562 1 96.44 184 ARG A CA 1
ATOM 1385 C C . ARG A 1 184 ? 16.469 11.266 7.285 1 96.44 184 ARG A C 1
ATOM 1387 O O . ARG A 1 184 ? 16.891 12.414 7.301 1 96.44 184 ARG A O 1
ATOM 1394 N N . ASN A 1 185 ? 16.078 10.672 6.18 1 94.88 185 ASN A N 1
ATOM 1395 C CA . ASN A 1 185 ? 15.859 11.305 4.887 1 94.88 185 ASN A CA 1
ATOM 1396 C C . ASN A 1 185 ? 14.727 10.625 4.117 1 94.88 185 ASN A C 1
ATOM 1398 O O . ASN A 1 185 ? 14.25 9.562 4.516 1 94.88 185 ASN A O 1
ATOM 1402 N N . THR A 1 186 ? 14.312 11.273 3.053 1 93.69 186 THR A N 1
ATOM 1403 C CA . THR A 1 186 ? 13.133 10.836 2.322 1 93.69 186 THR A CA 1
ATOM 1404 C C . THR A 1 186 ? 13.305 9.398 1.834 1 93.69 186 THR A C 1
ATOM 1406 O O . THR A 1 186 ? 12.398 8.578 1.987 1 93.69 186 THR A O 1
ATOM 1409 N N . LEU A 1 187 ? 14.461 9.086 1.281 1 94.44 187 LEU A N 1
ATOM 1410 C CA . LEU A 1 187 ? 14.734 7.758 0.748 1 94.44 187 LEU A CA 1
ATOM 1411 C C . LEU A 1 187 ? 14.594 6.695 1.835 1 94.44 187 LEU A C 1
ATOM 1413 O O . LEU A 1 187 ? 13.891 5.699 1.65 1 94.44 187 LEU A O 1
ATOM 1417 N N . GLU A 1 188 ? 15.211 6.93 2.967 1 96.38 188 GLU A N 1
ATOM 1418 C CA . GLU A 1 188 ? 15.18 5.965 4.062 1 96.38 188 GLU A CA 1
ATOM 1419 C C . GLU A 1 188 ? 13.773 5.824 4.633 1 96.38 188 GLU A C 1
ATOM 1421 O O . GLU A 1 188 ? 13.359 4.727 5.012 1 96.38 188 GLU A O 1
ATOM 1426 N N . CYS A 1 189 ? 13.094 6.93 4.734 1 97.5 189 CYS A N 1
ATOM 1427 C CA . CYS A 1 189 ? 11.719 6.883 5.223 1 97.5 189 CYS A CA 1
ATOM 1428 C C . CYS A 1 189 ? 10.859 5.988 4.336 1 97.5 189 CYS A C 1
ATOM 1430 O O . CYS A 1 189 ? 10.094 5.168 4.836 1 97.5 189 CYS A O 1
ATOM 1432 N N . MET A 1 190 ? 10.992 6.172 3.02 1 97.19 190 MET A N 1
ATOM 1433 C CA . MET A 1 190 ? 10.195 5.414 2.061 1 97.19 190 MET A CA 1
ATOM 1434 C C . MET A 1 190 ? 10.594 3.941 2.061 1 97.19 190 MET A C 1
ATOM 1436 O O . MET A 1 190 ? 9.734 3.059 2.018 1 97.19 190 MET A O 1
ATOM 1440 N N . GLN A 1 191 ? 11.883 3.699 2.137 1 97.75 191 GLN A N 1
ATOM 1441 C CA . GLN A 1 191 ? 12.367 2.322 2.188 1 97.75 191 GLN A CA 1
ATOM 1442 C C . GLN A 1 191 ? 11.883 1.618 3.453 1 97.75 191 GLN A C 1
ATOM 1444 O O . GLN A 1 191 ? 11.516 0.442 3.414 1 97.75 191 GLN A O 1
ATOM 1449 N N . SER A 1 192 ? 11.891 2.311 4.574 1 98.19 192 SER A N 1
ATOM 1450 C CA . SER A 1 192 ? 11.375 1.75 5.82 1 98.19 192 SER A CA 1
ATOM 1451 C C . SER A 1 192 ? 9.898 1.405 5.703 1 98.19 192 SER A C 1
ATOM 1453 O O . SER A 1 192 ? 9.469 0.336 6.145 1 98.19 192 SER A O 1
ATOM 1455 N N . GLY A 1 193 ? 9.18 2.291 5.102 1 98.25 193 GLY A N 1
ATOM 1456 C CA . GLY A 1 193 ? 7.758 2.055 4.922 1 98.25 193 GLY A CA 1
ATOM 1457 C C . GLY A 1 193 ? 7.457 0.852 4.047 1 98.25 193 GLY A C 1
ATOM 1458 O O . GLY A 1 193 ? 6.598 0.034 4.379 1 98.25 193 GLY A O 1
ATOM 1459 N N . ILE A 1 194 ? 8.148 0.783 2.975 1 97.38 194 ILE A N 1
ATOM 1460 C CA . ILE A 1 194 ? 7.82 -0.24 1.986 1 97.38 194 ILE A CA 1
ATOM 1461 C C . ILE A 1 194 ? 8.32 -1.6 2.467 1 97.38 194 ILE A C 1
ATOM 1463 O O . ILE A 1 194 ? 7.602 -2.6 2.379 1 97.38 194 ILE A O 1
ATOM 1467 N N . VAL A 1 195 ? 9.547 -1.657 3.014 1 98.19 195 VAL A N 1
ATOM 1468 C CA . VAL A 1 195 ? 10.117 -2.953 3.363 1 98.19 195 VAL A CA 1
ATOM 1469 C C . VAL A 1 195 ? 9.656 -3.363 4.758 1 98.19 195 VAL A C 1
ATOM 1471 O O . VAL A 1 195 ? 8.977 -4.383 4.922 1 98.19 195 VAL A O 1
ATOM 1474 N N . ASN A 1 196 ? 9.953 -2.529 5.809 1 98.5 196 ASN A N 1
ATOM 1475 C CA . ASN A 1 196 ? 9.547 -2.865 7.168 1 98.5 196 ASN A CA 1
ATOM 1476 C C . ASN A 1 196 ? 8.031 -2.848 7.324 1 98.5 196 ASN A C 1
ATOM 1478 O O . ASN A 1 196 ? 7.461 -3.68 8.031 1 98.5 196 ASN A O 1
ATOM 1482 N N . GLY A 1 197 ? 7.414 -1.901 6.688 1 98.62 197 GLY A N 1
ATOM 1483 C CA . GLY A 1 197 ? 5.965 -1.816 6.758 1 98.62 197 GLY A CA 1
ATOM 1484 C C . GLY A 1 197 ? 5.266 -3.014 6.141 1 98.62 197 GLY A C 1
ATOM 1485 O O . GLY A 1 197 ? 4.352 -3.584 6.738 1 98.62 197 GLY A O 1
ATOM 1486 N N . THR A 1 198 ? 5.699 -3.389 4.934 1 98.69 198 THR A N 1
ATOM 1487 C CA . THR A 1 198 ? 5.09 -4.535 4.27 1 98.69 198 THR A CA 1
ATOM 1488 C C . THR A 1 198 ? 5.34 -5.816 5.062 1 98.69 198 THR A C 1
ATOM 1490 O O . THR A 1 198 ? 4.441 -6.645 5.215 1 98.69 198 THR A O 1
ATOM 1493 N N . ALA A 1 199 ? 6.566 -5.961 5.539 1 98.75 199 ALA A N 1
ATOM 1494 C CA . ALA A 1 199 ? 6.879 -7.133 6.352 1 98.75 199 ALA A CA 1
ATOM 1495 C C . ALA A 1 199 ? 6 -7.184 7.598 1 98.75 199 ALA A C 1
ATOM 1497 O O . ALA A 1 199 ? 5.484 -8.242 7.957 1 98.75 199 ALA A O 1
ATOM 1498 N N . ALA A 1 200 ? 5.816 -6.047 8.25 1 98.75 200 ALA A N 1
ATOM 1499 C CA . ALA A 1 200 ? 4.957 -5.969 9.43 1 98.75 200 ALA A CA 1
ATOM 1500 C C . ALA A 1 200 ? 3.514 -6.324 9.086 1 98.75 200 ALA A C 1
ATOM 1502 O O . ALA A 1 200 ? 2.832 -7.004 9.859 1 98.75 200 ALA A O 1
ATOM 1503 N N . MET A 1 201 ? 3.068 -5.855 7.961 1 98.81 201 MET A N 1
ATOM 1504 C CA . MET A 1 201 ? 1.727 -6.16 7.477 1 98.81 201 MET A CA 1
ATOM 1505 C C . MET A 1 201 ? 1.54 -7.664 7.305 1 98.81 201 MET A C 1
ATOM 1507 O O . MET A 1 201 ? 0.57 -8.234 7.809 1 98.81 201 MET A O 1
ATOM 1511 N N . ILE A 1 202 ? 2.486 -8.289 6.621 1 98.88 202 ILE A N 1
ATOM 1512 C CA . ILE A 1 202 ? 2.414 -9.719 6.336 1 98.88 202 ILE A CA 1
ATOM 1513 C C . ILE A 1 202 ? 2.441 -10.508 7.645 1 98.88 202 ILE A C 1
ATOM 1515 O O . ILE A 1 202 ? 1.616 -11.398 7.855 1 98.88 202 ILE A O 1
ATOM 1519 N N . ASP A 1 203 ? 3.365 -10.133 8.547 1 98.81 203 ASP A N 1
ATOM 1520 C CA . ASP A 1 203 ? 3.461 -10.812 9.836 1 98.81 203 ASP A CA 1
ATOM 1521 C C . ASP A 1 203 ? 2.162 -10.672 10.625 1 98.81 203 ASP A C 1
ATOM 1523 O O . ASP A 1 203 ? 1.685 -11.641 11.227 1 98.81 203 ASP A O 1
ATOM 1527 N N . GLY A 1 204 ? 1.611 -9.477 10.664 1 98.69 204 GLY A N 1
ATOM 1528 C CA . GLY A 1 204 ? 0.361 -9.25 11.375 1 98.69 204 GLY A CA 1
ATOM 1529 C C . GLY A 1 204 ? -0.795 -10.055 10.812 1 98.69 204 GLY A C 1
ATOM 1530 O O . GLY A 1 204 ? -1.596 -10.617 11.562 1 98.69 204 GLY A O 1
ATOM 1531 N N . LEU A 1 205 ? -0.888 -10.117 9.508 1 98.75 205 LEU A N 1
ATOM 1532 C CA . LEU A 1 205 ? -1.965 -10.859 8.859 1 98.75 205 LEU A CA 1
ATOM 1533 C C . LEU A 1 205 ? -1.812 -12.359 9.094 1 98.75 205 LEU A C 1
ATOM 1535 O O . LEU A 1 205 ? -2.795 -13.047 9.367 1 98.75 205 LEU A O 1
ATOM 1539 N N . ILE A 1 206 ? -0.532 -12.859 8.969 1 98.75 206 ILE A N 1
ATOM 1540 C CA . ILE A 1 206 ? -0.295 -14.266 9.266 1 98.75 206 ILE A CA 1
ATOM 1541 C C . ILE A 1 206 ? -0.751 -14.578 10.688 1 98.75 206 ILE A C 1
ATOM 1543 O O . ILE A 1 206 ? -1.454 -15.562 10.922 1 98.75 206 ILE A O 1
ATOM 1547 N N . HIS A 1 207 ? -0.398 -13.703 11.594 1 98.19 207 HIS A N 1
ATOM 1548 C CA . HIS A 1 207 ? -0.772 -13.891 12.992 1 98.19 207 HIS A CA 1
ATOM 1549 C C . HIS A 1 207 ? -2.285 -13.992 13.148 1 98.19 207 HIS A C 1
ATOM 1551 O O . HIS A 1 207 ? -2.781 -14.805 13.93 1 98.19 207 HIS A O 1
ATOM 1557 N N . GLN A 1 208 ? -3.018 -13.211 12.461 1 98 208 GLN A N 1
ATOM 1558 C CA . GLN A 1 208 ? -4.477 -13.195 12.539 1 98 208 GLN A CA 1
ATOM 1559 C C . GLN A 1 208 ? -5.07 -14.445 11.891 1 98 208 GLN A C 1
ATOM 1561 O O . GLN A 1 208 ? -6.168 -14.883 12.258 1 98 208 GLN A O 1
ATOM 1566 N N . LEU A 1 209 ? -4.344 -15.047 10.961 1 98.69 209 LEU A N 1
ATOM 1567 C CA . LEU A 1 209 ? -4.859 -16.172 10.195 1 98.69 209 LEU A CA 1
ATOM 1568 C C . LEU A 1 209 ? -4.633 -17.484 10.945 1 98.69 209 LEU A C 1
ATOM 1570 O O . LEU A 1 209 ? -5.387 -18.453 10.766 1 98.69 209 LEU A O 1
ATOM 1574 N N . LEU A 1 210 ? -3.631 -17.531 11.82 1 98.25 210 LEU A N 1
ATOM 1575 C CA . LEU A 1 210 ? -3.197 -18.766 12.461 1 98.25 210 LEU A CA 1
ATOM 1576 C C . LEU A 1 210 ? -4.348 -19.422 13.219 1 98.25 210 LEU A C 1
ATOM 1578 O O . LEU A 1 210 ? -4.582 -20.625 13.086 1 98.25 210 LEU A O 1
ATOM 1582 N N . PRO A 1 211 ? -5.164 -18.594 13.945 1 97.56 211 PRO A N 1
ATOM 1583 C CA . PRO A 1 211 ? -6.238 -19.219 14.727 1 97.56 211 PRO A CA 1
ATOM 1584 C C . PRO A 1 211 ? -7.352 -19.797 13.859 1 97.56 211 PRO A C 1
ATOM 1586 O O . PRO A 1 211 ? -8.188 -20.562 14.344 1 97.56 211 PRO A O 1
ATOM 1589 N N . THR A 1 212 ? -7.395 -19.453 12.578 1 97.31 212 THR A N 1
ATOM 1590 C CA . THR A 1 212 ? -8.453 -19.938 11.688 1 97.31 212 THR A CA 1
ATOM 1591 C C . THR A 1 212 ? -8.117 -21.312 11.141 1 97.31 212 THR A C 1
ATOM 1593 O O . THR A 1 212 ? -8.945 -21.938 10.477 1 97.31 212 THR A O 1
ATOM 1596 N N . LEU A 1 213 ? -6.926 -21.797 11.391 1 97.94 213 LEU A N 1
ATOM 1597 C CA . LEU A 1 213 ? -6.445 -23.078 10.875 1 97.94 213 LEU A CA 1
ATOM 1598 C C . LEU A 1 213 ? -6.172 -24.062 12 1 97.94 213 LEU A C 1
ATOM 1600 O O . LEU A 1 213 ? -5.883 -23.641 13.133 1 97.94 213 LEU A O 1
ATOM 1604 N N . ASN A 1 214 ? -6.352 -25.312 11.711 1 97.12 214 ASN A N 1
ATOM 1605 C CA . ASN A 1 214 ? -5.941 -26.375 12.633 1 97.12 214 ASN A CA 1
ATOM 1606 C C . ASN A 1 214 ? -4.562 -26.922 12.281 1 97.12 214 ASN A C 1
ATOM 1608 O O . ASN A 1 214 ? -4.363 -27.453 11.188 1 97.12 214 ASN A O 1
ATOM 1612 N N . GLY A 1 215 ? -3.641 -26.75 13.203 1 95.06 215 GLY A N 1
ATOM 1613 C CA . GLY A 1 215 ? -2.27 -27.172 12.953 1 95.06 215 GLY A CA 1
ATOM 1614 C C . GLY A 1 215 ? -1.369 -26.047 12.508 1 95.06 215 GLY A C 1
ATOM 1615 O O . GLY A 1 215 ? -1.837 -24.922 12.273 1 95.06 215 GLY A O 1
ATOM 1616 N N . GLU A 1 216 ? -0.09 -26.359 12.422 1 96.69 216 GLU A N 1
ATOM 1617 C CA . GLU A 1 216 ? 0.886 -25.375 11.961 1 96.69 216 GLU A CA 1
ATOM 1618 C C . GLU A 1 216 ? 0.913 -25.297 10.438 1 96.69 216 GLU A C 1
ATOM 1620 O O . GLU A 1 216 ? 1.227 -26.281 9.766 1 96.69 216 GLU A O 1
ATOM 1625 N N . PRO A 1 217 ? 0.614 -24.172 9.891 1 98.5 217 PRO A N 1
ATOM 1626 C CA . PRO A 1 217 ? 0.542 -24.094 8.43 1 98.5 217 PRO A CA 1
ATOM 1627 C C . PRO A 1 217 ? 1.917 -23.969 7.777 1 98.5 217 PRO A C 1
ATOM 1629 O O . PRO A 1 217 ? 2.854 -23.453 8.391 1 98.5 217 PRO A O 1
ATOM 1632 N N . HIS A 1 218 ? 2.021 -24.484 6.574 1 98.75 218 HIS A N 1
ATOM 1633 C CA . HIS A 1 218 ? 3.107 -24.109 5.672 1 98.75 218 HIS A CA 1
ATOM 1634 C C . HIS A 1 218 ? 2.893 -22.703 5.102 1 98.75 218 HIS A C 1
ATOM 1636 O O . HIS A 1 218 ? 1.874 -22.453 4.461 1 98.75 218 HIS A O 1
ATOM 1642 N N . ILE A 1 219 ? 3.781 -21.828 5.379 1 98.88 219 ILE A N 1
ATOM 1643 C CA . ILE A 1 219 ? 3.691 -20.484 4.84 1 98.88 219 ILE A CA 1
ATOM 1644 C C . ILE A 1 219 ? 4.668 -20.328 3.678 1 98.88 219 ILE A C 1
ATOM 1646 O O . ILE A 1 219 ? 5.883 -20.422 3.861 1 98.88 219 ILE A O 1
ATOM 1650 N N . ILE A 1 220 ? 4.148 -20.094 2.455 1 98.94 220 ILE A N 1
ATOM 1651 C CA . ILE A 1 220 ? 4.949 -20.047 1.237 1 98.94 220 ILE A CA 1
ATOM 1652 C C . ILE A 1 220 ? 4.773 -18.703 0.543 1 98.94 220 ILE A C 1
ATOM 1654 O O . ILE A 1 220 ? 3.652 -18.219 0.406 1 98.94 220 ILE A O 1
ATOM 1658 N N . ALA A 1 221 ? 5.844 -18.094 0.175 1 98.88 221 ALA A N 1
ATOM 1659 C CA . ALA A 1 221 ? 5.809 -16.844 -0.581 1 98.88 221 ALA A CA 1
ATOM 1660 C C . ALA A 1 221 ? 6.328 -17.047 -2.002 1 98.88 221 ALA A C 1
ATOM 1662 O O . ALA A 1 221 ? 7.223 -17.859 -2.232 1 98.88 221 ALA A O 1
ATOM 1663 N N . THR A 1 222 ? 5.777 -16.359 -2.871 1 98.5 222 THR A N 1
ATOM 1664 C CA . THR A 1 222 ? 6.18 -16.312 -4.273 1 98.5 222 THR A CA 1
ATOM 1665 C C . THR A 1 222 ? 5.969 -14.914 -4.855 1 98.5 222 THR A C 1
ATOM 1667 O O . THR A 1 222 ? 5.676 -13.969 -4.121 1 98.5 222 THR A O 1
ATOM 1670 N N . GLY A 1 223 ? 6.281 -14.719 -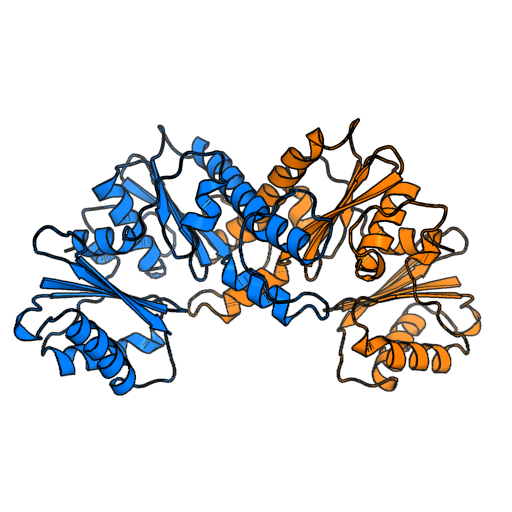6.121 1 97 223 GLY A N 1
ATOM 1671 C CA . GLY A 1 223 ? 6.152 -13.414 -6.746 1 97 223 GLY A CA 1
ATOM 1672 C C . GLY A 1 223 ? 7.438 -12.609 -6.727 1 97 223 GLY A C 1
ATOM 1673 O O . GLY A 1 223 ? 8.398 -12.992 -6.059 1 97 223 GLY A O 1
ATOM 1674 N N . GLY A 1 224 ? 7.465 -11.531 -7.395 1 95.06 224 GLY A N 1
ATOM 1675 C CA . GLY A 1 224 ? 8.664 -10.766 -7.695 1 95.06 224 GLY A CA 1
ATOM 1676 C C . GLY A 1 224 ? 9.305 -10.148 -6.465 1 95.06 224 GLY A C 1
ATOM 1677 O O . GLY A 1 224 ? 10.523 -9.977 -6.41 1 95.06 224 GLY A O 1
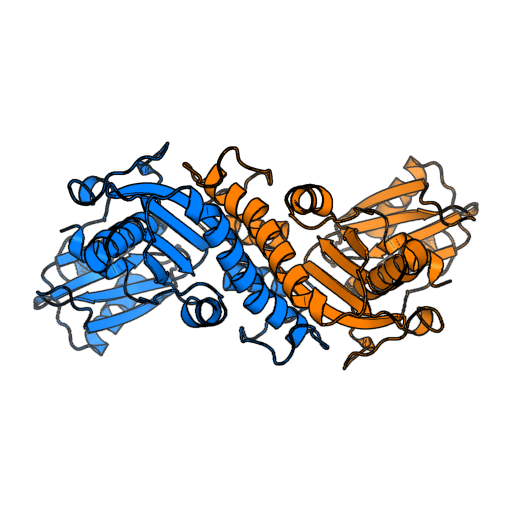ATOM 1678 N N . MET A 1 225 ? 8.5 -9.805 -5.453 1 96.5 225 MET A N 1
ATOM 1679 C CA . MET A 1 225 ? 9.016 -9.086 -4.293 1 96.5 225 MET A CA 1
ATOM 1680 C C . MET A 1 225 ? 9.156 -10.016 -3.096 1 96.5 225 MET A C 1
ATOM 1682 O O . MET A 1 225 ? 9.469 -9.562 -1.989 1 96.5 225 MET A O 1
ATOM 1686 N N . SER A 1 226 ? 8.953 -11.305 -3.295 1 98 226 SER A N 1
ATOM 1687 C CA . SER A 1 226 ? 8.93 -12.266 -2.193 1 98 226 SER A CA 1
ATOM 1688 C C . SER A 1 226 ? 10.266 -12.289 -1.457 1 98 226 SER A C 1
ATOM 1690 O O . SER A 1 226 ? 10.305 -12.219 -0.227 1 98 226 SER A O 1
ATOM 1692 N N . ARG A 1 227 ? 11.367 -12.281 -2.191 1 96.44 227 ARG A N 1
ATOM 1693 C CA . ARG A 1 227 ? 12.68 -12.352 -1.563 1 96.44 227 ARG A CA 1
ATOM 1694 C C . ARG A 1 227 ? 12.984 -11.07 -0.797 1 96.44 227 ARG A C 1
ATOM 1696 O O . ARG A 1 227 ? 13.531 -11.117 0.307 1 96.44 227 ARG A O 1
ATOM 1703 N N . THR A 1 228 ? 12.602 -9.984 -1.372 1 96.94 228 THR A N 1
ATOM 1704 C CA . THR A 1 228 ? 12.914 -8.672 -0.809 1 96.94 228 THR A CA 1
ATOM 1705 C C . THR A 1 228 ? 12.156 -8.453 0.498 1 96.94 228 THR A C 1
ATOM 1707 O O . THR A 1 228 ? 12.672 -7.812 1.419 1 96.94 228 THR A O 1
ATOM 1710 N N . ILE A 1 229 ? 10.922 -8.992 0.602 1 98.25 229 ILE A N 1
ATOM 1711 C CA . ILE A 1 229 ? 10.07 -8.664 1.736 1 98.25 229 ILE A CA 1
ATOM 1712 C C . ILE A 1 229 ? 10.125 -9.789 2.77 1 98.25 229 ILE A C 1
ATOM 1714 O O . ILE A 1 229 ? 10.281 -9.531 3.965 1 98.25 229 ILE A O 1
ATOM 1718 N N . ALA A 1 230 ? 10.031 -11.047 2.291 1 97.88 230 ALA A N 1
ATOM 1719 C CA . ALA A 1 230 ? 9.828 -12.188 3.18 1 97.88 230 ALA A CA 1
ATOM 1720 C C . ALA A 1 230 ? 10.992 -12.336 4.156 1 97.88 230 ALA A C 1
ATOM 1722 O O . ALA A 1 230 ? 10.797 -12.758 5.297 1 97.88 230 ALA A O 1
ATOM 1723 N N . GLN A 1 231 ? 12.195 -11.992 3.748 1 96.62 231 GLN A N 1
ATOM 1724 C CA . GLN A 1 231 ? 13.375 -12.141 4.59 1 96.62 231 GLN A CA 1
ATOM 1725 C C . GLN A 1 231 ? 13.305 -11.227 5.809 1 96.62 231 GLN A C 1
ATOM 1727 O O . GLN A 1 231 ? 14.023 -11.43 6.789 1 96.62 231 GLN A O 1
ATOM 1732 N N . HIS A 1 232 ? 12.414 -10.273 5.797 1 97.44 232 HIS A N 1
ATOM 1733 C CA . HIS A 1 232 ? 12.312 -9.312 6.895 1 97.44 232 HIS A CA 1
ATOM 1734 C C . HIS A 1 232 ? 11.102 -9.617 7.773 1 97.44 232 HIS A C 1
ATOM 1736 O O . HIS A 1 232 ? 10.836 -8.898 8.734 1 97.44 232 HIS A O 1
ATOM 1742 N N . CYS A 1 233 ? 10.359 -10.672 7.434 1 98.12 233 CYS A N 1
ATOM 1743 C CA . CYS A 1 233 ? 9.25 -11.117 8.258 1 98.12 233 CYS A CA 1
ATOM 1744 C C . CYS A 1 233 ? 9.75 -11.938 9.445 1 98.12 233 CYS A C 1
ATOM 1746 O O . CYS A 1 233 ? 10.828 -12.531 9.383 1 98.12 233 CYS A O 1
ATOM 1748 N N . HIS A 1 234 ? 8.945 -11.914 10.531 1 97.44 234 HIS A N 1
ATOM 1749 C CA . HIS A 1 234 ? 9.273 -12.695 11.719 1 97.44 234 HIS A CA 1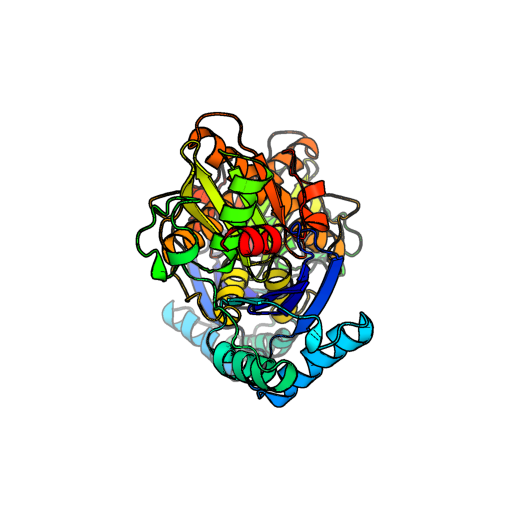
ATOM 1750 C C . HIS A 1 234 ? 8.891 -14.156 11.539 1 97.44 234 HIS A C 1
ATOM 1752 O O . HIS A 1 234 ? 9.555 -15.047 12.078 1 97.44 234 HIS A O 1
ATOM 1758 N N . HIS A 1 235 ? 7.828 -14.43 10.867 1 97 235 HIS A N 1
ATOM 1759 C CA . HIS A 1 235 ? 7.41 -15.797 10.602 1 97 235 HIS A CA 1
ATOM 1760 C C . HIS A 1 235 ? 8.359 -16.484 9.625 1 97 235 HIS A C 1
ATOM 1762 O O . HIS A 1 235 ? 8.938 -15.828 8.75 1 97 235 HIS A O 1
ATOM 1768 N N . GLN A 1 236 ? 8.539 -17.734 9.805 1 96.69 236 GLN A N 1
ATOM 1769 C CA . GLN A 1 236 ? 9.305 -18.5 8.836 1 96.69 236 GLN A CA 1
ATOM 1770 C C . GLN A 1 236 ? 8.516 -18.703 7.543 1 96.69 236 GLN A C 1
ATOM 1772 O O . GLN A 1 236 ? 7.473 -19.359 7.535 1 96.69 236 GLN A O 1
ATOM 1777 N N . ILE A 1 237 ? 9.008 -18.141 6.469 1 98.56 237 ILE A N 1
ATOM 1778 C CA . ILE A 1 237 ? 8.32 -18.188 5.184 1 98.56 237 ILE A CA 1
ATOM 1779 C C . ILE A 1 237 ? 9.219 -18.859 4.145 1 98.56 237 ILE A C 1
ATOM 1781 O O . ILE A 1 237 ? 10.359 -18.453 3.941 1 98.56 237 ILE A O 1
ATOM 1785 N N . THR A 1 238 ? 8.75 -19.938 3.561 1 98.75 238 THR A N 1
ATOM 1786 C CA . THR A 1 238 ? 9.453 -20.578 2.463 1 98.75 238 THR A CA 1
ATOM 1787 C C . THR A 1 238 ? 9.234 -19.828 1.155 1 98.75 238 THR A C 1
ATOM 1789 O O . THR A 1 238 ? 8.102 -19.516 0.792 1 98.75 238 THR A O 1
ATOM 1792 N N . ILE A 1 239 ? 10.32 -19.5 0.475 1 98.69 239 ILE A N 1
ATOM 1793 C CA . ILE A 1 239 ? 10.211 -18.812 -0.806 1 98.69 239 ILE A CA 1
ATOM 1794 C C . ILE A 1 239 ? 10.297 -19.812 -1.946 1 98.69 239 ILE A C 1
ATOM 1796 O O . ILE A 1 239 ? 11.258 -20.578 -2.031 1 98.69 239 ILE A O 1
ATOM 1800 N N . ASP A 1 240 ? 9.297 -19.859 -2.736 1 98.44 240 ASP A N 1
ATOM 1801 C CA . ASP A 1 240 ? 9.266 -20.703 -3.922 1 98.44 240 ASP A CA 1
ATOM 1802 C C . ASP A 1 240 ? 8.859 -19.906 -5.16 1 98.44 240 ASP A C 1
ATOM 1804 O O . ASP A 1 240 ? 7.672 -19.797 -5.465 1 98.44 240 ASP A O 1
ATOM 1808 N N . PRO A 1 241 ? 9.844 -19.453 -5.938 1 97.56 241 PRO A N 1
ATOM 1809 C CA . PRO A 1 241 ? 9.547 -18.594 -7.094 1 97.56 241 PRO A CA 1
ATOM 1810 C C . PRO A 1 241 ? 8.75 -19.328 -8.172 1 97.56 241 PRO A C 1
ATOM 1812 O O . PRO A 1 241 ? 8.219 -18.688 -9.094 1 97.56 241 PRO A O 1
ATOM 1815 N N . TYR A 1 242 ? 8.602 -20.656 -8.062 1 98.19 242 TYR A N 1
ATOM 1816 C CA . TYR A 1 242 ? 7.961 -21.406 -9.125 1 98.19 242 TYR A CA 1
ATOM 1817 C C . TYR A 1 242 ? 6.656 -22.031 -8.641 1 98.19 242 TYR A C 1
ATOM 1819 O O . TYR A 1 242 ? 6.102 -22.922 -9.297 1 98.19 242 TYR A O 1
ATOM 1827 N N . LEU A 1 243 ? 6.141 -21.562 -7.562 1 98.56 243 LEU A N 1
ATOM 1828 C CA . LEU A 1 243 ? 4.984 -22.172 -6.91 1 98.56 243 LEU A CA 1
ATOM 1829 C C . LEU A 1 243 ? 3.807 -22.281 -7.875 1 98.56 243 LEU A C 1
ATOM 1831 O O . LEU A 1 243 ? 3.18 -23.328 -7.988 1 98.56 243 LEU A O 1
ATOM 1835 N N . LEU A 1 244 ? 3.521 -21.156 -8.516 1 98.5 244 LEU A N 1
ATOM 1836 C CA . LEU A 1 244 ? 2.395 -21.094 -9.445 1 98.5 244 LEU A CA 1
ATOM 1837 C C . LEU A 1 244 ? 2.545 -22.156 -10.539 1 98.5 244 LEU A C 1
ATOM 1839 O O . LEU A 1 244 ? 1.595 -22.875 -10.852 1 98.5 244 LEU A O 1
ATOM 1843 N N . PHE A 1 245 ? 3.748 -22.281 -11.102 1 98.5 245 PHE A N 1
ATOM 1844 C CA . PHE A 1 245 ? 3.994 -23.203 -12.203 1 98.5 245 PHE A CA 1
ATOM 1845 C C . PHE A 1 245 ? 3.914 -24.641 -11.734 1 98.5 245 PHE A C 1
ATOM 1847 O O . PHE A 1 245 ? 3.451 -25.516 -12.469 1 98.5 245 PHE A O 1
ATOM 1854 N N . LYS A 1 246 ? 4.398 -24.875 -10.531 1 98.06 246 LYS A N 1
ATOM 1855 C CA . LYS A 1 246 ? 4.234 -26.203 -9.953 1 98.06 246 LYS A CA 1
ATOM 1856 C C . LYS A 1 246 ? 2.756 -26.562 -9.828 1 98.06 246 LYS A C 1
ATOM 1858 O O . LYS A 1 246 ? 2.369 -27.703 -10.086 1 98.06 246 LYS A O 1
ATOM 1863 N N . GLY A 1 247 ? 1.964 -25.594 -9.43 1 98.38 247 GLY A N 1
ATOM 1864 C CA . GLY A 1 247 ? 0.526 -25.812 -9.367 1 98.38 247 GLY A CA 1
ATOM 1865 C C . GLY A 1 247 ? -0.091 -26.109 -10.719 1 98.38 247 GLY A C 1
ATOM 1866 O O . GLY A 1 247 ? -0.921 -27.016 -10.844 1 98.38 247 GLY A O 1
ATOM 1867 N N . LEU A 1 248 ? 0.289 -25.344 -11.734 1 97.94 248 LEU A N 1
ATOM 1868 C CA . LEU A 1 248 ? -0.217 -25.562 -13.086 1 97.94 248 LEU A CA 1
ATOM 1869 C C . LEU A 1 248 ? 0.142 -26.953 -13.586 1 97.94 248 LEU A C 1
ATOM 1871 O O . LEU A 1 248 ? -0.68 -27.625 -14.219 1 97.94 248 LEU A O 1
ATOM 1875 N N . PHE A 1 249 ? 1.357 -27.344 -13.344 1 97.44 249 PHE A N 1
ATOM 1876 C CA . PHE A 1 249 ? 1.824 -28.656 -13.797 1 97.44 249 PHE A CA 1
ATOM 1877 C C . PHE A 1 249 ? 1.014 -29.781 -13.156 1 97.44 249 PHE A C 1
ATOM 1879 O O . PHE A 1 249 ? 0.716 -30.781 -13.797 1 97.44 249 PHE A O 1
ATOM 1886 N N . GLN A 1 250 ? 0.632 -29.578 -11.898 1 95.31 250 GLN A N 1
ATOM 1887 C CA . GLN A 1 250 ? -0.086 -30.594 -11.133 1 95.31 250 GLN A CA 1
ATOM 1888 C C . GLN A 1 250 ? -1.543 -30.688 -11.578 1 95.31 250 GLN A C 1
ATOM 1890 O O . GLN A 1 250 ? -2.168 -31.75 -11.453 1 95.31 250 GLN A O 1
ATOM 1895 N N . ALA A 1 251 ? -2.113 -29.609 -12.031 1 88.12 251 ALA A N 1
ATOM 1896 C CA . ALA A 1 251 ? -3.525 -29.562 -12.406 1 88.12 251 ALA A CA 1
ATOM 1897 C C . ALA A 1 251 ? -3.762 -30.281 -13.734 1 88.12 251 ALA A C 1
ATOM 1899 O O . ALA A 1 251 ? -4.902 -30.594 -14.086 1 88.12 251 ALA A O 1
ATOM 1900 N N . LYS A 1 252 ? -2.857 -31.078 -14.383 1 70.56 252 LYS A N 1
ATOM 1901 C CA . LYS A 1 252 ? -2.9 -32 -15.516 1 70.56 252 LYS A CA 1
ATOM 1902 C C . LYS A 1 252 ? -3.529 -31.344 -16.734 1 70.56 252 LYS A C 1
ATOM 1904 O O . LYS A 1 252 ? -4.547 -30.656 -16.625 1 70.56 252 LYS A O 1
ATOM 1909 N N . MET B 1 1 ? -9.266 36.438 13.438 1 94 1 MET B N 1
ATOM 1910 C CA . MET B 1 1 ? -9.32 35.062 12.953 1 94 1 MET B CA 1
ATOM 1911 C C . MET B 1 1 ? -8.039 34.688 12.219 1 94 1 MET B C 1
ATOM 1913 O O . MET B 1 1 ? -7.48 35.5 11.484 1 94 1 MET B O 1
ATOM 1917 N N . HIS B 1 2 ? -7.531 33.562 12.516 1 97.06 2 HIS B N 1
ATOM 1918 C CA . HIS B 1 2 ? -6.344 33.031 11.859 1 97.06 2 HIS B CA 1
ATOM 1919 C C . HIS B 1 2 ? -6.715 31.922 10.867 1 97.06 2 HIS B C 1
ATOM 1921 O O . HIS B 1 2 ? -7.355 30.938 11.234 1 97.06 2 HIS B O 1
ATOM 1927 N N . ILE B 1 3 ? -6.371 32.094 9.586 1 98 3 ILE B N 1
ATOM 1928 C CA . ILE B 1 3 ? -6.609 31.062 8.57 1 98 3 ILE B CA 1
ATOM 1929 C C . ILE B 1 3 ? -5.379 30.172 8.438 1 98 3 ILE B C 1
ATOM 1931 O O . ILE B 1 3 ? -4.254 30.672 8.305 1 98 3 ILE B O 1
ATOM 1935 N N . LEU B 1 4 ? -5.594 28.938 8.562 1 98.5 4 LEU B N 1
ATOM 1936 C CA . LEU B 1 4 ? -4.551 27.922 8.398 1 98.5 4 LEU B CA 1
ATOM 1937 C C . LEU B 1 4 ? -4.816 27.062 7.168 1 98.5 4 LEU B C 1
ATOM 1939 O O . LEU B 1 4 ? -5.938 26.594 6.965 1 98.5 4 LEU B O 1
ATOM 1943 N N . ILE B 1 5 ? -3.799 26.891 6.297 1 98.69 5 ILE B N 1
ATOM 1944 C CA . ILE B 1 5 ? -3.979 26.172 5.039 1 98.69 5 ILE B CA 1
ATOM 1945 C C . ILE B 1 5 ? -2.928 25.078 4.918 1 98.69 5 ILE B C 1
ATOM 1947 O O . ILE B 1 5 ? -1.738 25.312 5.145 1 98.69 5 ILE B O 1
ATOM 1951 N N . ASP B 1 6 ? -3.359 23.906 4.637 1 98.5 6 ASP B N 1
ATOM 1952 C CA . ASP B 1 6 ? -2.486 22.781 4.301 1 98.5 6 ASP B CA 1
ATOM 1953 C C . ASP B 1 6 ? -2.621 22.406 2.83 1 98.5 6 ASP B C 1
ATOM 1955 O O . ASP B 1 6 ? -3.666 21.906 2.404 1 98.5 6 ASP B O 1
ATOM 1959 N N . ILE B 1 7 ? -1.564 22.656 2.125 1 98.25 7 ILE B N 1
ATOM 1960 C CA . ILE B 1 7 ? -1.536 22.312 0.707 1 98.25 7 ILE B CA 1
ATOM 1961 C C . ILE B 1 7 ? -0.835 20.969 0.513 1 98.25 7 ILE B C 1
ATOM 1963 O O . ILE B 1 7 ? 0.396 20.906 0.479 1 98.25 7 ILE B O 1
ATOM 1967 N N . GLY B 1 8 ? -1.654 19.953 0.357 1 96.81 8 GLY B N 1
ATOM 1968 C CA . GLY B 1 8 ? -1.145 18.625 0.047 1 96.81 8 GLY B CA 1
ATOM 1969 C C . GLY B 1 8 ? -1.211 18.281 -1.432 1 96.81 8 GLY B C 1
ATOM 1970 O O . GLY B 1 8 ? -1.755 19.062 -2.225 1 96.81 8 GLY B O 1
ATOM 1971 N N . ASN B 1 9 ? -0.742 17.125 -1.823 1 95.25 9 ASN B N 1
ATOM 1972 C CA . ASN B 1 9 ? -0.676 16.719 -3.219 1 95.25 9 ASN B CA 1
ATOM 1973 C C . ASN B 1 9 ? -2.066 16.469 -3.795 1 95.25 9 ASN B C 1
ATOM 1975 O O . ASN B 1 9 ? -2.297 16.672 -4.988 1 95.25 9 ASN B O 1
ATOM 1979 N N . SER B 1 10 ? -2.92 16.031 -2.939 1 94.69 10 SER B N 1
ATOM 1980 C CA . SER B 1 10 ? -4.254 15.664 -3.395 1 94.69 10 SER B CA 1
ATOM 1981 C C . SER B 1 10 ? -5.27 16.766 -3.096 1 94.69 10 SER B C 1
ATOM 1983 O O . SER B 1 10 ? -6.109 17.094 -3.938 1 94.69 10 SER B O 1
ATOM 1985 N N . THR B 1 11 ? -5.137 17.297 -1.887 1 96.31 11 THR B N 1
ATOM 1986 C CA . THR B 1 11 ? -6.18 18.203 -1.412 1 96.31 11 THR B CA 1
ATOM 1987 C C . THR B 1 11 ? -5.57 19.406 -0.687 1 96.31 11 THR B C 1
ATOM 1989 O O . THR B 1 11 ? -4.48 19.297 -0.115 1 96.31 11 THR B O 1
ATOM 1992 N N . VAL B 1 12 ? -6.234 20.516 -0.808 1 98.19 12 VAL B N 1
ATOM 1993 C CA . VAL B 1 12 ? -5.996 21.672 0.041 1 98.19 12 VAL B CA 1
ATOM 1994 C C . VAL B 1 12 ? -7.043 21.734 1.151 1 98.19 12 VAL B C 1
ATOM 1996 O O . VAL B 1 12 ? -8.242 21.641 0.886 1 98.19 12 VAL B O 1
ATOM 1999 N N . VAL B 1 13 ? -6.535 21.781 2.342 1 98.44 13 VAL B N 1
ATOM 2000 C CA . VAL B 1 13 ? -7.449 21.906 3.473 1 98.44 13 VAL B CA 1
ATOM 2001 C C . VAL B 1 13 ? -7.27 23.266 4.133 1 98.44 13 VAL B C 1
ATOM 2003 O O . VAL B 1 13 ? -6.145 23.703 4.398 1 98.44 13 VAL B O 1
ATOM 2006 N N . VAL B 1 14 ? -8.398 23.938 4.363 1 98.62 14 VAL B N 1
ATOM 2007 C CA . VAL B 1 14 ? -8.406 25.266 4.996 1 98.62 14 VAL B CA 1
ATOM 2008 C C . VAL B 1 14 ? -9.117 25.188 6.34 1 98.62 14 VAL B C 1
ATOM 2010 O O . VAL B 1 14 ? -10.195 24.594 6.445 1 98.62 14 VAL B O 1
ATOM 2013 N N . ALA B 1 15 ? -8.484 25.766 7.336 1 98.5 15 ALA B N 1
ATOM 2014 C CA . ALA B 1 15 ? -9.07 25.797 8.672 1 98.5 15 ALA B CA 1
ATOM 2015 C C . ALA B 1 15 ? -9.18 27.219 9.195 1 98.5 15 ALA B C 1
ATOM 2017 O O . ALA B 1 15 ? -8.281 28.031 8.977 1 98.5 15 ALA B O 1
ATOM 2018 N N . LEU B 1 16 ? -10.273 27.531 9.859 1 98 16 LEU B N 1
ATOM 2019 C CA . LEU B 1 16 ? -10.484 28.797 10.578 1 98 16 LEU B CA 1
ATOM 2020 C C . LEU B 1 16 ? -10.219 28.609 12.07 1 98 16 LEU B C 1
ATOM 2022 O O . LEU B 1 16 ? -10.922 27.859 12.742 1 98 16 LEU B O 1
ATOM 2026 N N . ALA B 1 17 ? -9.203 29.281 12.57 1 97.44 17 ALA B N 1
ATOM 2027 C CA . ALA B 1 17 ? -8.859 29.203 13.992 1 97.44 17 ALA B CA 1
ATOM 2028 C C . ALA B 1 17 ? -9.211 30.484 14.719 1 97.44 17 ALA B C 1
ATOM 2030 O O . ALA B 1 17 ? -9 31.578 14.188 1 97.44 17 ALA B O 1
ATOM 2031 N N . ASP B 1 18 ? -9.734 30.344 15.945 1 95.38 18 ASP B N 1
ATOM 2032 C CA . ASP B 1 18 ? -9.984 31.531 16.75 1 95.38 18 ASP B CA 1
ATOM 2033 C C . ASP B 1 18 ? -8.727 31.953 17.516 1 95.38 18 ASP B C 1
ATOM 2035 O O . ASP B 1 18 ? -7.641 31.422 17.266 1 95.38 18 ASP B O 1
ATOM 2039 N N . ASP B 1 19 ? -8.906 32.938 18.422 1 92.5 19 ASP B N 1
ATOM 2040 C CA . ASP B 1 19 ? -7.762 33.562 19.078 1 92.5 19 ASP B CA 1
ATOM 2041 C C . ASP B 1 19 ? -7.09 32.594 20.047 1 92.5 19 ASP B C 1
ATOM 2043 O O . ASP B 1 19 ? -5.922 32.75 20.406 1 92.5 19 ASP B O 1
ATOM 2047 N N . GLN B 1 20 ? -7.785 31.531 20.453 1 93.31 20 GLN B N 1
ATOM 2048 C CA . GLN B 1 20 ? -7.25 30.547 21.391 1 93.31 20 GLN B CA 1
ATOM 2049 C C . GLN B 1 20 ? -6.707 29.328 20.656 1 93.31 20 GLN B C 1
ATOM 2051 O O . GLN B 1 20 ? -6.16 28.422 21.281 1 93.31 20 GLN B O 1
ATOM 2056 N N . GLY B 1 21 ? -6.824 29.281 19.344 1 93.69 21 GLY B N 1
ATOM 2057 C CA . GLY B 1 21 ? -6.289 28.188 18.547 1 93.69 21 GLY B CA 1
ATOM 2058 C C . GLY B 1 21 ? -7.305 27.094 18.281 1 93.69 21 GLY B C 1
ATOM 2059 O O . GLY B 1 21 ? -6.984 26.078 17.672 1 93.69 21 GLY B O 1
ATOM 2060 N N . ASN B 1 22 ? -8.523 27.312 18.734 1 96 22 ASN B N 1
ATOM 2061 C CA . ASN B 1 22 ? -9.57 26.359 18.453 1 96 22 ASN B CA 1
ATOM 2062 C C . ASN B 1 22 ? -10 26.406 16.984 1 96 22 ASN B C 1
ATOM 2064 O O . ASN B 1 22 ? -10.203 27.484 16.438 1 96 22 ASN B O 1
ATOM 2068 N N . ILE B 1 23 ? -10.125 25.219 16.375 1 97.06 23 ILE B N 1
ATOM 2069 C CA . ILE B 1 23 ? -10.547 25.141 14.977 1 97.06 23 ILE B CA 1
ATOM 2070 C C . ILE B 1 23 ? -12.07 25.219 14.891 1 97.06 23 ILE B C 1
ATOM 2072 O O . ILE B 1 23 ? -12.766 24.297 15.344 1 97.06 23 ILE B O 1
ATOM 2076 N N . ALA B 1 24 ? -12.57 26.203 14.266 1 94.81 24 ALA B N 1
ATOM 2077 C CA . ALA B 1 24 ? -14.008 26.438 14.18 1 94.81 24 ALA B CA 1
ATOM 2078 C C . ALA B 1 24 ? -14.617 25.688 13 1 94.81 24 ALA B C 1
ATOM 2080 O O . ALA B 1 24 ? -15.633 25.016 13.148 1 94.81 24 ALA B O 1
ATOM 2081 N N . ASP B 1 25 ? -14.023 25.859 11.867 1 96.44 25 ASP B N 1
ATOM 2082 C CA . ASP B 1 25 ? -14.516 25.266 10.633 1 96.44 25 ASP B CA 1
ATOM 2083 C C . ASP B 1 25 ? -13.359 24.891 9.703 1 96.44 25 ASP B C 1
ATOM 2085 O O . ASP B 1 25 ? -12.266 25.438 9.812 1 96.44 25 ASP B O 1
ATOM 2089 N N . THR B 1 26 ? -13.656 23.922 8.93 1 98 26 THR B N 1
ATOM 2090 C CA . THR B 1 26 ? -12.711 23.531 7.883 1 98 26 THR B CA 1
ATOM 2091 C C . THR B 1 26 ? -13.438 23.266 6.566 1 98 26 THR B C 1
ATOM 2093 O O . THR B 1 26 ? -14.641 22.984 6.562 1 98 26 THR B O 1
ATOM 2096 N N . TRP B 1 27 ? -12.742 23.438 5.441 1 97.81 27 TRP B N 1
ATOM 2097 C CA . TRP B 1 27 ? -13.18 22.953 4.145 1 97.81 27 TRP B CA 1
ATOM 2098 C C . TRP B 1 27 ? -11.992 22.531 3.287 1 97.81 27 TRP B C 1
ATOM 2100 O O . TRP B 1 27 ? -10.836 22.781 3.656 1 97.81 27 TRP B O 1
ATOM 2110 N N . ARG B 1 28 ? -12.242 21.781 2.268 1 97.75 28 ARG B N 1
ATOM 2111 C CA . ARG B 1 28 ? -11.164 21.281 1.428 1 97.75 28 ARG B CA 1
ATOM 2112 C C . ARG B 1 28 ? -11.555 21.297 -0.046 1 97.75 28 ARG B C 1
ATOM 2114 O O . ARG B 1 28 ? -12.734 21.328 -0.378 1 97.75 28 ARG B O 1
ATOM 2121 N N . PHE B 1 29 ? -10.664 21.359 -0.883 1 97.81 29 PHE B N 1
ATOM 2122 C CA . PHE B 1 29 ? -10.812 21.25 -2.328 1 97.81 29 PHE B CA 1
ATOM 2123 C C . PHE B 1 29 ? -9.57 20.625 -2.951 1 97.81 29 PHE B C 1
ATOM 2125 O O . PHE B 1 29 ? -8.531 20.5 -2.297 1 97.81 29 PHE B O 1
ATOM 2132 N N . LYS B 1 30 ? -9.68 20.141 -4.203 1 96.69 30 LYS B N 1
ATOM 2133 C CA . LYS B 1 30 ? -8.602 19.422 -4.875 1 96.69 30 LYS B CA 1
ATOM 2134 C C . LYS B 1 30 ? -7.418 20.328 -5.164 1 96.69 30 LYS B C 1
ATOM 2136 O O . LYS B 1 30 ? -7.598 21.484 -5.551 1 96.69 30 LYS B O 1
ATOM 2141 N N . THR B 1 31 ? -6.27 19.812 -4.938 1 97.19 31 THR B N 1
ATOM 2142 C CA . THR B 1 31 ? -5.07 20.5 -5.398 1 97.19 31 THR B CA 1
ATOM 2143 C C . THR B 1 31 ? -4.945 20.406 -6.918 1 97.19 31 THR B C 1
ATOM 2145 O O . THR B 1 31 ? -4.859 19.297 -7.469 1 97.19 31 THR B O 1
ATOM 2148 N N . LYS B 1 32 ? -4.984 21.531 -7.602 1 96.25 32 LYS B N 1
ATOM 2149 C CA . LYS B 1 32 ? -4.84 21.578 -9.055 1 96.25 32 LYS B CA 1
ATOM 2150 C C . LYS B 1 32 ? -3.602 22.359 -9.461 1 96.25 32 LYS B C 1
ATOM 2152 O O . LYS B 1 32 ? -3.639 23.594 -9.523 1 96.25 32 LYS B O 1
ATOM 2157 N N . LYS B 1 33 ? -2.561 21.734 -9.867 1 94 33 LYS B N 1
ATOM 2158 C CA . LYS B 1 33 ? -1.25 22.312 -10.133 1 94 33 LYS B CA 1
ATOM 2159 C C . LYS B 1 33 ? -1.271 23.172 -11.398 1 94 33 LYS B C 1
ATOM 2161 O O . LYS B 1 33 ? -0.428 24.047 -11.57 1 94 33 LYS B O 1
ATOM 2166 N N . GLU B 1 34 ? -2.236 22.828 -12.242 1 94.62 34 GLU B N 1
ATOM 2167 C CA . GLU B 1 34 ? -2.273 23.484 -13.539 1 94.62 34 GLU B CA 1
ATOM 2168 C C . GLU B 1 34 ? -3.201 24.688 -13.523 1 94.62 34 GLU B C 1
ATOM 2170 O O . GLU B 1 34 ? -3.328 25.406 -14.523 1 94.62 34 GLU B O 1
ATOM 2175 N N . GLU B 1 35 ? -3.775 24.953 -12.406 1 95.06 35 GLU B N 1
ATOM 2176 C CA . GLU B 1 35 ? -4.723 26.047 -12.312 1 95.06 35 GLU B CA 1
ATOM 2177 C C . GLU B 1 35 ? -4.027 27.344 -11.875 1 95.06 35 GLU B C 1
ATOM 2179 O O . GLU B 1 35 ? -2.85 27.328 -11.516 1 95.06 35 GLU B O 1
ATOM 2184 N N . THR B 1 36 ? -4.742 28.438 -12.023 1 95.69 36 THR B N 1
ATOM 2185 C CA . THR B 1 36 ? -4.195 29.766 -11.742 1 95.69 36 THR B CA 1
ATOM 2186 C C . THR B 1 36 ? -4.699 30.297 -10.406 1 95.69 36 THR B C 1
ATOM 2188 O O . THR B 1 36 ? -5.488 29.625 -9.727 1 95.69 36 THR B O 1
ATOM 2191 N N . ALA B 1 37 ? -4.219 31.516 -10.086 1 97.75 37 ALA B N 1
ATOM 2192 C CA . ALA B 1 37 ? -4.641 32.188 -8.859 1 97.75 37 ALA B CA 1
ATOM 2193 C C . ALA B 1 37 ? -6.16 32.344 -8.82 1 97.75 37 ALA B C 1
ATOM 2195 O O . ALA B 1 37 ? -6.766 32.281 -7.746 1 97.75 37 ALA B O 1
ATOM 2196 N N . SER B 1 38 ? -6.82 32.469 -9.992 1 97.94 38 SER B N 1
ATOM 2197 C CA . SER B 1 38 ? -8.266 32.625 -10.07 1 97.94 38 SER B CA 1
ATOM 2198 C C . SER B 1 38 ? -9 31.438 -9.492 1 97.94 38 SER B C 1
ATOM 2200 O O . SER B 1 38 ? -10.023 31.578 -8.82 1 97.94 38 SER B O 1
ATOM 2202 N N . PHE B 1 39 ? -8.492 30.266 -9.789 1 98.12 39 PHE B N 1
ATOM 2203 C CA . PHE B 1 39 ? -9.086 29.031 -9.266 1 98.12 39 PHE B CA 1
ATOM 2204 C C . PHE B 1 39 ? -9.023 29.016 -7.746 1 98.12 39 PHE B C 1
ATOM 2206 O O . PHE B 1 39 ? -10.031 28.766 -7.082 1 98.12 39 PHE B O 1
ATOM 2213 N N . TYR B 1 40 ? -7.891 29.266 -7.176 1 98.31 40 TYR B N 1
ATOM 2214 C CA . TYR B 1 40 ? -7.695 29.219 -5.73 1 98.31 40 TYR B CA 1
ATOM 2215 C C . TYR B 1 40 ? -8.469 30.328 -5.043 1 98.31 40 TYR B C 1
ATOM 2217 O O . TYR B 1 40 ? -9 30.141 -3.943 1 98.31 40 TYR B O 1
ATOM 2225 N N . ARG B 1 41 ? -8.477 31.516 -5.645 1 98.12 41 ARG B N 1
ATOM 2226 C CA . ARG B 1 41 ? -9.281 32.625 -5.121 1 98.12 41 ARG B CA 1
ATOM 2227 C C . ARG B 1 41 ? -10.75 32.219 -5.016 1 98.12 41 ARG B C 1
ATOM 2229 O O . ARG B 1 41 ? -11.414 32.5 -4.016 1 98.12 41 ARG B O 1
ATOM 2236 N N . TYR B 1 42 ? -11.211 31.547 -6.078 1 98.25 42 TYR B N 1
ATOM 2237 C CA . TYR B 1 42 ? -12.602 31.094 -6.102 1 98.25 42 TYR B CA 1
ATOM 2238 C C . TYR B 1 42 ? -12.875 30.109 -4.973 1 98.25 42 TYR B C 1
ATOM 2240 O O . TYR B 1 42 ? -13.844 30.266 -4.223 1 98.25 42 TYR B O 1
ATOM 2248 N N . GLU B 1 43 ? -12.039 29.094 -4.836 1 98.38 43 GLU B N 1
ATOM 2249 C CA . GLU B 1 43 ? -12.219 28.062 -3.828 1 98.38 43 GLU B CA 1
ATOM 2250 C C . GLU B 1 43 ? -12.156 28.641 -2.418 1 98.38 43 GLU B C 1
ATOM 2252 O O . GLU B 1 43 ? -12.938 28.25 -1.546 1 98.38 43 GLU B O 1
ATOM 2257 N N . LEU B 1 44 ? -11.211 29.547 -2.203 1 98.19 44 LEU B N 1
ATOM 2258 C CA . LEU B 1 44 ? -11.086 30.188 -0.901 1 98.19 44 LEU B CA 1
ATOM 2259 C C . LEU B 1 44 ? -12.32 31.031 -0.597 1 98.19 44 LEU B C 1
ATOM 2261 O O . LEU B 1 44 ? -12.852 30.984 0.515 1 98.19 44 LEU B O 1
ATOM 2265 N N . ARG B 1 45 ? -12.75 31.766 -1.567 1 97.69 45 ARG B N 1
ATOM 2266 C CA . ARG B 1 45 ? -13.906 32.625 -1.403 1 97.69 45 ARG B CA 1
ATOM 2267 C C . ARG B 1 45 ? -15.156 31.828 -1.067 1 97.69 45 ARG B C 1
ATOM 2269 O O . ARG B 1 45 ? -15.977 32.25 -0.257 1 97.69 45 ARG B O 1
ATOM 2276 N N . GLN B 1 46 ? -15.305 30.734 -1.729 1 97.81 46 GLN B N 1
ATOM 2277 C CA . GLN B 1 46 ? -16.469 29.875 -1.487 1 97.81 46 GLN B CA 1
ATOM 2278 C C . GLN B 1 46 ? -16.531 29.438 -0.025 1 97.81 46 GLN B C 1
ATOM 2280 O O . GLN B 1 46 ? -17.594 29.469 0.585 1 97.81 46 GLN B O 1
ATOM 2285 N N . GLY B 1 47 ? -15.422 29.062 0.511 1 97.31 47 GLY B N 1
ATOM 2286 C CA . GLY B 1 47 ? -15.383 28.672 1.908 1 97.31 47 GLY B CA 1
ATOM 2287 C C . GLY B 1 47 ? -15.641 29.812 2.865 1 97.31 47 GLY B C 1
ATOM 2288 O O . GLY B 1 47 ? -16.391 29.672 3.83 1 97.31 47 GLY B O 1
ATOM 2289 N N . LEU B 1 48 ? -15.016 30.938 2.631 1 97.06 48 LEU B N 1
ATOM 2290 C CA . LEU B 1 48 ? -15.211 32.094 3.479 1 97.06 48 LEU B CA 1
ATOM 2291 C C . LEU B 1 48 ? -16.672 32.531 3.492 1 97.06 48 LEU B C 1
ATOM 2293 O O . LEU B 1 48 ? -17.234 32.844 4.551 1 97.06 48 LEU B O 1
ATOM 2297 N N . ARG B 1 49 ? -17.266 32.5 2.299 1 97.25 49 ARG B N 1
ATOM 2298 C CA . ARG B 1 49 ? -18.672 32.844 2.188 1 97.25 49 ARG B CA 1
ATOM 2299 C C . ARG B 1 49 ? -19.547 31.859 2.945 1 97.25 49 ARG B C 1
ATOM 2301 O O . ARG B 1 49 ? -20.484 32.25 3.641 1 97.25 49 ARG B O 1
ATOM 2308 N N . LYS B 1 50 ? -19.25 30.672 2.762 1 97.69 50 LYS B N 1
ATOM 2309 C CA . LYS B 1 50 ? -20.016 29.609 3.41 1 97.69 50 LYS B CA 1
ATOM 2310 C C . LYS B 1 50 ? -20.062 29.812 4.922 1 97.69 50 LYS B C 1
ATOM 2312 O O . LYS B 1 50 ? -21.094 29.562 5.559 1 97.69 50 LYS B O 1
ATOM 2317 N N . TYR B 1 51 ? -18.953 30.281 5.449 1 96.94 51 TYR B N 1
ATOM 2318 C CA . TYR B 1 51 ? -18.859 30.344 6.906 1 96.94 51 TYR B CA 1
ATOM 2319 C C . TYR B 1 51 ? -19 31.766 7.402 1 96.94 51 TYR B C 1
ATOM 2321 O O . TYR B 1 51 ? -18.766 32.062 8.578 1 96.94 51 TYR B O 1
ATOM 2329 N N . GLY B 1 52 ? -19.281 32.656 6.512 1 96.12 52 GLY B N 1
ATOM 2330 C CA . GLY B 1 52 ? -19.594 34.062 6.867 1 96.12 52 GLY B CA 1
ATOM 2331 C C . GLY B 1 52 ? -18.391 34.844 7.332 1 96.12 52 GLY B C 1
ATOM 2332 O O . GLY B 1 52 ? -18.5 35.688 8.211 1 96.12 52 GLY B O 1
ATOM 2333 N N . VAL B 1 53 ? -17.25 34.531 6.816 1 96.06 53 VAL B N 1
ATOM 2334 C CA . VAL B 1 53 ? -16.016 35.219 7.199 1 96.06 53 VAL B CA 1
ATOM 2335 C C . VAL B 1 53 ? -15.695 36.312 6.184 1 96.06 53 VAL B C 1
ATOM 2337 O O . VAL B 1 53 ? -15.633 36.031 4.98 1 96.06 53 VAL B O 1
ATOM 2340 N N . GLU B 1 54 ? -15.5 37.5 6.602 1 95.56 54 GLU B N 1
ATOM 2341 C CA . GLU B 1 54 ? -15.109 38.594 5.746 1 95.56 54 GLU B CA 1
ATOM 2342 C C . GLU B 1 54 ? -13.594 38.812 5.777 1 95.56 54 GLU B C 1
ATOM 2344 O O . GLU B 1 54 ? -12.93 38.438 6.742 1 95.56 54 GLU B O 1
ATOM 2349 N N . ALA B 1 55 ? -13.133 39.406 4.738 1 92.19 55 ALA B N 1
ATOM 2350 C CA . ALA B 1 55 ? -11.703 39.656 4.633 1 92.19 55 ALA B CA 1
ATOM 2351 C C . ALA B 1 55 ? -11.195 40.438 5.859 1 92.19 55 ALA B C 1
ATOM 2353 O O . ALA B 1 55 ? -10.086 40.156 6.34 1 92.19 55 ALA B O 1
ATOM 2354 N N . ALA B 1 56 ? -12 41.375 6.309 1 92.06 56 ALA B N 1
ATOM 2355 C CA . ALA B 1 56 ? -11.609 42.219 7.422 1 92.06 56 ALA B CA 1
ATOM 2356 C C . ALA B 1 56 ? -11.477 41.406 8.711 1 92.06 56 ALA B C 1
ATOM 2358 O O . ALA B 1 56 ? -10.812 41.844 9.656 1 92.06 56 ALA B O 1
ATOM 2359 N N . ASP B 1 57 ? -12.031 40.219 8.797 1 94.31 57 ASP B N 1
ATOM 2360 C CA . ASP B 1 57 ? -12.008 39.375 9.977 1 94.31 57 ASP B CA 1
ATOM 2361 C C . ASP B 1 57 ? -10.695 38.594 10.055 1 94.31 57 ASP B C 1
ATOM 2363 O O . ASP B 1 57 ? -10.359 38.031 11.102 1 94.31 57 ASP B O 1
ATOM 2367 N N . ILE B 1 58 ? -9.984 38.562 8.977 1 95.88 58 ILE B N 1
ATOM 2368 C CA . ILE B 1 58 ? -8.797 37.719 8.883 1 95.88 58 ILE B CA 1
ATOM 2369 C C . ILE B 1 58 ? -7.57 38.5 9.336 1 95.88 58 ILE B C 1
ATOM 2371 O O . ILE B 1 58 ? -7.262 39.562 8.781 1 95.88 58 ILE B O 1
ATOM 2375 N N . GLN B 1 59 ? -6.852 38 10.312 1 95.5 59 GLN B N 1
ATOM 2376 C CA . GLN B 1 59 ? -5.699 38.688 10.883 1 95.5 59 GLN B CA 1
ATOM 2377 C C . GLN B 1 59 ? -4.395 38.094 10.367 1 95.5 59 GLN B C 1
ATOM 2379 O O . GLN B 1 59 ? -3.389 38.812 10.242 1 95.5 59 GLN B O 1
ATOM 2384 N N . LYS B 1 60 ? -4.406 36.844 10.188 1 96.19 60 LYS B N 1
ATOM 2385 C CA . LYS B 1 60 ? -3.195 36.094 9.828 1 96.19 60 LYS B CA 1
ATOM 2386 C C . LYS B 1 60 ? -3.529 34.875 8.977 1 96.19 60 LYS B C 1
ATOM 2388 O O . LYS B 1 60 ? -4.598 34.281 9.133 1 96.19 60 LYS B O 1
ATOM 2393 N N . ILE B 1 61 ? -2.668 34.562 8.023 1 97.88 61 ILE B N 1
ATOM 2394 C CA . ILE B 1 61 ? -2.795 33.344 7.223 1 97.88 61 ILE B CA 1
ATOM 2395 C C . ILE B 1 61 ? -1.474 32.594 7.234 1 97.88 61 ILE B C 1
ATOM 2397 O O . ILE B 1 61 ? -0.423 33.156 6.902 1 97.88 61 ILE B O 1
ATOM 2401 N N . THR B 1 62 ? -1.469 31.359 7.68 1 98.25 62 THR B N 1
ATOM 2402 C CA . THR B 1 62 ? -0.304 30.484 7.68 1 98.25 62 THR B CA 1
ATOM 2403 C C . THR B 1 62 ? -0.534 29.281 6.773 1 98.25 62 THR B C 1
ATOM 2405 O O . THR B 1 62 ? -1.608 28.672 6.789 1 98.25 62 THR B O 1
ATOM 2408 N N . ILE B 1 63 ? 0.485 28.938 5.953 1 98.5 63 ILE B N 1
ATOM 2409 C CA . ILE B 1 63 ? 0.343 27.891 4.949 1 98.5 63 ILE B CA 1
ATOM 2410 C C . ILE B 1 63 ? 1.422 26.828 5.156 1 98.5 63 ILE B C 1
ATOM 2412 O O . ILE B 1 63 ? 2.611 27.156 5.227 1 98.5 63 ILE B O 1
ATOM 2416 N N . SER B 1 64 ? 1.026 25.625 5.348 1 98.12 64 SER B N 1
ATOM 2417 C CA . SER B 1 64 ? 1.891 24.469 5.133 1 98.12 64 SER B CA 1
ATOM 2418 C C . SER B 1 64 ? 1.722 23.906 3.727 1 98.12 64 SER B C 1
ATOM 2420 O O . SER B 1 64 ? 0.604 23.609 3.301 1 98.12 64 SER B O 1
ATOM 2422 N N . SER B 1 65 ? 2.854 23.797 2.969 1 97.69 65 SER B N 1
ATOM 2423 C CA . SER B 1 65 ? 2.729 23.312 1.596 1 97.69 65 SER B CA 1
ATOM 2424 C C . SER B 1 65 ? 3.809 22.297 1.266 1 97.69 65 SER B C 1
ATOM 2426 O O . SER B 1 65 ? 4.984 22.5 1.566 1 97.69 65 SER B O 1
ATOM 2428 N N . VAL B 1 66 ? 3.352 21.25 0.675 1 96.38 66 VAL B N 1
ATOM 2429 C CA . VAL B 1 66 ? 4.301 20.281 0.124 1 96.38 66 VAL B CA 1
ATOM 2430 C C . VAL B 1 66 ? 4.168 20.234 -1.396 1 96.38 66 VAL B C 1
ATOM 2432 O O . VAL B 1 66 ? 4.605 19.281 -2.035 1 96.38 66 VAL B O 1
ATOM 2435 N N . VAL B 1 67 ? 3.508 21.203 -1.98 1 96.56 67 VAL B N 1
ATOM 2436 C CA . VAL B 1 67 ? 3.322 21.344 -3.42 1 96.56 67 VAL B CA 1
ATOM 2437 C C . VAL B 1 67 ? 3.781 22.734 -3.867 1 96.56 67 VAL B C 1
ATOM 2439 O O . VAL B 1 67 ? 2.965 23.562 -4.273 1 96.56 67 VAL B O 1
ATOM 2442 N N . PRO B 1 68 ? 5.027 22.875 -3.988 1 95.12 68 PRO B N 1
ATOM 2443 C CA . PRO B 1 68 ? 5.566 24.203 -4.301 1 95.12 68 PRO B CA 1
ATOM 2444 C C . PRO B 1 68 ? 4.996 24.781 -5.598 1 95.12 68 PRO B C 1
ATOM 2446 O O . PRO B 1 68 ? 4.902 26 -5.746 1 95.12 68 PRO B O 1
ATOM 2449 N N . GLU B 1 69 ? 4.527 23.922 -6.473 1 95.56 69 GLU B N 1
ATOM 2450 C CA . GLU B 1 69 ? 3.998 24.328 -7.77 1 95.56 69 GLU B CA 1
ATOM 2451 C C . GLU B 1 69 ? 2.791 25.25 -7.613 1 95.56 69 GLU B C 1
ATOM 2453 O O . GLU B 1 69 ? 2.465 26.016 -8.523 1 95.56 69 GLU B O 1
ATOM 2458 N N . VAL B 1 70 ? 2.158 25.203 -6.426 1 97.12 70 VAL B N 1
ATOM 2459 C CA . VAL B 1 70 ? 0.892 25.906 -6.262 1 97.12 70 VAL B CA 1
ATOM 2460 C C . VAL B 1 70 ? 1.09 27.125 -5.359 1 97.12 70 VAL B C 1
ATOM 2462 O O . VAL B 1 70 ? 0.203 27.984 -5.25 1 97.12 70 VAL B O 1
ATOM 2465 N N . ASN B 1 71 ? 2.268 27.344 -4.812 1 97.94 71 ASN B N 1
ATOM 2466 C CA . ASN B 1 71 ? 2.494 28.312 -3.746 1 97.94 71 ASN B CA 1
ATOM 2467 C C . ASN B 1 71 ? 2.266 29.734 -4.227 1 97.94 71 ASN B C 1
ATOM 2469 O O . ASN B 1 71 ? 1.592 30.516 -3.559 1 97.94 71 ASN B O 1
ATOM 2473 N N . ASP B 1 72 ? 2.805 30.031 -5.422 1 98.12 72 ASP B N 1
ATOM 2474 C CA . ASP B 1 72 ? 2.711 31.391 -5.926 1 98.12 72 ASP B CA 1
ATOM 2475 C C . ASP B 1 72 ? 1.261 31.781 -6.223 1 98.12 72 ASP B C 1
ATOM 2477 O O . ASP B 1 72 ? 0.813 32.875 -5.871 1 98.12 72 ASP B O 1
ATOM 2481 N N . ASP B 1 73 ? 0.559 30.891 -6.867 1 98.5 73 ASP B N 1
ATOM 2482 C CA . ASP B 1 73 ? -0.839 31.141 -7.203 1 98.5 73 ASP B CA 1
ATOM 2483 C C . ASP B 1 73 ? -1.693 31.266 -5.941 1 98.5 73 ASP B C 1
ATOM 2485 O O . ASP B 1 73 ? -2.598 32.094 -5.871 1 98.5 73 ASP B O 1
ATOM 2489 N N . MET B 1 74 ? -1.411 30.484 -4.973 1 98.62 74 MET B N 1
ATOM 2490 C CA . MET B 1 74 ? -2.133 30.531 -3.705 1 98.62 74 MET B CA 1
ATOM 2491 C C . MET B 1 74 ? -1.874 31.859 -2.988 1 98.62 74 MET B C 1
ATOM 2493 O O . MET B 1 74 ? -2.807 32.5 -2.492 1 98.62 74 MET B O 1
ATOM 2497 N N . ALA B 1 75 ? -0.631 32.219 -2.947 1 98.56 75 ALA B N 1
ATOM 2498 C CA . ALA B 1 75 ? -0.264 33.469 -2.307 1 98.56 75 ALA B CA 1
ATOM 2499 C C . ALA B 1 75 ? -0.964 34.656 -2.977 1 98.56 75 ALA B C 1
ATOM 2501 O O . ALA B 1 75 ? -1.478 35.562 -2.297 1 98.56 75 ALA B O 1
ATOM 2502 N N . GLN B 1 76 ? -0.955 34.656 -4.27 1 98.62 76 GLN B N 1
ATOM 2503 C CA . GLN B 1 76 ? -1.622 35.719 -5.016 1 98.62 76 GLN B CA 1
ATOM 2504 C C . GLN B 1 76 ? -3.121 35.719 -4.734 1 98.62 76 GLN B C 1
ATOM 2506 O O . GLN B 1 76 ? -3.717 36.781 -4.551 1 98.62 76 GLN B O 1
ATOM 2511 N N . ALA B 1 77 ? -3.703 34.562 -4.703 1 98.44 77 ALA B N 1
ATOM 2512 C CA . ALA B 1 77 ? -5.133 34.469 -4.422 1 98.44 77 ALA B CA 1
ATOM 2513 C C . ALA B 1 77 ? -5.473 35.062 -3.061 1 98.44 77 ALA B C 1
ATOM 2515 O O . ALA B 1 77 ? -6.465 35.781 -2.926 1 98.44 77 ALA B O 1
ATOM 2516 N N . ILE B 1 78 ? -4.656 34.75 -2.121 1 98.25 78 ILE B N 1
ATOM 2517 C CA . ILE B 1 78 ? -4.871 35.219 -0.757 1 98.25 78 ILE B CA 1
ATOM 2518 C C . ILE B 1 78 ? -4.73 36.75 -0.703 1 98.25 78 ILE B C 1
ATOM 2520 O O . ILE B 1 78 ? -5.57 37.438 -0.121 1 98.25 78 ILE B O 1
ATOM 2524 N N . THR B 1 79 ? -3.695 37.219 -1.321 1 97.88 79 THR B N 1
ATOM 2525 C CA . THR B 1 79 ? -3.459 38.656 -1.342 1 97.88 79 THR B CA 1
ATOM 2526 C C . THR B 1 79 ? -4.617 39.406 -2.018 1 97.88 79 THR B C 1
ATOM 2528 O O . THR B 1 79 ? -5.086 40.438 -1.524 1 97.88 79 THR B O 1
ATOM 2531 N N . ASP B 1 80 ? -5.055 38.844 -3.07 1 97.31 80 ASP B N 1
ATOM 2532 C CA . ASP B 1 80 ? -6.18 39.438 -3.795 1 97.31 80 ASP B CA 1
ATOM 2533 C C . ASP B 1 80 ? -7.43 39.5 -2.922 1 97.31 80 ASP B C 1
ATOM 2535 O O . ASP B 1 80 ? -8.188 40.469 -2.971 1 97.31 80 ASP B O 1
ATOM 2539 N N . LEU B 1 81 ? -7.641 38.5 -2.197 1 96.38 81 LEU B N 1
ATOM 2540 C CA . LEU B 1 81 ? -8.891 38.312 -1.461 1 96.38 81 LEU B CA 1
ATOM 2541 C C . LEU B 1 81 ? -8.859 39.094 -0.148 1 96.38 81 LEU B C 1
ATOM 2543 O O . LEU B 1 81 ? -9.891 39.562 0.318 1 96.38 81 LEU B O 1
ATOM 2547 N N . THR B 1 82 ? -7.68 39.25 0.482 1 96.5 82 THR B N 1
ATOM 2548 C CA . THR B 1 82 ? -7.668 39.688 1.869 1 96.5 82 THR B CA 1
ATOM 2549 C C . THR B 1 82 ? -6.77 40.906 2.033 1 96.5 82 THR B C 1
ATOM 2551 O O . THR B 1 82 ? -6.832 41.594 3.051 1 96.5 82 THR B O 1
ATOM 2554 N N . GLY B 1 83 ? -5.883 41.094 1.101 1 96.5 83 GLY B N 1
ATOM 2555 C CA . GLY B 1 83 ? -4.883 42.156 1.227 1 96.5 83 GLY B CA 1
ATOM 2556 C C . GLY B 1 83 ? -3.703 41.75 2.092 1 96.5 83 GLY B C 1
ATOM 2557 O O . GLY B 1 83 ? -2.76 42.531 2.26 1 96.5 83 GLY B O 1
ATOM 2558 N N . LEU B 1 84 ? -3.695 40.562 2.609 1 97.38 84 LEU B N 1
ATOM 2559 C CA . LEU B 1 84 ? -2.637 40.094 3.492 1 97.38 84 LEU B CA 1
ATOM 2560 C C . LEU B 1 84 ? -1.649 39.219 2.729 1 97.38 84 LEU B C 1
ATOM 2562 O O . LEU B 1 84 ? -2.021 38.562 1.757 1 97.38 84 LEU B O 1
ATOM 2566 N N . GLN B 1 85 ? -0.386 39.219 3.133 1 97.25 85 GLN B N 1
ATOM 25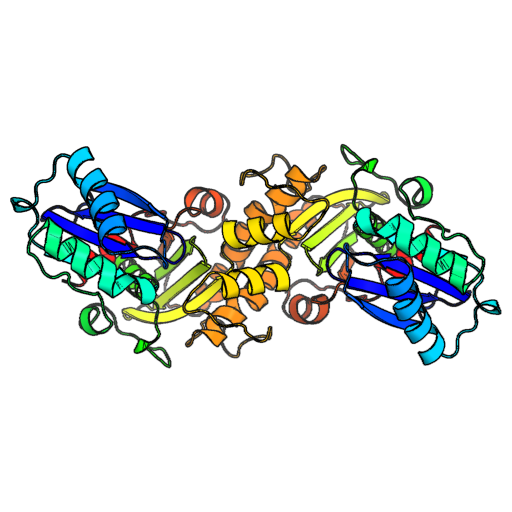67 C CA . GLN B 1 85 ? 0.603 38.25 2.67 1 97.25 85 GLN B CA 1
ATOM 2568 C C . GLN B 1 85 ? 0.628 37.031 3.566 1 97.25 85 GLN B C 1
ATOM 2570 O O . GLN B 1 85 ? 0.803 37.125 4.781 1 97.25 85 GLN B O 1
ATOM 2575 N N . PRO B 1 86 ? 0.441 35.875 2.99 1 97.94 86 PRO B N 1
ATOM 2576 C CA . PRO B 1 86 ? 0.475 34.688 3.834 1 97.94 86 PRO B CA 1
ATOM 2577 C C . PRO B 1 86 ? 1.882 34.344 4.32 1 97.94 86 PRO B C 1
ATOM 2579 O O . PRO B 1 86 ? 2.867 34.688 3.664 1 97.94 86 PRO B O 1
ATOM 2582 N N . HIS B 1 87 ? 1.95 33.781 5.477 1 97.75 87 HIS B N 1
ATOM 2583 C CA . HIS B 1 87 ? 3.191 33.219 6.004 1 97.75 87 HIS B CA 1
ATOM 2584 C C . HIS B 1 87 ? 3.344 31.75 5.625 1 97.75 87 HIS B C 1
ATOM 2586 O O . HIS B 1 87 ? 2.518 30.922 6.008 1 97.75 87 HIS B O 1
ATOM 2592 N N . PHE B 1 88 ? 4.391 31.406 4.836 1 97.69 88 PHE B N 1
ATOM 2593 C CA . PHE B 1 88 ? 4.676 30.016 4.523 1 97.69 88 PHE B CA 1
ATOM 2594 C C . PHE B 1 88 ? 5.492 29.375 5.637 1 97.69 88 PHE B C 1
ATOM 2596 O O . PHE B 1 88 ? 6.633 29.766 5.887 1 97.69 88 PHE B O 1
ATOM 2603 N N . PHE B 1 89 ? 4.863 28.391 6.285 1 97.12 89 PHE B N 1
ATOM 2604 C CA . PHE B 1 89 ? 5.445 27.641 7.387 1 97.12 89 PHE B CA 1
ATOM 2605 C C . PHE B 1 89 ? 6.758 26.984 6.965 1 97.12 89 PHE B C 1
ATOM 2607 O O . PHE B 1 89 ? 6.863 26.438 5.863 1 97.12 89 PHE B O 1
ATOM 2614 N N . SER B 1 90 ? 7.781 27.141 7.824 1 95.06 90 SER B N 1
ATOM 2615 C CA . SER B 1 90 ? 9.109 26.609 7.52 1 95.06 90 SER B CA 1
ATOM 2616 C C . SER B 1 90 ? 9.766 26.016 8.758 1 95.06 90 SER B C 1
ATOM 2618 O O . SER B 1 90 ? 9.172 26.016 9.844 1 95.06 90 SER B O 1
ATOM 2620 N N . ILE B 1 91 ? 10.898 25.484 8.57 1 94.5 91 ILE B N 1
ATOM 2621 C CA . ILE B 1 91 ? 11.648 24.859 9.656 1 94.5 91 ILE B CA 1
ATOM 2622 C C . ILE B 1 91 ? 11.977 25.891 10.727 1 94.5 91 ILE B C 1
ATOM 2624 O O . ILE B 1 91 ? 12.031 25.562 11.914 1 94.5 91 ILE B O 1
ATOM 2628 N N . ALA B 1 92 ? 12.148 27.125 10.32 1 94.75 92 ALA B N 1
ATOM 2629 C CA . ALA B 1 92 ? 12.469 28.203 11.25 1 94.75 92 ALA B CA 1
ATOM 2630 C C . ALA B 1 92 ? 11.359 28.391 12.273 1 94.75 92 ALA B C 1
ATOM 2632 O O . ALA B 1 92 ? 11.609 28.781 13.414 1 94.75 92 ALA B O 1
ATOM 2633 N N . ASP B 1 93 ? 10.18 28 11.898 1 96 93 ASP B N 1
ATOM 2634 C CA . ASP B 1 93 ? 9.023 28.203 12.758 1 96 93 ASP B CA 1
ATOM 2635 C C . ASP B 1 93 ? 8.992 27.172 13.891 1 96 93 ASP B C 1
ATOM 2637 O O . ASP B 1 93 ? 8.242 27.328 14.859 1 96 93 ASP B O 1
ATOM 2641 N N . ALA B 1 94 ? 9.766 26.156 13.766 1 95.38 94 ALA B N 1
ATOM 2642 C CA . ALA B 1 94 ? 9.812 25.109 14.781 1 95.38 94 ALA B CA 1
ATOM 2643 C C . ALA B 1 94 ? 10.781 25.469 15.906 1 95.38 94 ALA B C 1
ATOM 2645 O O . ALA B 1 94 ? 10.812 24.797 16.938 1 95.38 94 ALA B O 1
ATOM 2646 N N . GLN B 1 95 ? 11.594 26.516 15.68 1 93.38 95 GLN B N 1
ATOM 2647 C CA . GLN B 1 95 ? 12.609 26.906 16.656 1 93.38 95 GLN B CA 1
ATOM 2648 C C . GLN B 1 95 ? 11.992 27.172 18.016 1 93.38 95 GLN B C 1
ATOM 2650 O O . GLN B 1 95 ? 11 27.906 18.125 1 93.38 95 GLN B O 1
ATOM 2655 N N . GLY B 1 96 ? 12.57 26.516 19.031 1 94.25 96 GLY B N 1
ATOM 2656 C CA . GLY B 1 96 ? 12.102 26.719 20.391 1 94.25 96 GLY B CA 1
ATOM 2657 C C . GLY B 1 96 ? 10.93 25.828 20.766 1 94.25 96 GLY B C 1
ATOM 2658 O O . GLY B 1 96 ? 10.5 25.812 21.922 1 94.25 96 GLY B O 1
ATOM 2659 N N . ILE B 1 97 ? 10.398 25.109 19.859 1 97.12 97 ILE B N 1
ATOM 2660 C CA . ILE B 1 97 ? 9.266 24.234 20.125 1 97.12 97 ILE B CA 1
ATOM 2661 C C . ILE B 1 97 ? 9.719 22.766 20.094 1 97.12 97 ILE B C 1
ATOM 2663 O O . ILE B 1 97 ? 9.547 22.047 21.078 1 97.12 97 ILE B O 1
ATOM 2667 N N . ILE B 1 98 ? 10.328 22.375 18.984 1 97.31 98 ILE B N 1
ATOM 2668 C CA . ILE B 1 98 ? 10.984 21.078 18.891 1 97.31 98 ILE B CA 1
ATOM 2669 C C . ILE B 1 98 ? 12.312 21.219 18.156 1 97.31 98 ILE B C 1
ATOM 2671 O O . ILE B 1 98 ? 12.516 22.172 17.406 1 97.31 98 ILE B O 1
ATOM 2675 N N . SER B 1 99 ? 13.195 20.312 18.438 1 97.56 99 SER B N 1
ATOM 2676 C CA . SER B 1 99 ? 14.422 20.188 17.656 1 97.56 99 SER B CA 1
ATOM 2677 C C . SER B 1 99 ? 14.266 19.188 16.531 1 97.56 99 SER B C 1
ATOM 2679 O O . SER B 1 99 ? 13.43 18.281 16.594 1 97.56 99 SER B O 1
ATOM 2681 N N . ILE B 1 100 ? 14.992 19.406 15.469 1 97.44 100 ILE B N 1
ATOM 2682 C CA . ILE B 1 100 ? 14.922 18.531 14.297 1 97.44 100 ILE B CA 1
ATOM 2683 C C . ILE B 1 100 ? 16.266 17.828 14.094 1 97.44 100 ILE B C 1
ATOM 2685 O O . ILE B 1 100 ? 17.281 18.484 13.875 1 97.44 100 ILE B O 1
ATOM 2689 N N . ASP B 1 101 ? 16.281 16.547 14.234 1 97.06 101 ASP B N 1
ATOM 2690 C CA . ASP B 1 101 ? 17.5 15.75 14.07 1 97.06 101 ASP B CA 1
ATOM 2691 C C . ASP B 1 101 ? 17.359 14.75 12.922 1 97.06 101 ASP B C 1
ATOM 2693 O O . ASP B 1 101 ? 17.266 13.547 13.156 1 97.06 101 ASP B O 1
ATOM 2697 N N . VAL B 1 102 ? 17.391 15.281 11.656 1 96.25 102 VAL B N 1
ATOM 2698 C CA . VAL B 1 102 ? 17.391 14.477 10.445 1 96.25 102 VAL B CA 1
ATOM 2699 C C . VAL B 1 102 ? 18.484 14.953 9.5 1 96.25 102 VAL B C 1
ATOM 2701 O O . VAL B 1 102 ? 19.094 15.992 9.734 1 96.25 102 VAL B O 1
ATOM 2704 N N . GLU B 1 103 ? 18.797 14.234 8.508 1 95.06 103 GLU B N 1
ATOM 2705 C CA . GLU B 1 103 ? 19.922 14.5 7.625 1 95.06 103 GLU B CA 1
ATOM 2706 C C . GLU B 1 103 ? 19.688 15.773 6.809 1 95.06 103 GLU B C 1
ATOM 2708 O O . GLU B 1 103 ? 20.609 16.562 6.613 1 95.06 103 GLU B O 1
ATOM 2713 N N . SER B 1 104 ? 18.484 15.977 6.25 1 89.19 104 SER B N 1
ATOM 2714 C CA . SER B 1 104 ? 18.156 17.156 5.449 1 89.19 104 SER B CA 1
ATOM 2715 C C . SER B 1 104 ? 16.875 17.828 5.949 1 89.19 104 SER B C 1
ATOM 2717 O O . SER B 1 104 ? 15.844 17.766 5.289 1 89.19 104 SER B O 1
ATOM 2719 N N . PRO B 1 105 ? 17.094 18.641 6.945 1 92 105 PRO B N 1
ATOM 2720 C CA . PRO B 1 105 ? 15.922 19.25 7.57 1 92 105 PRO B CA 1
ATOM 2721 C C . PRO B 1 105 ? 15.117 20.109 6.605 1 92 105 PRO B C 1
ATOM 2723 O O . PRO B 1 105 ? 13.891 20.203 6.727 1 92 105 PRO B O 1
ATOM 2726 N N . THR B 1 106 ? 15.766 20.688 5.641 1 86.44 106 THR B N 1
ATOM 2727 C CA . THR B 1 106 ? 15.094 21.578 4.707 1 86.44 106 THR B CA 1
ATOM 2728 C C . THR B 1 106 ? 14.172 20.797 3.779 1 86.44 106 THR B C 1
ATOM 2730 O O . THR B 1 106 ? 13.258 21.375 3.184 1 86.44 106 THR B O 1
ATOM 2733 N N . GLN B 1 107 ? 14.375 19.484 3.678 1 88.25 107 GLN B N 1
ATOM 2734 C CA . GLN B 1 107 ? 13.578 18.656 2.795 1 88.25 107 GLN B CA 1
ATOM 2735 C C . GLN B 1 107 ? 12.422 18 3.551 1 88.25 107 GLN B C 1
ATOM 2737 O O . GLN B 1 107 ? 11.555 17.359 2.945 1 88.25 107 GLN B O 1
ATOM 2742 N N . LEU B 1 108 ? 12.445 18.25 4.828 1 94.06 108 LEU B N 1
ATOM 2743 C CA . LEU B 1 108 ? 11.367 17.688 5.641 1 94.06 108 LEU B CA 1
ATOM 2744 C C . LEU B 1 108 ? 10.023 18.281 5.23 1 94.06 108 LEU B C 1
ATOM 2746 O O . LEU B 1 108 ? 9.883 19.5 5.098 1 94.06 108 LEU B O 1
ATOM 2750 N N . GLY B 1 109 ? 9.07 17.391 4.934 1 95.25 109 GLY B N 1
ATOM 2751 C CA . GLY B 1 109 ? 7.734 17.859 4.621 1 95.25 109 GLY B CA 1
ATOM 2752 C C . GLY B 1 109 ? 7.156 18.766 5.691 1 95.25 109 GLY B C 1
ATOM 2753 O O . GLY B 1 109 ? 7.176 18.422 6.875 1 95.25 109 GLY B O 1
ATOM 2754 N N . LYS B 1 110 ? 6.648 19.844 5.254 1 96.81 110 LYS B N 1
ATOM 2755 C CA . LYS B 1 110 ? 6.117 20.828 6.18 1 96.81 110 LYS B CA 1
ATOM 2756 C C . LYS B 1 110 ? 4.914 20.297 6.945 1 96.81 110 LYS B C 1
ATOM 2758 O O . LYS B 1 110 ? 4.684 20.656 8.102 1 96.81 110 LYS B O 1
ATOM 2763 N N . ASP B 1 111 ? 4.176 19.422 6.305 1 97.5 111 ASP B N 1
ATOM 2764 C CA . ASP B 1 111 ? 3.037 18.797 6.965 1 97.5 111 ASP B CA 1
ATOM 2765 C C . ASP B 1 111 ? 3.496 17.891 8.109 1 97.5 111 ASP B C 1
ATOM 2767 O O . ASP B 1 111 ? 2.898 17.906 9.188 1 97.5 111 ASP B O 1
ATOM 2771 N N . ARG B 1 112 ? 4.559 17.156 7.902 1 97.94 112 ARG B N 1
ATOM 2772 C CA . ARG B 1 112 ? 5.094 16.281 8.938 1 97.94 112 ARG B CA 1
ATOM 2773 C C . ARG B 1 112 ? 5.613 17.094 10.125 1 97.94 112 ARG B C 1
ATOM 2775 O O . ARG B 1 112 ? 5.434 16.688 11.281 1 97.94 112 ARG B O 1
ATOM 2782 N N . LEU B 1 113 ? 6.289 18.172 9.773 1 98 113 LEU B N 1
ATOM 2783 C CA . LEU B 1 113 ? 6.793 19.062 10.82 1 98 113 LEU B CA 1
ATOM 2784 C C . LEU B 1 113 ? 5.645 19.656 11.633 1 98 113 LEU B C 1
ATOM 2786 O O . LEU B 1 113 ? 5.703 19.688 12.859 1 98 113 LEU B O 1
ATOM 2790 N N . ALA B 1 114 ? 4.641 20.094 10.977 1 98.56 114 ALA B N 1
ATOM 2791 C CA . ALA B 1 114 ? 3.473 20.656 11.648 1 98.56 114 ALA B CA 1
ATOM 2792 C C . ALA B 1 114 ? 2.811 19.625 12.547 1 98.56 114 ALA B C 1
ATOM 2794 O O . ALA B 1 114 ? 2.41 19.922 13.672 1 98.56 114 ALA B O 1
ATOM 2795 N N . ASP B 1 115 ? 2.662 18.422 12.047 1 98.75 115 ASP B N 1
ATOM 2796 C CA . ASP B 1 115 ? 2.115 17.328 12.836 1 98.75 115 ASP B CA 1
ATOM 2797 C C . ASP B 1 115 ? 2.934 17.109 14.109 1 98.75 115 ASP B C 1
ATOM 2799 O O . ASP B 1 115 ? 2.373 16.906 15.188 1 98.75 115 ASP B O 1
ATOM 2803 N N . ALA B 1 116 ? 4.246 17.109 13.953 1 98.69 116 ALA B N 1
ATOM 2804 C CA . ALA B 1 116 ? 5.141 16.891 15.078 1 98.69 116 ALA B CA 1
ATOM 2805 C C . ALA B 1 116 ? 4.953 17.953 16.156 1 98.69 116 ALA B C 1
ATOM 2807 O O . ALA B 1 116 ? 4.883 17.656 17.344 1 98.69 116 ALA B O 1
ATOM 2808 N N . ILE B 1 117 ? 4.891 19.188 15.719 1 98.69 117 ILE B N 1
ATOM 2809 C CA . ILE B 1 117 ? 4.691 20.297 16.641 1 98.69 117 ILE B CA 1
ATOM 2810 C C . ILE B 1 117 ? 3.344 20.156 17.344 1 98.69 117 ILE B C 1
ATOM 2812 O O . ILE B 1 117 ? 3.254 20.312 18.562 1 98.69 117 ILE B O 1
ATOM 2816 N N . GLY B 1 118 ? 2.291 19.812 16.547 1 98.62 118 GLY B N 1
ATOM 2817 C CA . GLY B 1 118 ? 0.982 19.578 17.141 1 98.62 118 GLY B CA 1
ATOM 2818 C C . GLY B 1 118 ? 0.986 18.5 18.203 1 98.62 118 GLY B C 1
ATOM 2819 O O . GLY B 1 118 ? 0.402 18.672 19.266 1 98.62 118 GLY B O 1
ATOM 2820 N N . ALA B 1 119 ? 1.666 17.438 17.953 1 98.75 119 ALA B N 1
ATOM 2821 C CA . ALA B 1 119 ? 1.733 16.328 18.891 1 98.75 119 ALA B CA 1
ATOM 2822 C C . ALA B 1 119 ? 2.463 16.734 20.172 1 98.75 119 ALA B C 1
ATOM 2824 O O . ALA B 1 119 ? 1.963 16.516 21.281 1 98.75 119 ALA B O 1
ATOM 2825 N N . ALA B 1 120 ? 3.602 17.344 20 1 98.5 120 ALA B N 1
ATOM 2826 C CA . ALA B 1 120 ? 4.434 17.719 21.141 1 98.5 120 ALA B CA 1
ATOM 2827 C C . ALA B 1 120 ? 3.727 18.734 22.031 1 98.5 120 ALA B C 1
ATOM 2829 O O . ALA B 1 120 ? 3.783 18.641 23.266 1 98.5 120 ALA B O 1
ATOM 2830 N N . CYS B 1 121 ? 3.053 19.641 21.453 1 97.88 121 CYS B N 1
ATOM 2831 C CA . CYS B 1 121 ? 2.469 20.75 22.188 1 97.88 121 CYS B CA 1
ATOM 2832 C C . CYS B 1 121 ? 1.14 20.344 22.812 1 97.88 121 CYS B C 1
ATOM 2834 O O . CYS B 1 121 ? 0.816 20.766 23.922 1 97.88 121 CYS B O 1
ATOM 2836 N N . CYS B 1 122 ? 0.354 19.516 22.156 1 97.94 122 CYS B N 1
ATOM 2837 C CA . CYS B 1 122 ? -1.015 19.266 22.594 1 97.94 122 CYS B CA 1
ATOM 2838 C C . CYS B 1 122 ? -1.1 17.969 23.406 1 97.94 122 CYS B C 1
ATOM 2840 O O . CYS B 1 122 ? -2.02 17.797 24.203 1 97.94 122 CYS B O 1
ATOM 2842 N N . TYR B 1 123 ? -0.182 17.031 23.219 1 98.38 123 TYR B N 1
ATOM 2843 C CA . TYR B 1 123 ? -0.303 15.734 23.859 1 98.38 123 TYR B CA 1
ATOM 2844 C C . TYR B 1 123 ? 0.924 15.422 24.703 1 98.38 123 TYR B C 1
ATOM 2846 O O . TYR B 1 123 ? 0.832 14.711 25.703 1 98.38 123 TYR B O 1
ATOM 2854 N N . GLY B 1 124 ? 2.059 15.945 24.25 1 98.31 124 GLY B N 1
ATOM 2855 C CA . GLY B 1 124 ? 3.289 15.68 24.984 1 98.31 124 GLY B CA 1
ATOM 2856 C C . GLY B 1 124 ? 4.219 14.727 24.266 1 98.31 124 GLY B C 1
ATOM 2857 O O . GLY B 1 124 ? 3.965 14.352 23.125 1 98.31 124 GLY B O 1
ATOM 2858 N N . VAL B 1 125 ? 5.391 14.453 24.859 1 98.38 125 VAL B N 1
ATOM 2859 C CA . VAL B 1 125 ? 6.426 13.594 24.297 1 98.38 125 VAL B CA 1
ATOM 2860 C C . VAL B 1 125 ? 6.785 12.492 25.281 1 98.38 125 VAL B C 1
ATOM 2862 O O . VAL B 1 125 ? 6.574 12.641 26.484 1 98.38 125 VAL B O 1
ATOM 2865 N N . PRO B 1 126 ? 7.336 11.344 24.844 1 98.69 126 PRO B N 1
ATOM 2866 C CA . PRO B 1 126 ? 7.539 10.977 23.438 1 98.69 126 PRO B CA 1
ATOM 2867 C C . PRO B 1 126 ? 6.227 10.766 22.688 1 98.69 126 PRO B C 1
ATOM 2869 O O . PRO B 1 126 ? 5.195 10.492 23.312 1 98.69 126 PRO B O 1
ATOM 2872 N N . ALA B 1 127 ? 6.277 10.953 21.375 1 98.88 127 ALA B N 1
ATOM 2873 C CA . ALA B 1 127 ? 5.059 10.828 20.578 1 98.88 127 ALA B CA 1
ATOM 2874 C C . ALA B 1 127 ? 5.34 10.133 19.25 1 98.88 127 ALA B C 1
ATOM 2876 O O . ALA B 1 127 ? 6.441 10.234 18.703 1 98.88 127 ALA B O 1
ATOM 2877 N N . ILE B 1 128 ? 4.418 9.383 18.75 1 98.94 128 ILE B N 1
ATOM 2878 C CA . ILE B 1 128 ? 4.352 8.82 17.422 1 98.94 128 ILE B CA 1
ATOM 2879 C C . ILE B 1 128 ? 3.143 9.383 16.672 1 98.94 128 ILE B C 1
ATOM 2881 O O . ILE B 1 128 ? 2.01 9.281 17.156 1 98.94 128 ILE B O 1
ATOM 2885 N N . VAL B 1 129 ? 3.406 10.023 15.562 1 98.94 129 VAL B N 1
ATOM 2886 C CA . VAL B 1 129 ? 2.334 10.633 14.781 1 98.94 129 VAL B CA 1
ATOM 2887 C C . VAL B 1 129 ? 2.115 9.828 13.5 1 98.94 129 VAL B C 1
ATOM 2889 O O . VAL B 1 129 ? 3.061 9.586 12.742 1 98.94 129 VAL B O 1
ATOM 2892 N N . ILE B 1 130 ? 0.912 9.43 13.234 1 98.94 130 ILE B N 1
ATOM 2893 C CA . ILE B 1 130 ? 0.537 8.711 12.023 1 98.94 130 ILE B CA 1
ATOM 2894 C C . ILE B 1 130 ? -0.424 9.57 11.195 1 98.94 130 ILE B C 1
ATOM 2896 O O . ILE B 1 130 ? -1.551 9.836 11.625 1 98.94 130 ILE B O 1
ATOM 2900 N N . ASP B 1 131 ? -0.019 10.008 10.07 1 98.81 131 ASP B N 1
ATOM 2901 C CA . ASP B 1 131 ? -0.838 10.844 9.195 1 98.81 131 ASP B CA 1
ATOM 2902 C C . ASP B 1 131 ? -1.266 10.078 7.945 1 98.81 131 ASP B C 1
ATOM 2904 O O . ASP B 1 131 ? -0.454 9.844 7.051 1 98.81 131 ASP B O 1
ATOM 2908 N N . PHE B 1 132 ? -2.533 9.734 7.883 1 98.12 132 PHE B N 1
ATOM 2909 C CA . PHE B 1 132 ? -3.088 9.008 6.746 1 98.12 132 PHE B CA 1
ATOM 2910 C C . PHE B 1 132 ? -3.494 9.969 5.633 1 98.12 132 PHE B C 1
ATOM 2912 O O . PHE B 1 132 ? -4.637 10.43 5.59 1 98.12 132 PHE B O 1
ATOM 2919 N N . GLY B 1 133 ? -2.646 10.258 4.68 1 95.62 133 GLY B N 1
ATOM 2920 C CA . GLY B 1 133 ? -2.912 11.117 3.541 1 95.62 133 GLY B CA 1
ATOM 2921 C C . GLY B 1 133 ? -2.59 10.461 2.209 1 95.62 133 GLY B C 1
ATOM 2922 O O . GLY B 1 133 ? -2.873 9.281 2.008 1 95.62 133 GLY B O 1
ATOM 2923 N N . THR B 1 134 ? -2.061 11.344 1.252 1 95.38 134 THR B N 1
ATOM 2924 C CA . THR B 1 134 ? -1.557 10.812 -0.011 1 95.38 134 THR B CA 1
ATOM 2925 C C . THR B 1 134 ? -0.512 9.727 0.236 1 95.38 134 THR B C 1
ATOM 2927 O O . THR B 1 134 ? -0.49 8.711 -0.459 1 95.38 134 THR B O 1
ATOM 2930 N N . ALA B 1 135 ? 0.29 10.023 1.129 1 97.12 135 ALA B N 1
ATOM 2931 C CA . ALA B 1 135 ? 1.14 9.039 1.788 1 97.12 135 ALA B CA 1
ATOM 2932 C C . ALA B 1 135 ? 0.735 8.852 3.248 1 97.12 135 ALA B C 1
ATOM 2934 O O . ALA B 1 135 ? 0.146 9.75 3.854 1 97.12 135 ALA B O 1
ATOM 2935 N N . THR B 1 136 ? 0.898 7.703 3.773 1 98.44 136 THR B N 1
ATOM 2936 C CA . THR B 1 136 ? 0.843 7.527 5.219 1 98.44 136 THR B CA 1
ATOM 2937 C C . THR B 1 136 ? 2.221 7.734 5.844 1 98.44 136 THR B C 1
ATOM 2939 O O . THR B 1 136 ? 3.176 7.035 5.496 1 98.44 136 THR B O 1
ATOM 2942 N N . THR B 1 137 ? 2.328 8.703 6.695 1 98.56 137 THR B N 1
ATOM 2943 C CA . THR B 1 137 ? 3.619 8.992 7.312 1 98.56 137 THR B CA 1
ATOM 2944 C C . THR B 1 137 ? 3.572 8.719 8.812 1 98.56 137 THR B C 1
ATOM 2946 O O . THR B 1 137 ? 2.537 8.914 9.453 1 98.56 137 THR B O 1
ATOM 2949 N N . ILE B 1 138 ? 4.652 8.227 9.297 1 98.88 138 ILE B N 1
ATOM 2950 C CA . ILE B 1 138 ? 4.855 8.078 10.734 1 98.88 138 ILE B CA 1
ATOM 2951 C C . ILE B 1 138 ? 6.02 8.961 11.18 1 98.88 138 ILE B C 1
ATOM 2953 O O . ILE B 1 138 ? 7.125 8.859 10.648 1 98.88 138 ILE B O 1
ATOM 2957 N N . GLY B 1 139 ? 5.73 9.883 12.023 1 98.75 139 GLY B N 1
ATOM 2958 C CA . GLY B 1 139 ? 6.75 10.719 12.625 1 98.75 139 GLY B CA 1
ATOM 2959 C C . GLY B 1 139 ? 7.051 10.352 14.07 1 98.75 139 GLY B C 1
ATOM 2960 O O . GLY B 1 139 ? 6.145 9.992 14.82 1 98.75 139 GLY B O 1
ATOM 2961 N N . VAL B 1 140 ? 8.32 10.477 14.445 1 98.81 140 VAL B N 1
ATOM 2962 C CA . VAL B 1 140 ? 8.75 10.078 15.781 1 98.81 140 VAL B CA 1
ATOM 2963 C C . VAL B 1 140 ? 9.383 11.273 16.5 1 98.81 140 VAL B C 1
ATOM 2965 O O . VAL B 1 140 ? 10.352 11.867 16 1 98.81 140 VAL B O 1
ATOM 2968 N N . ILE B 1 141 ? 8.797 11.648 17.578 1 98.81 141 ILE B N 1
ATOM 2969 C CA . ILE B 1 141 ? 9.352 12.656 18.469 1 98.81 141 ILE B CA 1
ATOM 2970 C C . ILE B 1 141 ? 9.781 12.008 19.781 1 98.81 141 ILE B C 1
ATOM 2972 O O . ILE B 1 141 ? 8.969 11.375 20.469 1 98.81 141 ILE B O 1
ATOM 2976 N N . ASP B 1 142 ? 11 12.18 20.188 1 98.69 142 ASP B N 1
ATOM 2977 C CA . ASP B 1 142 ? 11.484 11.461 21.375 1 98.69 142 ASP B CA 1
ATOM 2978 C C . ASP B 1 142 ? 11.172 12.242 22.641 1 98.69 142 ASP B C 1
ATOM 2980 O O . ASP B 1 142 ? 10.5 13.273 22.609 1 98.69 142 ASP B O 1
ATOM 2984 N N . GLU B 1 143 ? 11.602 11.734 23.781 1 98.31 143 GLU B N 1
ATOM 2985 C CA . GLU B 1 143 ? 11.273 12.266 25.109 1 98.31 143 GLU B CA 1
ATOM 2986 C C . GLU B 1 143 ? 11.922 13.625 25.328 1 98.31 143 GLU B C 1
ATOM 2988 O O . GLU B 1 143 ? 11.531 14.359 26.25 1 98.31 143 GLU B O 1
ATOM 2993 N N . ASN B 1 144 ? 12.875 13.992 24.531 1 98.25 144 ASN B N 1
ATOM 2994 C CA . ASN B 1 144 ? 13.555 15.281 24.641 1 98.25 144 ASN B CA 1
ATOM 2995 C C . ASN B 1 144 ? 13.016 16.297 23.641 1 98.25 144 ASN B C 1
ATOM 2997 O O . ASN B 1 144 ? 13.664 17.297 23.359 1 98.25 144 ASN B O 1
ATOM 3001 N N . ARG B 1 145 ? 11.891 16.016 22.984 1 98.31 145 ARG B N 1
ATOM 3002 C CA . ARG B 1 145 ? 11.227 16.875 22.016 1 98.31 145 ARG B CA 1
ATOM 3003 C C . ARG B 1 145 ? 12.062 17.016 20.75 1 98.31 145 ARG B C 1
ATOM 3005 O O . ARG B 1 145 ? 12.164 18.109 20.188 1 98.31 145 ARG B O 1
ATOM 3012 N N . VAL B 1 146 ? 12.695 15.984 20.391 1 98.44 146 VAL B N 1
ATOM 3013 C CA . VAL B 1 146 ? 13.477 15.953 19.156 1 98.44 146 VAL B CA 1
ATOM 3014 C C . VAL B 1 146 ? 12.742 15.117 18.109 1 98.44 146 VAL B C 1
ATOM 3016 O O . VAL B 1 146 ? 12.391 13.961 18.344 1 98.44 146 VAL B O 1
ATOM 3019 N N . PHE B 1 147 ? 12.492 15.766 17 1 98.56 147 PHE B N 1
ATOM 3020 C CA . PHE B 1 147 ? 11.992 15.016 15.844 1 98.56 147 PHE B CA 1
ATOM 3021 C C . PHE B 1 147 ? 13.094 14.164 15.234 1 98.56 147 PHE B C 1
ATOM 3023 O O . PHE B 1 147 ? 14.07 14.695 14.688 1 98.56 147 PHE B O 1
ATOM 3030 N N . ARG B 1 148 ? 12.883 12.898 15.211 1 98.25 148 ARG B N 1
ATOM 3031 C CA . ARG B 1 148 ? 13.961 11.969 14.875 1 98.25 148 ARG B CA 1
ATOM 3032 C C . ARG B 1 148 ? 13.812 11.461 13.445 1 98.25 148 ARG B C 1
ATOM 3034 O O . ARG B 1 148 ? 14.695 10.766 12.938 1 98.25 148 ARG B O 1
ATOM 3041 N N . GLY B 1 149 ? 12.727 11.781 12.773 1 98.06 149 GLY B N 1
ATOM 3042 C CA . GLY B 1 149 ? 12.406 11.234 11.469 1 98.06 149 GLY B CA 1
ATOM 3043 C C . GLY B 1 149 ? 11.172 10.352 11.477 1 98.06 149 GLY B C 1
ATOM 3044 O O . GLY B 1 149 ? 10.211 10.625 12.195 1 98.06 149 GLY B O 1
ATOM 3045 N N . GLY B 1 150 ? 11.234 9.367 10.57 1 98.25 150 GLY B N 1
ATOM 3046 C CA . GLY B 1 150 ? 10.039 8.547 10.562 1 98.25 150 GLY B CA 1
ATOM 3047 C C . GLY B 1 150 ? 9.984 7.578 9.391 1 98.25 150 GLY B C 1
ATOM 3048 O O . GLY B 1 150 ? 11 7.004 9.008 1 98.25 150 GLY B O 1
ATOM 3049 N N . ILE B 1 151 ? 8.812 7.301 9.031 1 98.62 151 ILE B N 1
ATOM 3050 C CA . ILE B 1 151 ? 8.5 6.289 8.031 1 98.62 151 ILE B CA 1
ATOM 3051 C C . ILE B 1 151 ? 7.469 6.84 7.051 1 98.62 151 ILE B C 1
ATOM 3053 O O . ILE B 1 151 ? 6.531 7.535 7.445 1 98.62 151 ILE B O 1
ATOM 3057 N N . ILE B 1 152 ? 7.629 6.555 5.746 1 98.06 152 ILE B N 1
ATOM 3058 C CA . ILE B 1 152 ? 6.668 6.953 4.723 1 98.06 152 ILE B CA 1
ATOM 3059 C C . ILE B 1 152 ? 6.152 5.719 3.988 1 98.06 152 ILE B C 1
ATOM 3061 O O . ILE B 1 152 ? 6.938 4.922 3.469 1 98.06 152 ILE B O 1
ATOM 3065 N N . ILE B 1 153 ? 4.883 5.523 3.984 1 98.25 153 ILE B N 1
ATOM 3066 C CA . ILE B 1 153 ? 4.184 4.406 3.357 1 98.25 153 ILE B CA 1
ATOM 3067 C C . ILE B 1 153 ? 3.24 4.93 2.277 1 98.25 153 ILE B C 1
ATOM 3069 O O . ILE B 1 153 ? 2.65 6.004 2.426 1 98.25 153 ILE B O 1
ATOM 3073 N N . PRO B 1 154 ? 3.105 4.191 1.172 1 97.88 154 PRO B N 1
ATOM 3074 C CA . PRO B 1 154 ? 2.062 4.617 0.236 1 97.88 154 PRO B CA 1
ATOM 3075 C C . PRO B 1 154 ? 0.692 4.742 0.898 1 97.88 154 PRO B C 1
ATOM 3077 O O . PRO B 1 154 ? 0.317 3.9 1.718 1 97.88 154 PRO B O 1
ATOM 3080 N N . GLY B 1 155 ? -0.012 5.762 0.588 1 98 155 GLY B N 1
ATOM 3081 C CA . GLY B 1 155 ? -1.3 6.027 1.209 1 98 155 GLY B CA 1
ATOM 3082 C C . GLY B 1 155 ? -2.338 4.961 0.906 1 98 155 GLY B C 1
ATOM 3083 O O . GLY B 1 155 ? -2.305 4.34 -0.157 1 98 155 GLY B O 1
ATOM 3084 N N . VAL B 1 156 ? -3.281 4.844 1.754 1 97.94 156 VAL B N 1
ATOM 3085 C CA . VAL B 1 156 ? -4.32 3.824 1.656 1 97.94 156 VAL B CA 1
ATOM 3086 C C . VAL B 1 156 ? -5.086 3.99 0.344 1 97.94 156 VAL B C 1
ATOM 3088 O O . VAL B 1 156 ? -5.148 3.061 -0.465 1 97.94 156 VAL B O 1
ATOM 3091 N N . LYS B 1 157 ? -5.609 5.117 0.082 1 96.88 157 LYS B N 1
ATOM 3092 C CA . LYS B 1 157 ? -6.387 5.371 -1.127 1 96.88 157 LYS B CA 1
ATOM 3093 C C . LYS B 1 157 ? -5.492 5.383 -2.363 1 96.88 157 LYS B C 1
ATOM 3095 O O . LYS B 1 157 ? -5.891 4.902 -3.428 1 96.88 157 LYS B O 1
ATOM 3100 N N . THR B 1 158 ? -4.301 5.992 -2.166 1 96.75 158 THR B N 1
ATOM 3101 C CA . THR B 1 158 ? -3.334 6.02 -3.258 1 96.75 158 THR B CA 1
ATOM 3102 C C . THR B 1 158 ? -3.047 4.605 -3.76 1 96.75 158 THR B C 1
ATOM 3104 O O . THR B 1 158 ? -3.088 4.348 -4.965 1 96.75 158 THR B O 1
ATOM 3107 N N . SER B 1 159 ? -2.824 3.705 -2.873 1 97.44 159 SER B N 1
ATOM 3108 C CA . SER B 1 159 ? -2.49 2.324 -3.205 1 97.44 159 SER B CA 1
ATOM 3109 C C . SER B 1 159 ? -3.693 1.59 -3.791 1 97.44 159 SER B C 1
ATOM 3111 O O . SER B 1 159 ? -3.562 0.866 -4.781 1 97.44 159 SER B O 1
ATOM 3113 N N . MET B 1 160 ? -4.816 1.745 -3.172 1 96.56 160 MET B N 1
ATOM 3114 C CA . MET B 1 160 ? -6.023 1.059 -3.625 1 96.56 160 MET B CA 1
ATOM 3115 C C . MET B 1 160 ? -6.41 1.508 -5.031 1 96.56 160 MET B C 1
ATOM 3117 O O . MET B 1 160 ? -6.773 0.684 -5.871 1 96.56 160 MET B O 1
ATOM 3121 N N . ASN B 1 161 ? -6.344 2.805 -5.273 1 95.88 161 ASN B N 1
ATOM 3122 C CA . ASN B 1 161 ? -6.656 3.334 -6.598 1 95.88 161 ASN B CA 1
ATOM 3123 C C . ASN B 1 161 ? -5.688 2.811 -7.652 1 95.88 161 ASN B C 1
ATOM 3125 O O . ASN B 1 161 ? -6.094 2.512 -8.781 1 95.88 161 ASN B O 1
ATOM 3129 N N . ALA B 1 162 ? -4.453 2.732 -7.273 1 95.81 162 ALA B N 1
ATOM 3130 C CA . ALA B 1 162 ? -3.443 2.211 -8.188 1 95.81 162 ALA B CA 1
ATOM 3131 C C . ALA B 1 162 ? -3.725 0.754 -8.547 1 95.81 162 ALA B C 1
ATOM 3133 O O . ALA B 1 162 ? -3.6 0.357 -9.703 1 95.81 162 ALA B O 1
ATOM 3134 N N . LEU B 1 163 ? -4.105 -0.035 -7.543 1 95.69 163 LEU B N 1
ATOM 3135 C CA . LEU B 1 163 ? -4.418 -1.442 -7.766 1 95.69 163 LEU B CA 1
ATOM 3136 C C . LEU B 1 163 ? -5.609 -1.592 -8.703 1 95.69 163 LEU B C 1
ATOM 3138 O O . LEU B 1 163 ? -5.551 -2.363 -9.664 1 95.69 163 LEU B O 1
ATOM 3142 N N . SER B 1 164 ? -6.629 -0.841 -8.469 1 94.62 164 SER B N 1
ATOM 3143 C CA . SER B 1 164 ? -7.84 -0.919 -9.281 1 94.62 164 SER B CA 1
ATOM 3144 C C . SER B 1 164 ? -7.578 -0.474 -10.711 1 94.62 164 SER B C 1
ATOM 3146 O O . SER B 1 164 ? -8.18 -0.999 -11.648 1 94.62 164 SER B O 1
ATOM 3148 N N . ALA B 1 165 ? -6.719 0.465 -10.859 1 92.25 165 ALA B N 1
ATOM 3149 C CA . ALA B 1 165 ? -6.391 0.986 -12.188 1 92.25 165 ALA B CA 1
ATOM 3150 C C . ALA B 1 165 ? -5.551 -0.012 -12.977 1 92.25 165 ALA B C 1
ATOM 3152 O O . ALA B 1 165 ? -5.629 -0.067 -14.203 1 92.25 165 ALA B O 1
ATOM 3153 N N . ARG B 1 166 ? -4.785 -0.865 -12.359 1 90.25 166 ARG B N 1
ATOM 3154 C CA . ARG B 1 166 ? -3.795 -1.703 -13.023 1 90.25 166 ARG B CA 1
ATOM 3155 C C . ARG B 1 166 ? -4.34 -3.107 -13.273 1 90.25 166 ARG B C 1
ATOM 3157 O O . ARG B 1 166 ? -3.963 -3.766 -14.242 1 90.25 166 ARG B O 1
ATOM 3164 N N . ALA B 1 167 ? -5.148 -3.521 -12.375 1 87.25 167 ALA B N 1
ATOM 3165 C CA . ALA B 1 167 ? -5.574 -4.918 -12.438 1 87.25 167 ALA B CA 1
ATOM 3166 C C . ALA B 1 167 ? -6.902 -5.051 -13.18 1 87.25 167 ALA B C 1
ATOM 3168 O O . ALA B 1 167 ? -7.922 -4.512 -12.734 1 87.25 167 ALA B O 1
ATOM 3169 N N . SER B 1 168 ? -6.953 -5.828 -14.281 1 83.94 168 SER B N 1
ATOM 3170 C CA . SER B 1 168 ? -8.109 -5.988 -15.156 1 83.94 168 SER B CA 1
ATOM 3171 C C . SER B 1 168 ? -9.305 -6.539 -14.391 1 83.94 168 SER B C 1
ATOM 3173 O O . SER B 1 168 ? -10.453 -6.258 -14.75 1 83.94 168 SER B O 1
ATOM 3175 N N . GLN B 1 169 ? -9.078 -7.254 -13.359 1 84.12 169 GLN B N 1
ATOM 3176 C CA . GLN B 1 169 ? -10.188 -7.969 -12.742 1 84.12 169 GLN B CA 1
ATOM 3177 C C . GLN B 1 169 ? -10.453 -7.453 -11.328 1 84.12 169 GLN B C 1
ATOM 3179 O O . GLN B 1 169 ? -11.125 -8.117 -10.531 1 84.12 169 GLN B O 1
ATOM 3184 N N . LEU B 1 170 ? -9.906 -6.34 -10.969 1 86.88 170 LEU B N 1
ATOM 3185 C CA . LEU B 1 170 ? -10.109 -5.789 -9.633 1 86.88 170 LEU B CA 1
ATOM 3186 C C . LEU B 1 170 ? -10.766 -4.414 -9.703 1 86.88 170 LEU B C 1
ATOM 3188 O O . LEU B 1 170 ? -10.172 -3.467 -10.219 1 86.88 170 LEU B O 1
ATOM 3192 N N . PRO B 1 171 ? -11.938 -4.25 -9.125 1 87 171 PRO B N 1
ATOM 3193 C CA . PRO B 1 171 ? -12.703 -3.002 -9.203 1 87 171 PRO B CA 1
ATOM 3194 C C . PRO B 1 171 ? -12.328 -2.008 -8.109 1 87 171 PRO B C 1
ATOM 3196 O O . PRO B 1 171 ? -11.617 -2.363 -7.164 1 87 171 PRO B O 1
ATOM 3199 N N . ALA B 1 172 ? -12.781 -0.788 -8.344 1 89 172 ALA B N 1
ATOM 3200 C CA . ALA B 1 172 ? -12.773 0.147 -7.219 1 89 172 ALA B CA 1
ATOM 3201 C C . ALA B 1 172 ? -13.711 -0.329 -6.109 1 89 172 ALA B C 1
ATOM 3203 O O . ALA B 1 172 ? -14.766 -0.898 -6.379 1 89 172 ALA B O 1
ATOM 3204 N N . ILE B 1 173 ? -13.258 -0.11 -4.906 1 90.12 173 ILE B N 1
ATOM 3205 C CA . ILE B 1 173 ? -14.07 -0.604 -3.795 1 90.12 173 ILE B CA 1
ATOM 3206 C C . ILE B 1 173 ? -14.219 0.491 -2.742 1 90.12 173 ILE B C 1
ATOM 3208 O O . ILE B 1 173 ? -13.461 1.46 -2.73 1 90.12 173 ILE B O 1
ATOM 3212 N N . THR B 1 174 ? -15.234 0.313 -1.895 1 92.81 174 THR B N 1
ATOM 3213 C CA . THR B 1 174 ? -15.32 1.099 -0.668 1 92.81 174 THR B CA 1
ATOM 3214 C C . THR B 1 174 ? -14.32 0.589 0.37 1 92.81 174 THR B C 1
ATOM 3216 O O . THR B 1 174 ? -14.125 -0.62 0.51 1 92.81 174 THR B O 1
ATOM 3219 N N . ILE B 1 175 ? -13.742 1.456 1.083 1 95.12 175 ILE B N 1
ATOM 3220 C CA . ILE B 1 175 ? -12.781 1.072 2.107 1 95.12 175 ILE B CA 1
ATOM 3221 C C . ILE B 1 175 ? -13.484 0.931 3.455 1 95.12 175 ILE B C 1
ATOM 3223 O O . ILE B 1 175 ? -13.68 1.919 4.168 1 95.12 175 ILE B O 1
ATOM 3227 N N . GLU B 1 176 ? -13.805 -0.226 3.748 1 94.94 176 GLU B N 1
ATOM 3228 C CA . GLU B 1 176 ? -14.461 -0.561 5.012 1 94.94 176 GLU B CA 1
ATOM 3229 C C . GLU B 1 176 ? -14.102 -1.974 5.461 1 94.94 176 GLU B C 1
ATOM 3231 O O . GLU B 1 176 ? -13.742 -2.82 4.637 1 94.94 176 GLU B O 1
ATOM 3236 N N . LYS B 1 177 ? -14.18 -2.184 6.809 1 93.56 177 LYS B N 1
ATOM 3237 C CA . LYS B 1 177 ? -13.836 -3.498 7.348 1 93.56 177 LYS B CA 1
ATOM 3238 C C . LYS B 1 177 ? -14.805 -4.566 6.84 1 93.56 177 LYS B C 1
ATOM 3240 O O . LYS B 1 177 ? -16.016 -4.41 6.945 1 93.56 177 LYS B O 1
ATOM 3245 N N . PRO B 1 178 ? -14.234 -5.652 6.297 1 94.56 178 PRO B N 1
ATOM 3246 C CA . PRO B 1 178 ? -15.109 -6.734 5.84 1 94.56 178 PRO B CA 1
ATOM 3247 C C . PRO B 1 178 ? -15.648 -7.582 6.992 1 94.56 178 PRO B C 1
ATOM 3249 O O . PRO B 1 178 ? -15.156 -7.48 8.117 1 94.56 178 PRO B O 1
ATOM 3252 N N . GLN B 1 179 ? -16.656 -8.297 6.699 1 92.81 179 GLN B N 1
ATOM 3253 C CA . GLN B 1 179 ? -17.25 -9.188 7.684 1 92.81 179 GLN B CA 1
ATOM 3254 C C . GLN B 1 179 ? -16.266 -10.273 8.125 1 92.81 179 GLN B C 1
ATOM 3256 O O . GLN B 1 179 ? -16.234 -10.656 9.297 1 92.81 179 GLN B O 1
ATOM 3261 N N . HIS B 1 180 ? -15.492 -10.75 7.168 1 94.5 180 HIS B N 1
ATOM 3262 C CA . HIS B 1 180 ? -14.555 -11.828 7.438 1 94.5 180 HIS B CA 1
ATOM 3263 C C . HIS B 1 180 ? -13.125 -11.414 7.09 1 94.5 180 HIS B C 1
ATOM 3265 O O . HIS B 1 180 ? -12.898 -10.727 6.094 1 94.5 180 HIS B O 1
ATOM 3271 N N . LEU B 1 181 ? -12.18 -11.891 7.965 1 97.5 181 LEU B N 1
ATOM 3272 C CA . LEU B 1 181 ? -10.766 -11.688 7.668 1 97.5 181 LEU B CA 1
ATOM 3273 C C . LEU B 1 181 ? -10.391 -12.359 6.352 1 97.5 181 LEU B C 1
ATOM 3275 O O . LEU B 1 181 ? -9.773 -11.727 5.484 1 97.5 181 LEU B O 1
A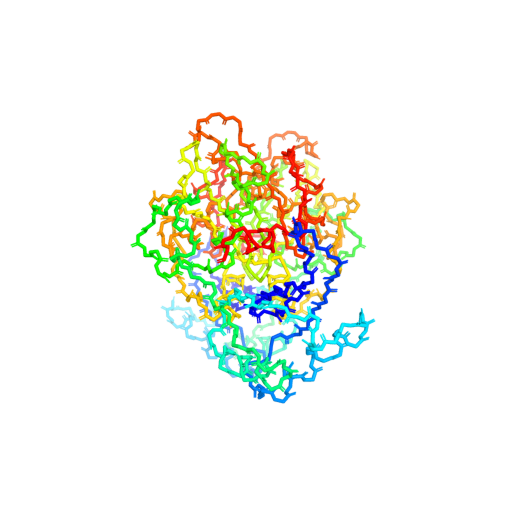TOM 3279 N N . ILE B 1 182 ? -10.773 -13.648 6.305 1 98.5 182 ILE B N 1
ATOM 3280 C CA . ILE B 1 182 ? -10.586 -14.391 5.059 1 98.5 182 ILE B CA 1
ATOM 3281 C C . ILE B 1 182 ? -11.734 -14.094 4.102 1 98.5 182 ILE B C 1
ATOM 3283 O O . ILE B 1 182 ? -12.852 -14.586 4.289 1 98.5 182 ILE B O 1
ATOM 3287 N N . GLY B 1 183 ? -11.414 -13.281 3.07 1 97.62 183 GLY B N 1
ATOM 3288 C CA . GLY B 1 183 ? -12.445 -12.945 2.1 1 97.62 183 GLY B CA 1
ATOM 3289 C C . GLY B 1 183 ? -12.867 -14.125 1.247 1 97.62 183 GLY B C 1
ATOM 3290 O O . GLY B 1 183 ? -12.039 -14.945 0.859 1 97.62 183 GLY B O 1
ATOM 3291 N N . ARG B 1 184 ? -14.164 -14.133 0.876 1 96.5 184 ARG B N 1
ATOM 3292 C CA . ARG B 1 184 ? -14.703 -15.211 0.059 1 96.5 184 ARG B CA 1
ATOM 3293 C C . ARG B 1 184 ? -15.125 -14.695 -1.315 1 96.5 184 ARG B C 1
ATOM 3295 O O . ARG B 1 184 ? -15.672 -15.453 -2.125 1 96.5 184 ARG B O 1
ATOM 3302 N N . ASN B 1 185 ? -14.938 -13.43 -1.548 1 94.94 185 ASN B N 1
ATOM 3303 C CA . ASN B 1 185 ? -15.086 -12.758 -2.834 1 94.94 185 ASN B CA 1
ATOM 3304 C C . ASN B 1 185 ? -14.086 -11.617 -2.986 1 94.94 185 ASN B C 1
ATOM 3306 O O . ASN B 1 185 ? -13.414 -11.242 -2.023 1 94.94 185 ASN B O 1
ATOM 3310 N N . THR B 1 186 ? -14 -11.117 -4.195 1 93.69 186 THR B N 1
ATOM 3311 C CA . THR B 1 186 ? -12.969 -10.141 -4.527 1 93.69 186 THR B CA 1
ATOM 3312 C C . THR B 1 186 ? -13.078 -8.914 -3.629 1 93.69 186 THR B C 1
ATOM 3314 O O . THR B 1 186 ? -12.078 -8.438 -3.092 1 93.69 186 THR B O 1
ATOM 3317 N N . LEU B 1 187 ? -14.289 -8.414 -3.436 1 94.44 187 LEU B N 1
ATOM 3318 C CA . LEU B 1 187 ? -14.523 -7.223 -2.623 1 94.44 187 LEU B CA 1
ATOM 3319 C C . LEU B 1 187 ? -14.023 -7.438 -1.197 1 94.44 187 LEU B C 1
ATOM 3321 O O . LEU B 1 187 ? -13.273 -6.613 -0.669 1 94.44 187 LEU B O 1
ATOM 3325 N N . GLU B 1 188 ? -14.391 -8.539 -0.597 1 96.38 188 GLU B N 1
ATOM 3326 C CA . GLU B 1 188 ? -14 -8.828 0.781 1 96.38 188 GLU B CA 1
ATOM 3327 C C . GLU B 1 188 ? -12.492 -9.039 0.898 1 96.38 188 GLU B C 1
ATOM 3329 O O . GLU B 1 188 ? -11.883 -8.641 1.891 1 96.38 188 GLU B O 1
ATOM 3334 N N . CYS B 1 189 ? -11.945 -9.703 -0.074 1 97.56 189 CYS B N 1
ATOM 3335 C CA . CYS B 1 189 ? -10.5 -9.898 -0.072 1 97.56 189 CYS B CA 1
ATOM 3336 C C . CYS B 1 189 ? -9.766 -8.562 -0.058 1 97.56 189 CYS B C 1
ATOM 3338 O O . CYS B 1 189 ? -8.82 -8.383 0.705 1 97.56 189 CYS B O 1
ATOM 3340 N N . MET B 1 190 ? -10.211 -7.648 -0.908 1 97.19 190 MET B N 1
ATOM 3341 C CA . MET B 1 190 ? -9.57 -6.344 -1.029 1 97.19 190 MET B CA 1
ATOM 3342 C C . MET B 1 190 ? -9.789 -5.508 0.228 1 97.19 190 MET B C 1
ATOM 3344 O O . MET B 1 190 ? -8.867 -4.852 0.711 1 97.19 190 MET B O 1
ATOM 3348 N N . GLN B 1 191 ? -10.992 -5.566 0.746 1 97.75 191 GLN B N 1
ATOM 3349 C CA . GLN B 1 191 ? -11.289 -4.84 1.974 1 97.75 191 GLN B CA 1
ATOM 3350 C C . GLN B 1 191 ? -10.461 -5.363 3.141 1 97.75 191 GLN B C 1
ATOM 3352 O O . GLN B 1 191 ? -9.984 -4.586 3.969 1 97.75 191 GLN B O 1
ATOM 3357 N N . SER B 1 192 ? -10.289 -6.664 3.234 1 98.19 192 SER B N 1
ATOM 3358 C CA . SER B 1 192 ? -9.453 -7.262 4.27 1 98.19 192 SER B CA 1
ATOM 3359 C C . SER B 1 192 ? -8.008 -6.793 4.145 1 98.19 192 SER B C 1
ATOM 3361 O O . SER B 1 192 ? -7.371 -6.453 5.145 1 98.19 192 SER B O 1
ATOM 3363 N N . GLY B 1 193 ? -7.551 -6.762 2.936 1 98.31 193 GLY B N 1
ATOM 3364 C CA . GLY B 1 193 ? -6.184 -6.316 2.701 1 98.31 193 GLY B CA 1
ATOM 3365 C C . GLY B 1 193 ? -5.953 -4.867 3.088 1 98.31 193 GLY B C 1
ATOM 3366 O O . GLY B 1 193 ? -4.953 -4.543 3.73 1 98.31 193 GLY B O 1
ATOM 3367 N N . ILE B 1 194 ? -6.855 -4.055 2.691 1 97.38 194 ILE B N 1
ATOM 3368 C CA . ILE B 1 194 ? -6.641 -2.623 2.867 1 97.38 194 ILE B CA 1
ATOM 3369 C C . ILE B 1 194 ? -6.867 -2.244 4.328 1 97.38 194 ILE B C 1
ATOM 3371 O O . ILE B 1 194 ? -6.082 -1.492 4.91 1 97.38 194 ILE B O 1
ATOM 3375 N N . VAL B 1 195 ? -7.922 -2.787 4.957 1 98.12 195 VAL B N 1
ATOM 3376 C CA . VAL B 1 195 ? -8.25 -2.352 6.309 1 98.12 195 VAL B CA 1
ATOM 3377 C C . VAL B 1 195 ? -7.445 -3.158 7.324 1 98.12 195 VAL B C 1
ATOM 3379 O O . VAL B 1 195 ? -6.637 -2.598 8.07 1 98.12 195 VAL B O 1
ATOM 3382 N N . ASN B 1 196 ? -7.582 -4.523 7.328 1 98.5 196 ASN B N 1
ATOM 3383 C CA . ASN B 1 196 ? -6.848 -5.355 8.273 1 98.5 196 ASN B CA 1
ATOM 3384 C C . ASN B 1 196 ? -5.344 -5.312 8.008 1 98.5 196 ASN B C 1
ATOM 3386 O O . ASN B 1 196 ? -4.543 -5.309 8.938 1 98.5 196 ASN B O 1
ATOM 3390 N N . GLY B 1 197 ? -5.012 -5.297 6.762 1 98.62 197 GLY B N 1
ATOM 3391 C CA . GLY B 1 197 ? -3.602 -5.238 6.406 1 98.62 197 GLY B CA 1
ATOM 3392 C C . GLY B 1 197 ? -2.93 -3.953 6.848 1 98.62 197 GLY B C 1
ATOM 3393 O O . GLY B 1 197 ? -1.845 -3.982 7.43 1 98.62 197 GLY B O 1
ATOM 3394 N N . THR B 1 198 ? -3.574 -2.826 6.555 1 98.69 198 THR B N 1
ATOM 3395 C CA . THR B 1 198 ? -3.004 -1.542 6.949 1 98.69 198 THR B CA 1
ATOM 3396 C C . THR B 1 198 ? -2.924 -1.428 8.469 1 98.69 198 THR B C 1
ATOM 3398 O O . THR B 1 198 ? -1.926 -0.948 9.008 1 98.69 198 THR B O 1
ATOM 3401 N N . ALA B 1 199 ? -3.984 -1.858 9.133 1 98.75 199 ALA B N 1
ATOM 3402 C CA . ALA B 1 199 ? -3.971 -1.835 10.594 1 98.75 199 ALA B CA 1
ATOM 3403 C C . ALA B 1 199 ? -2.832 -2.691 11.148 1 98.75 199 ALA B C 1
ATOM 3405 O O . ALA B 1 199 ? -2.133 -2.279 12.07 1 98.75 199 ALA B O 1
ATOM 3406 N N . ALA B 1 200 ? -2.635 -3.865 10.578 1 98.75 200 ALA B N 1
ATOM 3407 C CA . ALA B 1 200 ? -1.548 -4.75 10.984 1 98.75 200 ALA B CA 1
ATOM 3408 C C . ALA B 1 200 ? -0.189 -4.098 10.742 1 98.75 200 ALA B C 1
ATOM 3410 O O . ALA B 1 200 ? 0.721 -4.227 11.57 1 98.75 200 ALA B O 1
ATOM 3411 N N . MET B 1 201 ? -0.065 -3.441 9.633 1 98.81 201 MET B N 1
ATOM 3412 C CA . MET B 1 201 ? 1.16 -2.721 9.297 1 98.81 201 MET B CA 1
ATOM 3413 C C . MET B 1 201 ? 1.474 -1.661 10.352 1 98.81 201 MET B C 1
ATOM 3415 O O . MET B 1 201 ? 2.59 -1.604 10.867 1 98.81 201 MET B O 1
ATOM 3419 N N . ILE B 1 202 ? 0.473 -0.852 10.672 1 98.88 202 ILE B N 1
ATOM 3420 C CA . ILE B 1 202 ? 0.64 0.239 11.625 1 98.88 202 ILE B CA 1
ATOM 3421 C C . ILE B 1 202 ? 0.997 -0.326 13 1 98.88 202 ILE B C 1
ATOM 3423 O O . ILE B 1 202 ? 1.945 0.134 13.633 1 98.88 202 ILE B O 1
ATOM 3427 N N . ASP B 1 203 ? 0.274 -1.374 13.422 1 98.81 203 ASP B N 1
ATOM 3428 C CA . ASP B 1 203 ? 0.552 -1.998 14.711 1 98.81 203 ASP B CA 1
ATOM 3429 C C . ASP B 1 203 ? 1.971 -2.561 14.758 1 98.81 203 ASP B C 1
ATOM 3431 O O . ASP B 1 203 ? 2.678 -2.396 15.758 1 98.81 203 ASP B O 1
ATOM 3435 N N . GLY B 1 204 ? 2.369 -3.248 13.711 1 98.69 204 GLY B N 1
ATOM 3436 C CA . GLY B 1 204 ? 3.713 -3.801 13.648 1 98.69 204 GLY B CA 1
ATOM 3437 C C . GLY B 1 204 ? 4.797 -2.742 13.711 1 98.69 204 GLY B C 1
ATOM 3438 O O . GLY B 1 204 ? 5.805 -2.916 14.398 1 98.69 204 GLY B O 1
ATOM 3439 N N . LEU B 1 205 ? 4.602 -1.666 12.992 1 98.75 205 LEU B N 1
ATOM 3440 C CA . LEU B 1 205 ? 5.582 -0.586 12.969 1 98.75 205 LEU B CA 1
ATOM 3441 C C . LEU B 1 205 ? 5.656 0.109 14.328 1 98.75 205 LEU B C 1
ATOM 3443 O O . LEU B 1 205 ? 6.746 0.422 14.805 1 98.75 205 LEU B O 1
ATOM 3447 N N . ILE B 1 206 ? 4.449 0.372 14.945 1 98.75 206 ILE B N 1
ATOM 3448 C CA . ILE B 1 206 ? 4.445 0.957 16.281 1 98.75 206 ILE B CA 1
ATOM 3449 C C . ILE B 1 206 ? 5.242 0.068 17.234 1 98.75 206 ILE B C 1
ATOM 3451 O O . ILE B 1 206 ? 6.086 0.557 17.984 1 98.75 206 ILE B O 1
ATOM 3455 N N . HIS B 1 207 ? 5.004 -1.223 17.125 1 98.19 207 HIS B N 1
ATOM 3456 C CA . HIS B 1 207 ? 5.703 -2.17 18 1 98.19 207 HIS B CA 1
ATOM 3457 C C . HIS B 1 207 ? 7.215 -2.066 17.828 1 98.19 207 HIS B C 1
ATOM 3459 O O . HIS B 1 207 ? 7.961 -2.137 18.797 1 98.19 207 HIS B O 1
ATOM 3465 N N . GLN B 1 208 ? 7.668 -1.892 16.656 1 98 208 GLN B N 1
ATOM 3466 C CA . GLN B 1 208 ? 9.094 -1.795 16.359 1 98 208 GLN B CA 1
ATOM 3467 C C . GLN B 1 208 ? 9.672 -0.467 16.844 1 98 208 GLN B C 1
ATOM 3469 O O . GLN B 1 208 ? 10.859 -0.373 17.141 1 98 208 GLN B O 1
ATOM 3474 N N . LEU B 1 209 ? 8.828 0.541 16.953 1 98.69 209 LEU B N 1
ATOM 3475 C CA . LEU B 1 209 ? 9.281 1.884 17.297 1 98.69 209 LEU B CA 1
ATOM 3476 C C . LEU B 1 209 ? 9.383 2.055 18.812 1 98.69 209 LEU B C 1
ATOM 3478 O O . LEU B 1 209 ? 10.18 2.859 19.297 1 98.69 209 LEU B O 1
ATOM 3482 N N . LEU B 1 210 ? 8.617 1.272 19.562 1 98.25 210 LEU B N 1
ATOM 3483 C CA . LEU B 1 210 ? 8.477 1.455 21 1 98.25 210 LEU B CA 1
ATOM 3484 C C . LEU B 1 210 ? 9.836 1.378 21.688 1 98.25 210 LEU B C 1
ATOM 3486 O O . LEU B 1 210 ? 10.172 2.236 22.516 1 98.25 210 LEU B O 1
ATOM 3490 N N . PRO B 1 211 ? 10.695 0.406 21.281 1 97.56 211 PRO B N 1
ATOM 3491 C CA . PRO B 1 211 ? 11.977 0.278 21.969 1 97.56 211 PRO B CA 1
ATOM 3492 C C . PRO B 1 211 ? 12.93 1.438 21.672 1 97.56 211 PRO B C 1
ATOM 3494 O O . PRO B 1 211 ? 13.938 1.607 22.375 1 97.56 211 PRO B O 1
ATOM 3497 N N . THR B 1 212 ? 12.648 2.246 20.672 1 97.25 212 THR B N 1
ATOM 3498 C CA . THR B 1 212 ? 13.523 3.352 20.297 1 97.25 212 THR B CA 1
ATOM 3499 C C . THR B 1 212 ? 13.234 4.578 21.156 1 97.25 212 THR B C 1
ATOM 3501 O O . THR B 1 212 ? 13.961 5.574 21.094 1 97.25 212 THR B O 1
ATOM 3504 N N . LEU B 1 213 ? 12.195 4.527 21.953 1 97.94 213 LEU B N 1
ATOM 3505 C CA . LEU B 1 213 ? 11.758 5.648 22.781 1 97.94 213 LEU B CA 1
ATOM 3506 C C . LEU B 1 213 ? 11.867 5.309 24.266 1 97.94 213 LEU B C 1
ATOM 3508 O O . LEU B 1 213 ? 11.812 4.137 24.641 1 97.94 213 LEU B O 1
ATOM 3512 N N . ASN B 1 214 ? 12.109 6.324 25.062 1 97.06 214 ASN B N 1
ATOM 3513 C CA . ASN B 1 214 ? 12.047 6.176 26.516 1 97.06 214 ASN B CA 1
ATOM 3514 C C . ASN B 1 214 ? 10.703 6.629 27.062 1 97.06 214 ASN B C 1
ATOM 3516 O O . ASN B 1 214 ? 10.328 7.797 26.922 1 97.06 214 ASN B O 1
ATOM 3520 N N . GLY B 1 215 ? 9.984 5.699 27.656 1 95.06 215 GLY B N 1
ATOM 3521 C CA . GLY B 1 215 ? 8.648 5.988 28.156 1 95.06 215 GLY B CA 1
ATOM 3522 C C . GLY B 1 215 ? 7.547 5.566 27.203 1 95.06 215 GLY B C 1
ATOM 3523 O O . GLY B 1 215 ? 7.816 5.148 26.078 1 95.06 215 GLY B O 1
ATOM 3524 N N . GLU B 1 216 ? 6.32 5.672 27.719 1 96.69 216 GLU B N 1
ATOM 3525 C CA . GLU B 1 216 ? 5.16 5.34 26.891 1 96.69 216 GLU B CA 1
ATOM 3526 C C . GLU B 1 216 ? 4.785 6.496 25.969 1 96.69 216 GLU B C 1
ATOM 3528 O O . GLU B 1 216 ? 4.441 7.582 26.438 1 96.69 216 GLU B O 1
ATOM 3533 N N . PRO B 1 217 ? 4.828 6.289 24.688 1 98.56 217 PRO B N 1
ATOM 3534 C CA . PRO B 1 217 ? 4.559 7.41 23.781 1 98.56 217 PRO B CA 1
ATOM 3535 C C . PRO B 1 217 ? 3.064 7.699 23.625 1 98.56 217 PRO B C 1
ATOM 3537 O O . PRO B 1 217 ? 2.238 6.793 23.781 1 98.56 217 PRO B O 1
ATOM 3540 N N . HIS B 1 218 ? 2.762 8.945 23.375 1 98.75 218 HIS B N 1
ATOM 3541 C CA . HIS B 1 218 ? 1.466 9.312 22.812 1 98.75 218 HIS B CA 1
ATOM 3542 C C . HIS B 1 218 ? 1.385 8.945 21.328 1 98.75 218 HIS B C 1
ATOM 3544 O O . HIS B 1 218 ? 2.193 9.414 20.531 1 98.75 218 HIS B O 1
ATOM 3550 N N . ILE B 1 219 ? 0.462 8.094 21 1 98.88 219 ILE B N 1
ATOM 3551 C CA . ILE B 1 219 ? 0.275 7.715 19.609 1 98.88 219 ILE B CA 1
ATOM 3552 C C . ILE B 1 219 ? -0.947 8.43 19.031 1 98.88 219 ILE B C 1
ATOM 3554 O O . ILE B 1 219 ? -2.072 8.211 19.484 1 98.88 219 ILE B O 1
ATOM 3558 N N . ILE B 1 220 ? -0.731 9.328 18.047 1 98.94 220 ILE B N 1
ATOM 3559 C CA . ILE B 1 220 ? -1.782 10.188 17.516 1 98.94 220 ILE B CA 1
ATOM 3560 C C . ILE B 1 220 ? -1.922 9.945 16.016 1 98.94 220 ILE B C 1
ATOM 3562 O O . ILE B 1 220 ? -0.923 9.875 15.289 1 98.94 220 ILE B O 1
ATOM 3566 N N . ALA B 1 221 ? -3.115 9.75 15.547 1 98.88 221 ALA B N 1
ATOM 3567 C CA . ALA B 1 221 ? -3.395 9.602 14.125 1 98.88 221 ALA B CA 1
ATOM 3568 C C . ALA B 1 221 ? -4.191 10.789 13.594 1 98.88 221 ALA B C 1
ATOM 3570 O O . ALA B 1 221 ? -5.016 11.359 14.312 1 98.88 221 ALA B O 1
ATOM 3571 N N . THR B 1 222 ? -3.926 11.125 12.422 1 98.5 222 THR B N 1
ATOM 3572 C CA . THR B 1 222 ? -4.637 12.164 11.688 1 98.5 222 THR B CA 1
ATOM 3573 C C . THR B 1 222 ? -4.723 11.812 10.203 1 98.5 222 THR B C 1
ATOM 3575 O O . THR B 1 222 ? -4.367 10.703 9.805 1 98.5 222 THR B O 1
ATOM 3578 N N . GLY B 1 223 ? -5.336 12.656 9.398 1 97 223 GLY B N 1
ATOM 3579 C CA . GLY B 1 223 ? -5.492 12.383 7.98 1 97 223 GLY B CA 1
ATOM 3580 C C . GLY B 1 223 ? -6.824 11.742 7.641 1 97 223 GLY B C 1
ATOM 3581 O O . GLY B 1 223 ? -7.566 11.336 8.539 1 97 223 GLY B O 1
ATOM 3582 N N . GLY B 1 224 ? -7.121 11.617 6.414 1 95.12 224 GLY B N 1
ATOM 3583 C CA . GLY B 1 224 ? -8.438 11.258 5.902 1 95.12 224 GLY B CA 1
ATOM 3584 C C . GLY B 1 224 ? -8.852 9.844 6.258 1 95.12 224 GLY B C 1
ATOM 3585 O O . GLY B 1 224 ? -10.039 9.562 6.418 1 95.12 224 GLY B O 1
ATOM 3586 N N . MET B 1 225 ? -7.879 8.938 6.391 1 96.56 225 MET B N 1
ATOM 3587 C CA . MET B 1 225 ? -8.203 7.523 6.594 1 96.56 225 MET B CA 1
ATOM 3588 C C . MET B 1 225 ? -7.969 7.117 8.047 1 96.56 225 MET B C 1
ATOM 3590 O O . MET B 1 225 ? -8.07 5.938 8.383 1 96.56 225 MET B O 1
ATOM 3594 N N . SER B 1 226 ? -7.668 8.078 8.898 1 98 226 SER B N 1
ATOM 3595 C CA . SER B 1 226 ? -7.293 7.781 10.281 1 98 226 SER B CA 1
ATOM 3596 C C . SER B 1 226 ? -8.414 7.062 11.016 1 98 226 SER B C 1
ATOM 3598 O O . SER B 1 226 ? -8.188 6.043 11.672 1 98 226 SER B O 1
ATOM 3600 N N . ARG B 1 227 ? -9.648 7.512 10.836 1 96.44 227 ARG B N 1
ATOM 3601 C CA . ARG B 1 227 ? -10.773 6.906 11.539 1 96.44 227 ARG B CA 1
ATOM 3602 C C . ARG B 1 227 ? -11.047 5.492 11.031 1 96.44 227 ARG B C 1
ATOM 3604 O O . ARG B 1 227 ? -11.328 4.586 11.82 1 96.44 227 ARG B O 1
ATOM 3611 N N . THR B 1 228 ? -10.922 5.34 9.766 1 96.94 228 THR B N 1
ATOM 3612 C CA . THR B 1 228 ? -11.242 4.07 9.117 1 96.94 228 THR B CA 1
ATOM 3613 C C . THR B 1 228 ? -10.242 2.992 9.516 1 96.94 228 THR B C 1
ATOM 3615 O O . THR B 1 228 ? -10.602 1.821 9.656 1 96.94 228 THR B O 1
ATOM 3618 N N . ILE B 1 229 ? -8.961 3.377 9.727 1 98.25 229 ILE B N 1
ATOM 3619 C CA . ILE B 1 229 ? -7.914 2.377 9.914 1 98.25 229 ILE B CA 1
ATOM 3620 C C . ILE B 1 229 ? -7.605 2.227 11.398 1 98.25 229 ILE B C 1
ATOM 3622 O O . ILE B 1 229 ? -7.516 1.108 11.914 1 98.25 229 ILE B O 1
ATOM 3626 N N . ALA B 1 230 ? -7.48 3.377 12.109 1 97.81 230 ALA B N 1
ATOM 3627 C CA . ALA B 1 230 ? -6.949 3.379 13.469 1 97.81 230 ALA B CA 1
ATOM 3628 C C . ALA B 1 230 ? -7.84 2.566 14.406 1 97.81 230 ALA B C 1
ATOM 3630 O O . ALA B 1 230 ? -7.352 1.938 15.344 1 97.81 230 ALA B O 1
ATOM 3631 N N . GLN B 1 231 ? -9.141 2.541 14.172 1 96.62 231 GLN B N 1
ATOM 3632 C CA . GLN B 1 231 ? -10.078 1.829 15.031 1 96.62 231 GLN B CA 1
ATOM 3633 C C . GLN B 1 231 ? -9.836 0.323 14.984 1 96.62 231 GLN B C 1
ATOM 3635 O O . GLN B 1 231 ? -10.289 -0.414 15.859 1 96.62 231 GLN B O 1
ATOM 3640 N N . HIS B 1 232 ? -9.094 -0.138 14.023 1 97.44 232 HIS B N 1
ATOM 3641 C CA . HIS B 1 232 ? -8.852 -1.568 13.867 1 97.44 232 HIS B CA 1
ATOM 3642 C C . HIS B 1 232 ? -7.445 -1.944 14.336 1 97.44 232 HIS B C 1
ATOM 3644 O O . HIS B 1 232 ? -7.055 -3.111 14.258 1 97.44 232 HIS B O 1
ATOM 3650 N N . CYS B 1 233 ? -6.695 -0.968 14.805 1 98.12 233 CYS B N 1
ATOM 3651 C CA . CYS B 1 233 ? -5.383 -1.228 15.375 1 98.12 233 CYS B CA 1
ATOM 3652 C C . CYS B 1 233 ? -5.504 -1.732 16.812 1 98.12 233 CYS B C 1
ATOM 3654 O O . CYS B 1 233 ? -6.488 -1.444 17.5 1 98.12 233 CYS B O 1
ATOM 3656 N N . HIS B 1 234 ? -4.48 -2.506 17.234 1 97.44 234 HIS B N 1
ATOM 3657 C CA . HIS B 1 234 ? -4.445 -3.018 18.594 1 97.44 234 HIS B CA 1
ATOM 3658 C C . HIS B 1 234 ? -3.945 -1.955 19.562 1 97.44 234 HIS B C 1
ATOM 3660 O O . HIS B 1 234 ? -4.359 -1.929 20.734 1 97.44 234 HIS B O 1
ATOM 3666 N N . HIS B 1 235 ? -3.049 -1.134 19.156 1 97.06 235 HIS B N 1
ATOM 3667 C CA . HIS B 1 235 ? -2.547 -0.05 20 1 97.06 235 HIS B CA 1
ATOM 3668 C C . HIS B 1 235 ? -3.609 1.024 20.203 1 97.06 235 HIS B C 1
ATOM 3670 O O . HIS B 1 235 ? -4.441 1.258 19.328 1 97.06 235 HIS B O 1
ATOM 3676 N N . GLN B 1 236 ? -3.586 1.605 21.328 1 96.69 236 GLN B N 1
ATOM 3677 C CA . GLN B 1 236 ? -4.453 2.756 21.562 1 96.69 236 GLN B CA 1
ATOM 3678 C C . GLN B 1 236 ? -3.959 3.982 20.812 1 96.69 236 GLN B C 1
ATOM 3680 O O . GLN B 1 236 ? -2.877 4.504 21.094 1 96.69 236 GLN B O 1
ATOM 3685 N N . ILE B 1 237 ? -4.746 4.441 19.875 1 98.62 237 ILE B N 1
ATOM 3686 C CA . ILE B 1 237 ? -4.371 5.562 19.016 1 98.62 237 ILE B CA 1
ATOM 3687 C C . ILE B 1 237 ? -5.395 6.684 19.172 1 98.62 237 ILE B C 1
ATOM 3689 O O . ILE B 1 237 ? -6.594 6.465 18.984 1 98.62 237 ILE B O 1
ATOM 3693 N N . THR B 1 238 ? -4.949 7.852 19.578 1 98.75 238 THR B N 1
ATOM 3694 C CA . THR B 1 238 ? -5.805 9.031 19.641 1 98.75 238 THR B CA 1
ATOM 3695 C C . THR B 1 238 ? -5.977 9.641 18.25 1 98.75 238 THR B C 1
ATOM 3697 O O . THR B 1 238 ? -4.996 9.875 17.547 1 98.75 238 THR B O 1
ATOM 3700 N N . ILE B 1 239 ? -7.219 9.844 17.844 1 98.69 239 ILE B N 1
ATOM 3701 C CA . ILE B 1 239 ? -7.48 10.453 16.547 1 98.69 239 ILE B CA 1
ATOM 3702 C C . ILE B 1 239 ? -7.711 11.953 16.719 1 98.69 239 ILE B C 1
ATOM 3704 O O . ILE B 1 239 ? -8.57 12.375 17.5 1 98.69 239 ILE B O 1
ATOM 3708 N N . ASP B 1 240 ? -6.902 12.727 16.078 1 98.44 240 ASP B N 1
ATOM 3709 C CA . ASP B 1 240 ? -7.043 14.18 16.078 1 98.44 240 ASP B CA 1
ATOM 3710 C C . ASP B 1 240 ? -7.02 14.734 14.648 1 98.44 240 ASP B C 1
ATOM 3712 O O . ASP B 1 240 ? -5.957 15.047 14.109 1 98.44 240 ASP B O 1
ATOM 3716 N N . PRO B 1 241 ? -8.203 14.945 14.055 1 97.56 241 PRO B N 1
ATOM 3717 C CA . PRO B 1 241 ? -8.273 15.383 12.656 1 97.56 241 PRO B CA 1
ATOM 3718 C C . PRO B 1 241 ? -7.664 16.766 12.438 1 97.56 241 PRO B C 1
ATOM 3720 O O . PRO B 1 241 ? -7.434 17.172 11.297 1 97.56 241 PRO B O 1
ATOM 3723 N N . TYR B 1 242 ? -7.336 17.5 13.516 1 98.19 242 TYR B N 1
ATOM 3724 C CA . TYR B 1 242 ? -6.867 18.875 13.375 1 98.19 242 TYR B CA 1
ATOM 3725 C C . TYR B 1 242 ? -5.422 19 13.844 1 98.19 242 TYR B C 1
ATOM 3727 O O . TYR B 1 242 ? -4.93 20.125 14.047 1 98.19 242 TYR B O 1
ATOM 3735 N N . LEU B 1 243 ? -4.746 17.922 13.961 1 98.56 243 LEU B N 1
ATOM 3736 C CA . LEU B 1 243 ? -3.412 17.906 14.555 1 98.56 243 LEU B CA 1
ATOM 3737 C C . LEU B 1 243 ? -2.479 18.859 13.82 1 98.56 243 LEU B C 1
ATOM 3739 O O . LEU B 1 243 ? -1.776 19.656 14.445 1 98.56 243 LEU B O 1
ATOM 3743 N N . LEU B 1 244 ? -2.477 18.734 12.5 1 98.5 244 LEU B N 1
ATOM 3744 C CA . LEU B 1 244 ? -1.6 19.547 11.68 1 98.5 244 LEU B CA 1
ATOM 3745 C C . LEU B 1 244 ? -1.872 21.031 11.914 1 98.5 244 LEU B C 1
ATOM 3747 O O . LEU B 1 244 ? -0.938 21.828 12.094 1 98.5 244 LEU B O 1
ATOM 3751 N N . PHE B 1 245 ? -3.139 21.422 11.977 1 98.5 245 PHE B N 1
ATOM 3752 C CA . PHE B 1 245 ? -3.521 22.812 12.133 1 98.5 245 PHE B CA 1
ATOM 3753 C C . PHE B 1 245 ? -3.17 23.328 13.531 1 98.5 245 PHE B C 1
ATOM 3755 O O . PHE B 1 245 ? -2.789 24.484 13.695 1 98.5 245 PHE B O 1
ATOM 3762 N N . LYS B 1 246 ? -3.346 22.453 14.5 1 98.06 246 LYS B N 1
ATOM 3763 C CA . LYS B 1 246 ? -2.902 22.812 15.844 1 98.06 246 LYS B CA 1
ATOM 3764 C C . LYS B 1 246 ? -1.404 23.094 15.867 1 98.06 246 LYS B C 1
ATOM 3766 O O . LYS B 1 246 ? -0.955 24.031 16.531 1 98.06 246 LYS B O 1
ATOM 3771 N N . GLY B 1 247 ? -0.66 22.297 15.141 1 98.38 247 GLY B N 1
ATOM 3772 C CA . GLY B 1 247 ? 0.769 22.531 15.016 1 98.38 247 GLY B CA 1
ATOM 3773 C C . GLY B 1 247 ? 1.097 23.859 14.352 1 98.38 247 GLY B C 1
ATOM 3774 O O . GLY B 1 247 ? 1.976 24.578 14.805 1 98.38 247 GLY B O 1
ATOM 3775 N N . LEU B 1 248 ? 0.413 24.156 13.266 1 97.94 248 LEU B N 1
ATOM 3776 C CA . LEU B 1 248 ? 0.622 25.406 12.547 1 97.94 248 LEU B CA 1
ATOM 3777 C C . LEU B 1 248 ? 0.321 26.609 13.445 1 97.94 248 LEU B C 1
ATOM 3779 O O . LEU B 1 248 ? 1.047 27.609 13.43 1 97.94 248 LEU B O 1
ATOM 3783 N N . PHE B 1 249 ? -0.754 26.516 14.172 1 97.44 249 PHE B N 1
ATOM 3784 C CA . PHE B 1 249 ? -1.158 27.609 15.055 1 97.44 249 PHE B CA 1
ATOM 3785 C C . PHE B 1 249 ? -0.101 27.859 16.125 1 97.44 249 PHE B C 1
ATOM 3787 O O . PHE B 1 249 ? 0.154 29 16.5 1 97.44 249 PHE B O 1
ATOM 3794 N N . GLN B 1 250 ? 0.534 26.781 16.594 1 95.12 250 GLN B N 1
ATOM 3795 C CA . GLN B 1 250 ? 1.515 26.875 17.672 1 95.12 250 GLN B CA 1
ATOM 3796 C C . GLN B 1 250 ? 2.836 27.453 17.156 1 95.12 250 GLN B C 1
ATOM 3798 O O . GLN B 1 250 ? 3.598 28.047 17.938 1 95.12 250 GLN B O 1
ATOM 3803 N N . ALA B 1 251 ? 3.172 27.219 15.922 1 87.94 251 ALA B N 1
ATOM 3804 C CA . ALA B 1 251 ? 4.453 27.641 15.359 1 87.94 251 ALA B CA 1
ATOM 3805 C C . ALA B 1 251 ? 4.473 29.156 15.117 1 87.94 251 ALA B C 1
ATOM 3807 O O . ALA B 1 251 ? 5.539 29.75 14.938 1 87.94 251 ALA B O 1
ATOM 3808 N N . LYS B 1 252 ? 3.549 30.047 15.586 1 70.56 252 LYS B N 1
ATOM 3809 C CA . LYS B 1 252 ? 3.438 31.5 15.656 1 70.56 252 LYS B CA 1
ATOM 3810 C C . LYS B 1 252 ? 3.768 32.125 14.312 1 70.56 252 LYS B C 1
ATOM 3812 O O . LYS B 1 252 ? 4.738 31.75 13.656 1 70.56 252 LYS B O 1
#

Foldseek 3Di:
DEWEWEADQFKIKIFDADPVRDTDDMDMDGDDLPDALVVLLVVVVVVCVVVVHALVNYDAYEYFHPCPSCVVSNQVSNCVRRVDGHHYDAPVLCPPQAAEDDDDRRNDRSLLQLLLSLCCVPPRDQAWEWEQECWTWIWGQANRRYTHGTDIGGHLVNVQVVCCVPDPPAHRADQAQAPDLDDPDRRNVSNNCSQVVVLVVVQVVVVVCVVVYDDDYQAEYEYDCCVRRVVNHPDDYHYDPCSSSSSRVSSD/DEWEWEADQFKIKIFDADPVRDTDDMDMDGDDLPDALVVLLVVVVVVCVVVVHALVNYDAYEYFHPCPSCVVSNQVSNCVRRVDGHHYDAPVLCPPQAAEDDDDRRNDRSLLQLLLSLCCVPPRDQAWEWEQECWTWIWGQANRRYTHGTDIGGHLVNVQVVCCVPDPPAHRADQAQAPDLDDPDRRNVSNNCSQVVVLVVVQVVVVVCVVVYDDDYQAEYEYDCCVRRVVNHPDDYHYDPCSSSSSRVSSD

Solvent-accessible surface area (backbone atoms only — not comparable to full-atom values): 25721 Å² total; per-residue (Å²): 69,35,39,38,35,40,35,41,63,59,37,31,39,40,34,40,21,46,96,86,56,49,73,77,48,72,54,70,49,72,45,58,70,86,59,52,30,66,57,49,32,50,58,50,47,53,52,31,57,74,70,70,53,52,48,88,52,53,74,44,40,42,31,31,56,55,38,74,77,41,48,66,34,45,44,50,18,43,28,72,65,51,71,45,79,62,43,74,61,51,72,75,41,36,63,94,74,45,47,80,58,43,79,48,63,89,73,51,51,37,57,59,52,22,32,50,46,17,40,46,74,75,76,32,62,17,26,38,40,36,35,29,44,70,44,26,35,36,39,37,29,34,61,82,40,32,36,46,34,20,30,32,27,57,4,69,63,48,16,50,52,40,34,28,72,58,34,82,80,40,72,83,73,76,90,49,80,42,95,40,72,61,8,38,44,72,67,32,9,36,16,17,18,55,33,56,27,46,14,23,15,52,41,40,47,50,60,67,46,50,81,79,42,67,70,82,56,47,38,37,26,20,46,84,47,26,71,76,28,50,77,66,31,85,59,82,61,47,78,38,84,53,34,43,55,45,9,54,59,69,37,109,68,35,40,38,34,40,36,40,63,60,37,30,39,40,34,39,22,45,97,85,55,51,74,76,48,71,54,70,48,74,46,60,70,89,57,53,30,68,54,47,32,49,57,52,48,52,52,30,58,74,70,71,54,52,50,90,53,54,76,46,41,40,32,31,56,54,37,74,78,42,47,65,34,45,44,50,18,44,28,73,65,51,71,47,79,63,43,72,62,52,74,76,40,37,64,94,72,45,45,80,58,43,79,49,64,88,74,52,51,36,58,59,53,20,32,49,47,16,39,45,73,74,76,32,62,16,26,36,38,36,35,28,44,69,44,26,34,36,38,37,31,34,62,81,40,31,34,46,33,20,29,32,28,57,5,69,64,47,17,50,51,39,34,29,73,57,33,82,80,39,71,84,75,76,89,47,78,42,95,40,70,59,7,39,45,72,68,32,9,36,15,18,19,55,34,55,26,47,15,24,16,52,42,39,48,50,59,66,47,50,80,79,41,68,70,82,57,46,37,38,27,19,47,87,46,24,72,75,29,51,76,69,29,85,60,80,62,46,78,38,84,53,35,43,56,46,10,54,60,69,37,109

Sequence (504 aa):
MHILIDIGNSTVVVALADDQGNIADTWRFKTKKEETASFYRYELRQGLRKYGVEAADIQKITISSVVPEVNDDMAQAITDLTGLQPHFFSIADAQGIISIDVESPTQLGKDRLADAIGAACCYGVPAIVIDFGTATTIGVIDENRVFRGGIIIPGVKTSMNALSARASQLPAITIEKPQHLIGRNTLECMQSGIVNGTAAMIDGLIHQLLPTLNGEPHIIATGGMSRTIAQHCHHQITIDPYLLFKGLFQAKMHILIDIGNSTVVVALADDQGNIADTWRFKTKKEETASFYRYELRQGLRKYGVEAADIQKITISSVVPEVNDDMAQAITDLTGLQPHFFSIADAQGIISIDVESPTQLGKDRLADAIGAACCYGVPAIVIDFGTATTIGVIDENRVFRGGIIIPGVKTSMNALSARASQLPAITIEKPQHLIGRNTLECMQSGIVNGTAAMIDGLIHQLLPTLNGEPHIIATGGMSRTIAQHCHHQITIDPYLLFKGLFQAK